Protein AF-A0A3M2TBS7-F1 (afdb_monomer_lite)

Sequence (387 aa):
MDLVPAPSGKDSPLKSPVVEVEAIDMVSADVQGTANAEKPACMGEEPSQSEYETDNDESGDEWESESLFEDAIQMVRDEQLRDGVLPDACTLDEALVFRKRLHEIGKAAFVEETIGQDTVTAKKLCTAFGVIPPAFLEGAPDETYHPLLAIAISREFSRRQKLPQYNTVEDAVKLIHESKNIIVLTGAGISTSLGIPDFRSADTGLYAKLEHLGLSDPQEVFDIHVFREDPNVFYSIAKDILPTEKKYSPTHGFIRLLQDKGKLLTNYTQNIDNIEANAGVLPERIVQCHGSFATATCLKCQYKVSGDEIIEEIKGGTVPECASCRKRIAEDTLKPQGMKRKRSANGIQRDRKESDDDKSDDEDYDIPTPGVMKVSGNAVVASGTVC

pLDDT: mean 71.45, std 25.25, range [21.7, 98.62]

Radius of gyration: 33.61 Å; chains: 1; bounding box: 75×93×96 Å

Structure (mmCIF, N/CA/C/O backbone):
data_AF-A0A3M2TBS7-F1
#
_entry.id   AF-A0A3M2TBS7-F1
#
loop_
_atom_site.group_PDB
_atom_site.id
_atom_site.type_symbol
_atom_site.label_atom_id
_atom_site.label_alt_id
_atom_site.label_comp_id
_atom_site.label_asym_id
_atom_site.label_entity_id
_atom_site.label_seq_id
_atom_site.pdbx_PDB_ins_code
_atom_site.Cartn_x
_atom_site.Cartn_y
_atom_site.Cartn_z
_atom_site.occupancy
_atom_site.B_iso_or_equiv
_atom_site.auth_seq_id
_atom_site.auth_comp_id
_atom_site.auth_asym_id
_atom_site.auth_atom_id
_atom_site.pdbx_PDB_model_num
ATOM 1 N N . MET A 1 1 ? 17.829 -41.122 15.973 1.00 40.09 1 MET A N 1
ATOM 2 C CA . MET A 1 1 ? 17.552 -40.601 17.323 1.00 40.09 1 MET A CA 1
ATOM 3 C C . MET A 1 1 ? 16.060 -40.692 17.520 1.00 40.09 1 MET A C 1
ATOM 5 O O . MET A 1 1 ? 15.315 -40.217 16.672 1.00 40.09 1 MET A O 1
ATOM 9 N N . ASP A 1 2 ? 15.688 -41.450 18.539 1.00 32.78 2 ASP A N 1
ATOM 10 C CA . ASP A 1 2 ? 14.374 -42.034 18.769 1.00 32.78 2 ASP A CA 1
ATOM 11 C C . ASP A 1 2 ? 13.289 -41.020 19.150 1.00 32.78 2 ASP A C 1
ATOM 13 O O . ASP A 1 2 ? 13.548 -40.004 19.794 1.00 32.78 2 ASP A O 1
ATOM 17 N N . LEU A 1 3 ? 12.059 -41.345 18.751 1.00 38.53 3 LEU A N 1
ATOM 18 C CA . LEU A 1 3 ? 10.824 -40.676 19.147 1.00 38.53 3 LEU A CA 1
ATOM 19 C C . LEU A 1 3 ? 10.483 -41.049 20.598 1.00 38.53 3 LEU A C 1
ATOM 21 O O . LEU A 1 3 ? 10.363 -42.230 20.923 1.00 38.53 3 LEU A O 1
ATOM 25 N N . VAL A 1 4 ? 10.294 -40.047 21.457 1.00 44.50 4 VAL A N 1
ATOM 26 C CA . VAL A 1 4 ? 9.838 -40.228 22.845 1.00 44.50 4 VAL A CA 1
ATOM 27 C C . VAL A 1 4 ? 8.307 -40.069 22.913 1.00 44.50 4 VAL A C 1
ATOM 29 O O . VAL A 1 4 ? 7.792 -39.079 22.391 1.00 44.50 4 VAL A O 1
ATOM 32 N N . PRO A 1 5 ? 7.566 -41.004 23.543 1.00 43.94 5 PRO A N 1
ATOM 33 C CA . PRO A 1 5 ? 6.110 -40.944 23.680 1.00 43.94 5 PRO A CA 1
ATOM 34 C C . PRO A 1 5 ? 5.640 -40.219 24.957 1.00 43.94 5 PRO A C 1
ATOM 36 O O . PRO A 1 5 ? 6.345 -40.156 25.963 1.00 43.94 5 PRO A O 1
ATOM 39 N N . ALA A 1 6 ? 4.408 -39.701 24.906 1.00 37.25 6 ALA A N 1
ATOM 40 C CA . ALA A 1 6 ? 3.702 -39.022 25.997 1.00 37.25 6 ALA A CA 1
ATOM 41 C C . ALA A 1 6 ? 3.225 -39.981 27.114 1.00 37.25 6 ALA A C 1
ATOM 43 O O . ALA A 1 6 ? 2.881 -41.126 26.810 1.00 37.25 6 ALA A O 1
ATOM 44 N N . PRO A 1 7 ? 3.098 -39.525 28.378 1.00 42.75 7 PRO A N 1
ATOM 45 C CA . PRO A 1 7 ? 2.439 -40.296 29.426 1.00 42.75 7 PRO A CA 1
ATOM 46 C C . PRO A 1 7 ? 0.983 -39.862 29.672 1.00 42.75 7 PRO A C 1
ATOM 48 O O . PRO A 1 7 ? 0.647 -38.683 29.771 1.00 42.75 7 PRO A O 1
ATOM 51 N N . SER A 1 8 ? 0.131 -40.874 29.821 1.00 32.97 8 SER A N 1
ATOM 52 C CA . SER A 1 8 ? -1.291 -40.828 30.157 1.00 32.97 8 SER A CA 1
ATOM 53 C C . SER A 1 8 ? -1.555 -41.087 31.652 1.00 32.97 8 SER A C 1
ATOM 55 O O . SER A 1 8 ? -1.082 -42.094 32.171 1.00 32.97 8 SER A O 1
ATOM 57 N N . GLY A 1 9 ? -2.410 -40.256 32.266 1.00 31.09 9 GLY A N 1
ATOM 58 C CA . GLY A 1 9 ? -3.476 -40.617 33.227 1.00 31.09 9 GLY A CA 1
ATOM 59 C C . GLY A 1 9 ? -3.137 -40.973 34.690 1.00 31.09 9 GLY A C 1
ATOM 60 O O . GLY A 1 9 ? -2.504 -41.990 34.942 1.00 31.09 9 GLY A O 1
ATOM 61 N N . LYS A 1 10 ? -3.718 -40.242 35.664 1.00 30.09 10 LYS A N 1
ATOM 62 C CA . LYS A 1 10 ? -4.953 -40.618 36.412 1.00 30.09 10 LYS A CA 1
ATOM 63 C C . LYS A 1 10 ? -5.135 -39.859 37.747 1.00 30.09 10 LYS A C 1
ATOM 65 O O . LYS A 1 10 ? -4.239 -39.835 38.581 1.00 30.09 10 LYS A O 1
ATOM 70 N N . ASP A 1 11 ? -6.345 -39.313 37.898 1.00 29.58 11 ASP A N 1
ATOM 71 C CA . ASP A 1 11 ? -7.265 -39.252 39.052 1.00 29.58 11 ASP A CA 1
ATOM 72 C C . ASP A 1 11 ? -6.755 -39.086 40.496 1.00 29.58 11 ASP A C 1
ATOM 74 O O . ASP A 1 11 ? -6.133 -39.987 41.056 1.00 29.58 11 ASP A O 1
ATOM 78 N N . SER A 1 12 ? -7.252 -38.044 41.185 1.00 32.09 12 SER A N 1
ATOM 79 C CA . SER A 1 12 ? -8.178 -38.201 42.332 1.00 32.09 12 SER A CA 1
ATOM 80 C C . SER A 1 12 ? -8.748 -36.853 42.838 1.00 32.09 12 SER A C 1
ATOM 82 O O . SER A 1 12 ? -8.144 -35.810 42.594 1.00 32.09 12 SER A O 1
ATOM 84 N N . PRO A 1 13 ? -9.927 -36.856 43.499 1.00 41.19 13 PRO A N 1
ATOM 85 C CA . PRO A 1 13 ? -10.874 -35.734 43.567 1.00 41.19 13 PRO A CA 1
ATOM 86 C C . PRO A 1 13 ? -10.822 -34.974 44.904 1.00 41.19 13 PRO A C 1
ATOM 88 O O . PRO A 1 13 ? -10.181 -35.452 45.834 1.00 41.19 13 PRO A O 1
ATOM 91 N N . LEU A 1 14 ? -11.552 -33.849 45.028 1.00 28.09 14 LEU A N 1
ATOM 92 C CA . LEU A 1 14 ? -12.432 -33.516 46.174 1.00 28.09 14 LEU A CA 1
ATOM 93 C C . LEU A 1 14 ? -13.026 -32.084 46.080 1.00 28.09 14 LEU A C 1
ATOM 95 O O . LEU A 1 14 ? -12.298 -31.101 46.071 1.00 28.09 14 LEU A O 1
ATOM 99 N N . LYS A 1 15 ? -14.367 -32.045 46.179 1.00 30.31 15 LYS A N 1
ATOM 100 C CA . LYS A 1 15 ? -15.252 -31.041 46.822 1.00 30.31 15 LYS A CA 1
ATOM 101 C C . LYS A 1 15 ? -15.557 -29.693 46.129 1.00 30.31 15 LYS A C 1
ATOM 103 O O . LYS A 1 15 ? -14.782 -28.749 46.148 1.00 30.31 15 LYS A O 1
ATOM 108 N N . SER A 1 16 ? -16.797 -29.631 45.640 1.00 30.34 16 SER A N 1
ATOM 109 C CA . SER A 1 16 ? -17.694 -28.478 45.426 1.00 30.34 16 SER A CA 1
ATOM 110 C C . SER A 1 16 ? -18.324 -27.985 46.759 1.00 30.34 16 SER A C 1
ATOM 112 O O . SER A 1 16 ? -17.955 -28.547 47.799 1.00 30.34 16 SER A O 1
ATOM 114 N N . PRO A 1 17 ? -19.344 -27.083 46.804 1.00 38.97 17 PRO A N 1
ATOM 115 C CA . PRO A 1 17 ? -19.880 -26.084 45.837 1.00 38.97 17 PRO A CA 1
ATOM 116 C C . PRO A 1 17 ? -20.116 -24.678 46.470 1.00 38.97 17 PRO A C 1
ATOM 118 O O . PRO A 1 17 ? -20.127 -24.586 47.689 1.00 38.97 17 PRO A O 1
ATOM 121 N N . VAL A 1 18 ? -20.450 -23.625 45.692 1.00 27.31 18 VAL A N 1
ATOM 122 C CA . VAL A 1 18 ? -21.477 -22.621 46.096 1.00 27.31 18 VAL A CA 1
ATOM 123 C C . VAL A 1 18 ? -22.107 -21.905 44.875 1.00 27.31 18 VAL A C 1
ATOM 125 O O . VAL A 1 18 ? -21.389 -21.407 44.013 1.00 27.31 18 VAL A O 1
ATOM 128 N N . VAL A 1 19 ? -23.441 -21.782 44.938 1.00 26.83 19 VAL A N 1
ATOM 129 C CA . VAL A 1 19 ? -24.403 -20.888 44.249 1.00 26.83 19 VAL A CA 1
ATOM 130 C C . VAL A 1 19 ? -25.087 -21.410 42.973 1.00 26.83 19 VAL A C 1
ATOM 132 O O . VAL A 1 19 ? -24.576 -21.308 41.862 1.00 26.83 19 VAL A O 1
ATOM 135 N N . GLU A 1 20 ? -26.304 -21.916 43.198 1.00 25.78 20 GLU A N 1
ATOM 136 C CA . GLU A 1 20 ? -27.389 -22.185 42.247 1.00 25.78 20 GLU A CA 1
ATOM 137 C C . GLU A 1 20 ? -28.110 -20.884 41.848 1.00 25.78 20 GLU A C 1
ATOM 139 O O . GLU A 1 20 ? -28.268 -19.985 42.675 1.00 25.78 20 GLU A O 1
ATOM 144 N N . VAL A 1 21 ? -28.614 -20.816 40.611 1.00 28.94 21 VAL A N 1
ATOM 145 C CA . VAL A 1 21 ? -29.683 -19.884 40.220 1.00 28.94 21 VAL A CA 1
ATOM 146 C C . VAL A 1 21 ? -30.737 -20.674 39.444 1.00 28.94 21 VAL A C 1
ATOM 148 O O . VAL A 1 21 ? -30.411 -21.429 38.529 1.00 28.94 21 VAL A O 1
ATOM 151 N N . GLU A 1 22 ? -31.985 -20.527 39.885 1.00 26.23 22 GLU A N 1
ATOM 152 C CA . GLU A 1 22 ? -33.175 -21.275 39.478 1.00 26.23 22 GLU A CA 1
ATOM 153 C C . GLU A 1 22 ? -33.567 -21.054 38.007 1.00 26.23 22 GLU A C 1
ATOM 155 O O . GLU A 1 22 ? -33.543 -19.935 37.492 1.00 26.23 22 GLU A O 1
ATOM 160 N N . ALA A 1 23 ? -33.994 -22.138 37.355 1.00 26.14 23 ALA A N 1
ATOM 161 C CA . ALA A 1 23 ? -34.685 -22.125 36.072 1.00 26.14 23 ALA A CA 1
ATOM 162 C C . ALA A 1 23 ? -36.204 -22.162 36.304 1.00 26.14 23 ALA A C 1
ATOM 164 O O . ALA A 1 23 ? -36.694 -22.946 37.118 1.00 26.14 23 ALA A O 1
ATOM 165 N N . ILE A 1 24 ? -36.944 -21.330 35.570 1.00 28.44 24 ILE A N 1
ATOM 166 C CA . ILE A 1 24 ? -38.410 -21.349 35.516 1.00 28.44 24 ILE A CA 1
ATOM 167 C C . ILE A 1 24 ? -38.821 -22.049 34.216 1.00 28.44 24 ILE A C 1
ATOM 169 O O . ILE A 1 24 ? -38.529 -21.557 33.128 1.00 28.44 24 ILE A O 1
ATOM 173 N N . ASP A 1 25 ? -39.518 -23.178 34.349 1.00 25.00 25 ASP A N 1
ATOM 174 C CA . ASP A 1 25 ? -40.222 -23.882 33.273 1.00 25.00 25 ASP A CA 1
ATOM 175 C C . ASP A 1 25 ? -41.660 -23.362 33.143 1.00 25.00 25 ASP A C 1
ATOM 177 O O . ASP A 1 25 ? -42.373 -23.284 34.144 1.00 25.00 25 ASP A O 1
ATOM 181 N N . MET A 1 26 ? -42.137 -23.142 31.910 1.00 26.73 26 MET A N 1
ATOM 182 C CA . MET A 1 26 ? -43.561 -23.281 31.572 1.00 26.73 26 MET A CA 1
ATOM 183 C C . MET A 1 26 ? -43.781 -23.826 30.145 1.00 26.73 26 MET A C 1
ATOM 185 O O . MET A 1 26 ? -43.739 -23.096 29.164 1.00 26.73 26 MET A O 1
ATOM 189 N N . VAL A 1 27 ? -44.029 -25.139 30.108 1.00 27.23 27 VAL A N 1
ATOM 190 C CA . VAL A 1 27 ? -45.051 -25.937 29.388 1.00 27.23 27 VAL A CA 1
ATOM 191 C C . VAL A 1 27 ? -45.366 -25.716 27.891 1.00 27.23 27 VAL A C 1
ATOM 193 O O . VAL A 1 27 ? -45.749 -24.649 27.423 1.00 27.23 27 VAL A O 1
ATOM 196 N N . SER A 1 28 ? -45.331 -26.864 27.209 1.00 25.64 28 SER A N 1
ATOM 197 C CA . SER A 1 28 ? -45.637 -27.247 25.829 1.00 25.64 28 SER A CA 1
ATOM 198 C C . SER A 1 28 ? -47.082 -27.061 25.332 1.00 25.64 28 SER A C 1
ATOM 200 O O . SER A 1 28 ? -48.038 -27.177 26.096 1.00 25.64 28 SER A O 1
ATOM 202 N N . ALA A 1 29 ? -47.230 -26.994 24.002 1.00 27.30 29 ALA A N 1
ATOM 203 C CA . ALA A 1 29 ? -48.369 -27.560 23.274 1.00 27.30 29 ALA A CA 1
ATOM 204 C C . ALA A 1 29 ? -47.925 -28.082 21.888 1.00 27.30 29 ALA A C 1
ATOM 206 O O . ALA A 1 29 ? -47.516 -27.308 21.026 1.00 27.30 29 ALA A O 1
ATOM 207 N N . ASP A 1 30 ? -48.014 -29.401 21.698 1.00 25.45 30 ASP A N 1
ATOM 208 C CA . ASP A 1 30 ? -47.929 -30.102 20.410 1.00 25.45 30 ASP A CA 1
ATOM 209 C C . ASP A 1 30 ? -49.250 -29.978 19.637 1.00 25.45 30 ASP A C 1
ATOM 211 O O . ASP A 1 30 ? -50.297 -30.185 20.244 1.00 25.45 30 ASP A O 1
ATOM 215 N N . VAL A 1 31 ? -49.203 -29.816 18.305 1.00 27.33 31 VAL A N 1
ATOM 216 C CA . VAL A 1 31 ? -50.054 -30.580 17.362 1.00 27.33 31 VAL A CA 1
ATOM 217 C C . VAL A 1 31 ? -49.297 -30.805 16.043 1.00 27.33 31 VAL A C 1
ATOM 219 O O . VAL A 1 31 ? -48.722 -29.897 15.451 1.00 27.33 31 VAL A O 1
ATOM 222 N N . GLN A 1 32 ? -49.325 -32.064 15.614 1.00 25.36 32 GLN A N 1
ATOM 223 C CA . GLN A 1 32 ? -48.761 -32.674 14.411 1.00 25.36 32 GLN A CA 1
ATOM 224 C C . GLN A 1 32 ? -49.377 -32.168 13.090 1.00 25.36 32 GLN A C 1
ATOM 226 O O . GLN A 1 32 ? -50.560 -31.848 13.040 1.00 25.36 32 GLN A O 1
ATOM 231 N N . GLY A 1 33 ? -48.641 -32.339 11.981 1.00 24.38 33 GLY A N 1
ATOM 232 C CA . GLY A 1 33 ? -49.251 -32.981 10.807 1.00 24.38 33 GLY A CA 1
ATOM 233 C C . GLY A 1 33 ? -48.991 -32.398 9.415 1.00 24.38 33 GLY A C 1
ATOM 234 O O . GLY A 1 33 ? -49.716 -31.533 8.949 1.00 24.38 33 GLY A O 1
ATOM 235 N N . THR A 1 34 ? -48.128 -33.109 8.687 1.00 24.77 34 THR A N 1
ATOM 236 C CA . THR A 1 34 ? -48.271 -33.513 7.270 1.00 24.77 34 THR A CA 1
ATOM 237 C C . THR A 1 34 ? -47.805 -32.605 6.127 1.00 24.77 34 THR A C 1
ATOM 239 O O . THR A 1 34 ? -48.016 -31.401 6.068 1.00 24.77 34 THR A O 1
ATOM 242 N N . ALA A 1 35 ? -47.147 -33.303 5.202 1.00 25.39 35 ALA A N 1
ATOM 243 C CA . ALA A 1 35 ? -46.551 -32.889 3.950 1.00 25.39 35 ALA A CA 1
ATOM 244 C C . ALA A 1 35 ? -47.580 -32.537 2.866 1.00 25.39 35 ALA A C 1
ATOM 246 O O . ALA A 1 35 ? -48.629 -33.166 2.788 1.00 25.39 35 ALA A O 1
ATOM 247 N N . ASN A 1 36 ? -47.211 -31.635 1.955 1.00 25.64 36 ASN A N 1
ATOM 248 C CA . ASN A 1 36 ? -47.027 -31.955 0.536 1.00 25.64 36 ASN A CA 1
ATOM 249 C C . ASN A 1 36 ? -46.607 -30.701 -0.235 1.00 25.64 36 ASN A C 1
ATOM 251 O O . ASN A 1 36 ? -47.197 -29.633 -0.107 1.00 25.64 36 ASN A O 1
ATOM 255 N N . ALA A 1 37 ? -45.557 -30.860 -1.035 1.00 26.77 37 ALA A N 1
ATOM 256 C CA . ALA A 1 37 ? -45.113 -29.882 -2.006 1.00 26.77 37 ALA A CA 1
ATOM 257 C C . ALA A 1 37 ? -45.932 -30.053 -3.289 1.00 26.77 37 ALA A C 1
ATOM 259 O O . ALA A 1 37 ? -45.788 -31.060 -3.975 1.00 26.77 37 ALA A O 1
ATOM 260 N N . GLU A 1 38 ? -46.731 -29.050 -3.641 1.00 25.28 38 GLU A N 1
ATOM 261 C CA . GLU A 1 38 ? -47.270 -28.881 -4.989 1.00 25.28 38 GLU A CA 1
ATOM 262 C C . GLU A 1 38 ? -47.128 -27.411 -5.397 1.00 25.28 38 GLU A C 1
ATOM 264 O O . GLU A 1 38 ? -47.642 -26.502 -4.748 1.00 25.28 38 GLU A O 1
ATOM 269 N N . LYS A 1 39 ? -46.382 -27.183 -6.484 1.00 28.03 39 LYS A N 1
ATOM 270 C CA . LYS A 1 39 ? -46.421 -25.934 -7.249 1.00 28.03 39 LYS A CA 1
ATOM 271 C C . LYS A 1 39 ? -47.751 -25.865 -8.000 1.00 28.03 39 LYS A C 1
ATOM 273 O O . LYS A 1 39 ? -48.151 -26.864 -8.597 1.00 28.03 39 LYS A O 1
ATOM 278 N N . PRO A 1 40 ? -48.292 -24.655 -8.171 1.00 26.56 40 PRO A N 1
ATOM 279 C CA . PRO A 1 40 ? -48.651 -24.245 -9.519 1.00 26.56 40 PRO A CA 1
ATOM 280 C C . PRO A 1 40 ? -48.114 -22.855 -9.865 1.00 26.56 40 PRO A C 1
ATOM 282 O O . PRO A 1 40 ? -47.967 -21.967 -9.030 1.00 26.56 40 PRO A O 1
ATOM 285 N N . ALA A 1 41 ? -47.795 -22.711 -11.145 1.00 23.42 41 ALA A N 1
ATOM 286 C CA . ALA A 1 41 ? -47.433 -21.468 -11.794 1.00 23.42 41 ALA A CA 1
ATOM 287 C C . ALA A 1 41 ? -48.645 -20.532 -11.913 1.00 23.42 41 ALA A C 1
ATOM 289 O O . ALA A 1 41 ? -49.741 -20.990 -12.231 1.00 23.42 41 ALA A O 1
ATOM 290 N N . CYS A 1 42 ? -48.424 -19.224 -11.778 1.00 21.70 42 CYS A N 1
ATOM 291 C CA . CYS A 1 42 ? -49.199 -18.223 -12.506 1.00 21.70 42 CYS A CA 1
ATOM 292 C C . CYS A 1 42 ? -48.365 -16.953 -12.704 1.00 21.70 42 CYS A C 1
ATOM 294 O O . CYS A 1 42 ? -47.649 -16.511 -11.812 1.00 21.70 42 CYS A O 1
ATOM 296 N N . MET A 1 43 ? -48.462 -16.434 -13.922 1.00 23.22 43 MET A N 1
ATOM 297 C CA . MET A 1 43 ? -47.857 -15.220 -14.449 1.00 23.22 43 MET A CA 1
ATOM 298 C C . MET A 1 43 ? -48.539 -13.960 -13.884 1.00 23.22 43 MET A C 1
ATOM 300 O O . MET A 1 43 ? -49.721 -14.005 -13.548 1.00 23.22 43 MET A O 1
ATOM 304 N N . GLY A 1 44 ? -47.799 -12.850 -13.868 1.00 23.58 44 GLY A N 1
ATOM 305 C CA . GLY A 1 44 ? -48.268 -11.473 -13.652 1.00 23.58 44 GLY A CA 1
ATOM 306 C C . GLY A 1 44 ? -47.043 -10.567 -13.486 1.00 23.58 44 GLY A C 1
ATOM 307 O O . GLY A 1 44 ? -46.356 -10.668 -12.482 1.00 23.58 44 GLY A O 1
ATOM 308 N N . GLU A 1 45 ? -46.535 -9.991 -14.578 1.00 24.11 45 GLU A N 1
ATOM 309 C CA . GLU A 1 45 ? -46.624 -8.544 -14.855 1.00 24.11 45 GLU A CA 1
ATOM 310 C C . GLU A 1 45 ? -45.877 -7.686 -13.817 1.00 24.11 45 GLU A C 1
ATOM 312 O O . GLU A 1 45 ? -46.441 -7.274 -12.810 1.00 24.11 45 GLU A O 1
ATOM 317 N N . GLU A 1 46 ? -44.602 -7.391 -14.096 1.00 23.97 46 GLU A N 1
ATOM 318 C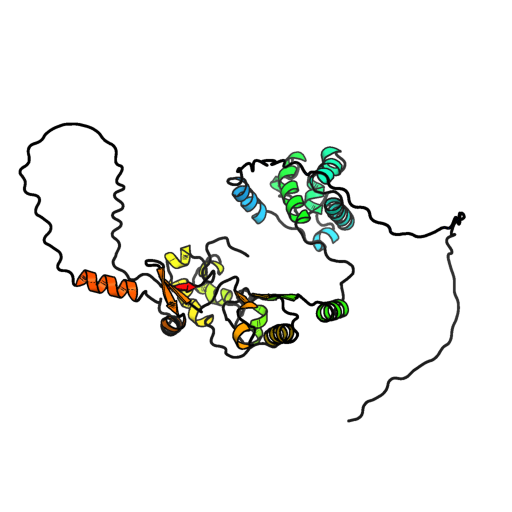 CA . GLU A 1 46 ? -43.865 -6.313 -13.428 1.00 23.97 46 GLU A CA 1
ATOM 319 C C . GLU A 1 46 ? -44.008 -5.013 -14.237 1.00 23.97 46 GLU A C 1
ATOM 321 O O . GLU A 1 46 ? -43.706 -5.014 -15.438 1.00 23.97 46 GLU A O 1
ATOM 326 N N . PRO A 1 47 ? -44.440 -3.895 -13.627 1.00 26.42 47 PRO A N 1
ATOM 327 C CA . PRO A 1 47 ? -44.339 -2.587 -14.242 1.00 26.42 47 PRO A CA 1
ATOM 328 C C . PRO A 1 47 ? -42.947 -2.000 -13.993 1.00 26.42 47 PRO A C 1
ATOM 330 O O . PRO A 1 47 ? -42.480 -1.878 -12.864 1.00 26.42 47 PRO A O 1
ATOM 333 N N . SER A 1 48 ? -42.309 -1.576 -15.079 1.00 25.92 48 SER A N 1
ATOM 334 C CA . SER A 1 48 ? -41.147 -0.697 -15.071 1.00 25.92 48 SER A CA 1
ATOM 335 C C . SER A 1 48 ? -41.468 0.617 -14.352 1.00 25.92 48 SER A C 1
ATOM 337 O O . SER A 1 48 ? -42.323 1.375 -14.819 1.00 25.92 48 SER A O 1
ATOM 339 N N . GLN A 1 49 ? -40.744 0.925 -13.280 1.00 25.59 49 GLN A N 1
ATOM 340 C CA . GLN A 1 49 ? -40.624 2.283 -12.760 1.00 25.59 49 GLN A CA 1
ATOM 341 C C . GLN A 1 49 ? -39.143 2.644 -12.681 1.00 25.59 49 GLN A C 1
ATOM 343 O O . GLN A 1 49 ? -38.379 2.131 -11.873 1.00 25.59 49 GLN A O 1
ATOM 348 N N . SER A 1 50 ? -38.749 3.487 -13.630 1.00 25.27 50 SER A N 1
ATOM 349 C CA . SER A 1 50 ? -37.529 4.273 -13.608 1.00 25.27 50 SER A CA 1
ATOM 350 C C . SER A 1 50 ? -37.678 5.357 -12.544 1.00 25.27 50 SER A C 1
ATOM 352 O O . SER A 1 50 ? -38.444 6.301 -12.752 1.00 25.27 50 SER A O 1
ATOM 354 N N . GLU A 1 51 ? -36.951 5.238 -11.442 1.00 25.47 51 GLU A N 1
ATOM 355 C CA . GLU A 1 51 ? -36.735 6.347 -10.519 1.00 25.47 51 GLU A CA 1
ATOM 356 C C . GLU A 1 51 ? -35.330 6.901 -10.752 1.00 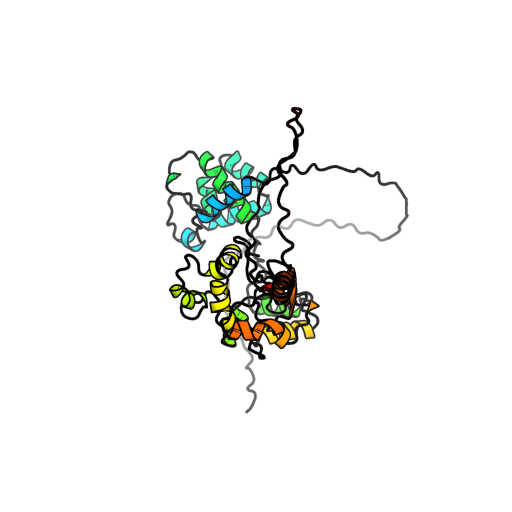25.47 51 GLU A C 1
ATOM 358 O O . GLU A 1 51 ? -34.312 6.219 -10.664 1.00 25.47 51 GLU A O 1
ATOM 363 N N . TYR A 1 52 ? -35.343 8.147 -11.196 1.00 23.95 52 TYR A N 1
ATOM 364 C CA . TYR A 1 52 ? -34.235 9.055 -11.400 1.00 23.95 52 TYR A CA 1
ATOM 365 C C . TYR A 1 52 ? -33.859 9.610 -10.021 1.00 23.95 52 TYR A C 1
ATOM 367 O O . TYR A 1 52 ? -34.400 10.619 -9.580 1.00 23.95 52 TYR A O 1
ATOM 375 N N . GLU A 1 53 ? -32.951 8.953 -9.310 1.00 26.30 53 GLU A N 1
ATOM 376 C CA . GLU A 1 53 ? -32.259 9.616 -8.203 1.00 26.30 53 GLU A CA 1
ATOM 377 C C . GLU A 1 53 ? -31.311 10.646 -8.831 1.00 26.30 53 GLU A C 1
ATOM 379 O O . GLU A 1 53 ? -30.494 10.338 -9.699 1.00 26.30 53 GLU A O 1
ATOM 384 N N . THR A 1 54 ? -31.546 11.909 -8.494 1.00 26.03 54 THR A N 1
ATOM 385 C CA . THR A 1 54 ? -30.787 13.053 -8.989 1.00 26.03 54 THR A CA 1
ATOM 386 C C . THR A 1 54 ? -29.610 13.216 -8.043 1.00 26.03 54 THR A C 1
ATOM 388 O O . THR A 1 54 ? -29.782 13.753 -6.952 1.00 26.03 54 THR A O 1
ATOM 391 N N . ASP A 1 55 ? -28.447 12.703 -8.444 1.00 25.81 55 ASP A N 1
ATOM 392 C CA . ASP A 1 55 ? -27.177 12.953 -7.766 1.00 25.81 55 ASP A CA 1
ATOM 393 C C . ASP A 1 55 ? -26.928 14.467 -7.758 1.00 25.81 55 ASP A C 1
ATOM 395 O O . ASP A 1 55 ? -26.733 15.100 -8.799 1.00 25.81 55 ASP A O 1
ATOM 399 N N . ASN A 1 56 ? -27.030 15.068 -6.574 1.00 28.12 56 ASN A N 1
ATOM 400 C CA . ASN A 1 56 ? -26.689 16.464 -6.361 1.00 28.12 56 ASN A CA 1
ATOM 401 C C . ASN A 1 56 ? -25.160 16.546 -6.254 1.00 28.12 56 ASN A C 1
ATOM 403 O O . ASN A 1 56 ? -24.586 16.286 -5.197 1.00 28.12 56 ASN A O 1
ATOM 407 N N . ASP A 1 57 ? -24.516 16.852 -7.380 1.00 32.22 57 ASP A N 1
ATOM 408 C CA . ASP A 1 57 ? -23.091 17.163 -7.498 1.00 32.22 57 ASP A CA 1
ATOM 409 C C . ASP A 1 57 ? -22.763 18.479 -6.764 1.00 32.22 57 ASP A C 1
ATOM 411 O O . ASP A 1 57 ? -22.663 19.547 -7.365 1.00 32.22 57 ASP A O 1
ATOM 415 N N . GLU A 1 58 ? -22.570 18.397 -5.449 1.00 32.91 58 GLU A N 1
ATOM 416 C CA . GLU A 1 58 ? -21.977 19.460 -4.621 1.00 32.91 58 GLU A CA 1
ATOM 417 C C . GLU A 1 58 ? -20.799 18.883 -3.809 1.00 32.91 58 GLU A C 1
ATOM 419 O O . GLU A 1 58 ? -20.721 18.985 -2.595 1.00 32.91 58 GLU A O 1
ATOM 424 N N . SER A 1 59 ? -19.874 18.208 -4.502 1.00 42.97 59 SER A N 1
ATOM 425 C CA . SER A 1 59 ? -18.726 17.479 -3.922 1.00 42.97 59 SER A CA 1
ATOM 426 C C . S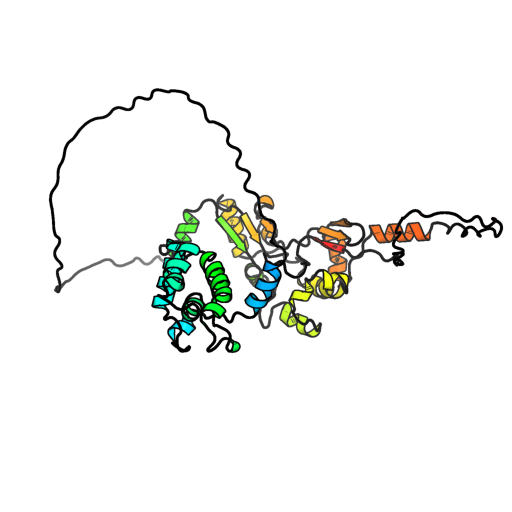ER A 1 59 ? -17.381 18.112 -4.324 1.00 42.97 59 SER A C 1
ATOM 428 O O . SER A 1 59 ? -16.411 17.428 -4.640 1.00 42.97 59 SER A O 1
ATOM 430 N N . GLY A 1 60 ? -17.340 19.445 -4.405 1.00 32.41 60 GLY A N 1
ATOM 431 C CA . GLY A 1 60 ? -16.131 20.203 -4.759 1.00 32.41 60 GLY A CA 1
ATOM 432 C C . GLY A 1 60 ? -15.428 20.827 -3.555 1.00 32.41 60 GLY A C 1
ATOM 433 O O . GLY A 1 60 ? -14.213 20.717 -3.432 1.00 32.41 60 GLY A O 1
ATOM 434 N N . ASP A 1 61 ? -16.200 21.416 -2.637 1.00 30.52 61 ASP A N 1
ATOM 435 C CA . ASP A 1 61 ? -15.668 22.293 -1.580 1.00 30.52 61 ASP A CA 1
ATOM 436 C C . ASP A 1 61 ? -15.595 21.619 -0.187 1.00 30.52 61 ASP A C 1
ATOM 438 O O . ASP A 1 61 ? -14.975 22.142 0.744 1.00 30.52 61 ASP A O 1
ATOM 442 N N . GLU A 1 62 ? -16.205 20.439 -0.025 1.00 33.84 62 GLU A N 1
ATOM 443 C CA . GLU A 1 62 ? -16.265 19.704 1.254 1.00 33.84 62 GLU A CA 1
ATOM 444 C C . GLU A 1 62 ? -14.944 18.960 1.559 1.00 33.84 62 GLU A C 1
ATOM 446 O O . GLU A 1 62 ? -14.493 18.907 2.701 1.00 33.84 62 GLU A O 1
ATOM 451 N N . TRP A 1 63 ? -14.236 18.494 0.525 1.00 31.77 63 TRP A N 1
ATOM 452 C CA . TRP A 1 63 ? -12.986 17.731 0.666 1.00 31.77 63 TRP A CA 1
ATOM 453 C C . TRP A 1 63 ? -11.785 18.576 1.115 1.00 31.77 63 TRP A C 1
ATOM 455 O O . TRP A 1 63 ? -10.932 18.098 1.865 1.00 31.77 63 TRP A O 1
ATOM 465 N N . GLU A 1 64 ? -11.701 19.842 0.690 1.00 33.62 64 GLU A N 1
ATOM 466 C CA . GLU A 1 64 ? -10.608 20.734 1.112 1.00 33.62 64 GLU A CA 1
ATOM 467 C C . GLU A 1 64 ? -10.740 21.139 2.587 1.00 33.62 64 GLU A C 1
ATOM 469 O O . GLU A 1 64 ? -9.741 21.332 3.285 1.00 33.62 64 GLU A O 1
ATOM 474 N N . SER A 1 65 ? -11.976 21.230 3.086 1.00 36.56 65 SER A N 1
ATOM 475 C CA . SER A 1 65 ? -12.251 21.557 4.483 1.00 36.56 65 SER A CA 1
ATOM 476 C C . SER A 1 65 ? -12.120 20.337 5.404 1.00 36.56 65 SER A C 1
ATOM 478 O O . SER A 1 65 ? -11.606 20.492 6.512 1.00 36.56 65 SER A O 1
ATOM 480 N N . GLU A 1 66 ? -12.449 19.122 4.950 1.00 37.97 66 GLU A N 1
ATOM 481 C CA . GLU A 1 66 ? -12.145 17.877 5.678 1.00 37.97 66 GLU A CA 1
ATOM 482 C C . GLU A 1 66 ? -10.633 17.652 5.866 1.00 37.97 66 GLU A C 1
ATOM 484 O O . GLU A 1 66 ? -10.200 17.309 6.970 1.00 37.97 66 GLU A O 1
ATOM 489 N N . SER A 1 67 ? -9.814 17.930 4.843 1.00 46.81 67 SER A N 1
ATOM 490 C CA . SER A 1 67 ? -8.352 17.742 4.888 1.00 46.81 67 SER A CA 1
ATOM 491 C C . SER A 1 67 ? -7.656 18.606 5.953 1.00 46.81 67 SER A C 1
ATOM 493 O O . SER A 1 67 ? -6.776 18.119 6.664 1.00 46.81 67 SER A O 1
ATOM 495 N N . LEU A 1 68 ? -8.074 19.866 6.128 1.00 43.25 68 LEU A N 1
ATOM 496 C CA . LEU A 1 68 ? -7.485 20.776 7.123 1.00 43.25 68 LEU A CA 1
ATOM 497 C C . LEU A 1 68 ? -7.805 20.376 8.570 1.00 43.25 68 LEU A C 1
ATOM 499 O O . LEU A 1 68 ? -6.997 20.617 9.472 1.00 43.25 68 LEU A O 1
ATOM 503 N N . PHE A 1 69 ? -8.979 19.785 8.809 1.00 42.19 69 PHE A N 1
ATOM 504 C CA . PHE A 1 69 ? -9.333 19.264 10.127 1.00 42.19 69 PHE A CA 1
ATOM 505 C C . PHE A 1 69 ? -8.698 17.892 10.377 1.00 42.19 69 PHE A C 1
ATOM 507 O O . PHE A 1 69 ? -8.233 17.672 11.491 1.00 42.19 69 PHE A O 1
ATOM 514 N N . GLU A 1 70 ? -8.597 16.998 9.385 1.00 51.12 70 GLU A N 1
ATOM 515 C CA . GLU A 1 70 ? -7.964 15.678 9.556 1.00 51.12 70 GLU A CA 1
ATOM 516 C C . GLU A 1 70 ? -6.519 15.753 10.065 1.00 51.12 70 GLU A C 1
ATOM 518 O O . GLU A 1 70 ? -6.178 15.038 11.012 1.00 51.12 70 GLU A O 1
ATOM 523 N N . ASP A 1 71 ? -5.709 16.663 9.519 1.00 42.56 71 ASP A N 1
ATOM 524 C CA . ASP A 1 71 ? -4.314 16.862 9.938 1.00 42.56 71 ASP A CA 1
ATOM 525 C C . ASP A 1 71 ? -4.185 17.498 11.337 1.00 42.56 71 ASP A C 1
ATOM 527 O O . ASP A 1 71 ? -3.166 17.343 12.016 1.00 42.56 71 ASP A O 1
ATOM 531 N N . ALA A 1 72 ? -5.232 18.188 11.805 1.00 45.66 72 ALA A N 1
ATOM 532 C CA . ALA A 1 72 ? -5.285 18.849 13.109 1.00 45.66 72 ALA A CA 1
ATOM 533 C C . ALA A 1 72 ? -5.961 18.005 14.208 1.00 45.66 72 ALA A C 1
ATOM 535 O O . ALA A 1 72 ? -5.913 18.379 15.387 1.00 45.66 72 ALA A O 1
ATOM 536 N N . ILE A 1 73 ? -6.591 16.873 13.867 1.00 56.56 73 ILE A N 1
ATOM 537 C CA . ILE A 1 73 ? -7.235 16.009 14.858 1.00 56.56 73 ILE A CA 1
ATOM 538 C C . ILE A 1 73 ? -6.168 15.220 15.619 1.00 56.56 73 ILE A C 1
ATOM 540 O O . ILE A 1 73 ? -5.607 14.225 15.152 1.00 56.56 73 ILE A O 1
ATOM 544 N N . GLN A 1 74 ? -5.946 15.617 16.870 1.00 60.28 74 GLN A N 1
ATOM 545 C CA . GLN A 1 74 ? -5.173 14.815 17.801 1.00 60.28 74 GLN A CA 1
ATOM 546 C C . GLN A 1 74 ? -5.979 13.565 18.179 1.00 60.28 74 GLN A C 1
ATOM 548 O O . GLN A 1 74 ? -6.988 13.632 18.885 1.00 60.28 74 GLN A O 1
ATOM 553 N N . MET A 1 75 ? -5.525 12.412 17.690 1.00 63.75 75 MET A N 1
ATOM 554 C CA . MET A 1 75 ? -6.167 11.128 17.957 1.00 63.75 75 MET A CA 1
ATOM 555 C C . MET A 1 75 ? -5.800 10.616 19.352 1.00 63.75 75 MET A C 1
ATOM 557 O O . MET A 1 75 ? -4.620 10.533 19.702 1.00 63.75 75 MET A O 1
ATOM 561 N N . VAL A 1 76 ? -6.802 10.203 20.126 1.00 63.53 76 VAL A N 1
ATOM 562 C CA . VAL A 1 76 ? -6.615 9.468 21.382 1.00 63.53 76 VAL A CA 1
ATOM 563 C C . VAL A 1 76 ? -6.536 7.982 21.073 1.00 63.53 76 VAL A C 1
ATOM 565 O O . VAL A 1 76 ? -7.458 7.416 20.482 1.00 63.53 76 VAL A O 1
ATOM 568 N N . ARG A 1 77 ? -5.466 7.315 21.511 1.00 62.72 77 ARG A N 1
ATOM 569 C CA . ARG A 1 77 ? -5.455 5.846 21.552 1.00 62.72 77 ARG A CA 1
ATOM 570 C C . ARG A 1 77 ? -6.265 5.355 22.747 1.00 62.72 77 ARG A C 1
ATOM 572 O O . ARG A 1 77 ? -6.246 5.979 23.802 1.00 62.72 77 ARG A O 1
ATOM 579 N N . ASP A 1 78 ? -6.895 4.189 22.627 1.00 64.06 78 ASP A N 1
ATOM 580 C CA . ASP A 1 78 ? -7.680 3.578 23.714 1.00 64.06 78 ASP A CA 1
ATOM 581 C C . ASP A 1 78 ? -6.877 3.436 25.035 1.00 64.06 78 ASP A C 1
ATOM 583 O O . ASP A 1 78 ? -7.451 3.436 26.123 1.00 64.06 78 ASP A O 1
ATOM 587 N N . GLU A 1 79 ? -5.542 3.376 24.962 1.00 57.91 79 GLU A N 1
ATOM 588 C CA . GLU A 1 79 ? -4.631 3.416 26.117 1.00 57.91 79 GLU A CA 1
ATOM 589 C C . GLU A 1 79 ? -4.674 4.745 26.891 1.00 57.91 79 GLU A C 1
ATOM 591 O O . GLU A 1 79 ? -4.646 4.736 28.114 1.00 57.91 79 GLU A O 1
ATOM 596 N N . GLN A 1 80 ? -4.802 5.886 26.212 1.00 58.09 80 GLN A N 1
ATOM 597 C CA . GLN A 1 80 ? -4.853 7.208 26.851 1.00 58.09 80 GLN A CA 1
ATOM 598 C C . GLN A 1 80 ? -6.219 7.491 27.499 1.00 58.09 80 GLN A C 1
ATOM 600 O O . GLN A 1 80 ? -6.291 8.237 28.475 1.00 58.09 80 GLN A O 1
ATOM 605 N N . LEU A 1 81 ? -7.294 6.861 27.002 1.00 59.56 81 LEU A N 1
ATOM 606 C CA . LEU A 1 81 ? -8.617 6.883 27.646 1.00 59.56 81 LEU A CA 1
ATOM 607 C C . LEU A 1 81 ? -8.638 6.053 28.940 1.00 59.56 81 LEU A C 1
ATOM 609 O O . LEU A 1 81 ? -9.370 6.378 29.872 1.00 59.56 81 LEU A O 1
ATOM 613 N N . ARG A 1 82 ? -7.823 4.992 29.021 1.00 57.41 82 ARG A N 1
ATOM 614 C CA . ARG A 1 82 ? -7.706 4.128 30.209 1.00 57.41 82 ARG A CA 1
ATOM 615 C C . ARG A 1 82 ? -7.096 4.857 31.409 1.00 57.41 82 ARG A C 1
ATOM 617 O O . ARG A 1 82 ? -7.484 4.581 32.540 1.00 57.41 82 ARG A O 1
ATOM 624 N N . ASP A 1 83 ? -6.183 5.788 31.152 1.00 56.91 83 ASP A N 1
ATOM 625 C CA . ASP A 1 83 ? -5.420 6.489 32.188 1.00 56.91 83 ASP A CA 1
ATOM 626 C C . ASP A 1 83 ? -6.140 7.736 32.743 1.00 56.91 83 ASP A C 1
ATOM 628 O O . ASP A 1 83 ? -5.630 8.387 33.653 1.00 56.91 83 ASP A O 1
ATOM 632 N N . GLY A 1 84 ? -7.333 8.074 32.227 1.00 59.56 84 GLY A N 1
ATOM 633 C CA . GLY A 1 84 ? -8.166 9.168 32.752 1.00 59.56 84 GLY A CA 1
ATOM 634 C C . GLY A 1 84 ? -7.523 10.557 32.648 1.00 59.56 84 GLY A C 1
ATOM 635 O O . GLY A 1 84 ? -7.800 11.431 33.464 1.00 59.56 84 GLY A O 1
ATOM 636 N N . VAL A 1 85 ? -6.636 10.755 31.668 1.00 57.06 85 VAL A N 1
ATOM 637 C CA . VAL A 1 85 ? -5.753 11.934 31.561 1.00 57.06 85 VAL A CA 1
ATOM 638 C C . VAL A 1 85 ? -6.505 13.215 31.162 1.00 57.06 85 VAL A C 1
ATOM 640 O O . VAL A 1 85 ? -5.993 14.314 31.365 1.00 57.06 85 VAL A O 1
ATOM 643 N N . LEU A 1 86 ? -7.724 13.099 30.624 1.00 62.41 86 LEU A N 1
ATOM 644 C CA . LEU A 1 86 ? -8.515 14.227 30.127 1.00 62.41 86 LEU A CA 1
ATOM 645 C C . LEU A 1 86 ? -9.752 14.480 31.014 1.00 62.41 86 LEU A C 1
ATOM 647 O O . LEU A 1 86 ? -10.593 13.586 31.142 1.00 62.41 86 LEU A O 1
ATOM 651 N N . PRO A 1 87 ? -9.903 15.680 31.610 1.00 63.56 87 PRO A N 1
ATOM 652 C CA . PRO A 1 87 ? -11.122 16.050 32.325 1.00 63.56 87 PRO A CA 1
ATOM 653 C C . PRO A 1 87 ? -12.321 16.108 31.361 1.00 63.56 87 PRO A C 1
ATOM 655 O O . PRO A 1 87 ? -12.195 16.565 30.226 1.00 63.56 87 PRO A O 1
ATOM 658 N N . ASP A 1 88 ? -13.477 15.614 31.813 1.00 67.75 88 ASP A N 1
ATOM 659 C CA . ASP A 1 88 ? -14.729 15.469 31.043 1.00 67.75 88 ASP A CA 1
ATOM 660 C C . ASP A 1 88 ? -14.671 14.532 29.818 1.00 67.75 88 ASP A C 1
ATOM 662 O O . ASP A 1 88 ? -15.587 14.529 28.991 1.00 67.75 88 ASP A O 1
ATOM 666 N N . ALA A 1 89 ? -13.625 13.710 29.694 1.00 74.56 89 ALA A N 1
ATOM 667 C CA . ALA A 1 89 ? -13.545 12.700 28.645 1.00 74.56 89 ALA A CA 1
ATOM 668 C C . ALA A 1 89 ? -14.391 11.458 28.957 1.00 74.56 89 ALA A C 1
ATOM 670 O O . ALA A 1 89 ? -14.665 11.111 30.108 1.00 74.56 89 ALA A O 1
ATOM 671 N N . CYS A 1 90 ? -14.786 10.762 27.893 1.00 77.38 90 CYS A N 1
ATOM 672 C CA . CYS A 1 90 ? -15.451 9.473 27.975 1.00 77.38 90 CYS A CA 1
ATOM 673 C C . CYS A 1 90 ? -14.513 8.416 28.581 1.00 77.38 90 CYS A C 1
ATOM 675 O O . CYS A 1 90 ? -13.338 8.338 28.218 1.00 77.38 90 CYS A O 1
ATOM 677 N N . THR A 1 91 ? -15.032 7.556 29.458 1.00 84.25 91 THR A N 1
ATOM 678 C CA . THR A 1 91 ? -14.287 6.356 29.874 1.00 84.25 91 THR A CA 1
ATOM 679 C C . THR A 1 91 ? -14.197 5.354 28.720 1.00 84.25 91 THR A C 1
ATOM 681 O O . THR A 1 91 ? -15.018 5.378 27.800 1.00 84.25 91 THR A O 1
ATOM 684 N N . LEU A 1 92 ? -13.221 4.438 28.761 1.00 80.50 92 LEU A N 1
ATOM 685 C CA . LEU A 1 92 ? -13.064 3.415 27.718 1.00 80.50 92 LEU A CA 1
ATOM 686 C C . LEU A 1 92 ? -14.323 2.542 27.562 1.00 80.50 92 LEU A C 1
ATOM 688 O O . LEU A 1 92 ? -14.728 2.252 26.439 1.00 80.50 92 LEU A O 1
ATOM 692 N N . ASP A 1 93 ? -14.959 2.155 28.669 1.00 83.50 93 ASP A N 1
ATOM 693 C CA . ASP A 1 93 ? -16.157 1.309 28.640 1.00 83.50 93 ASP A CA 1
ATOM 694 C C . ASP A 1 93 ? -17.347 2.037 27.999 1.00 83.50 93 ASP A C 1
ATOM 696 O O . ASP A 1 93 ? -18.028 1.477 27.140 1.00 83.50 93 ASP A O 1
ATOM 700 N N . GLU A 1 94 ? -17.559 3.310 28.345 1.00 87.75 94 GLU A N 1
ATOM 701 C CA . GLU A 1 94 ? -18.574 4.148 27.698 1.00 87.75 94 GLU A CA 1
ATOM 702 C C . GLU A 1 94 ? -18.275 4.333 26.201 1.00 87.75 94 GLU A C 1
ATOM 704 O O . GLU A 1 94 ? -19.175 4.202 25.372 1.00 87.75 94 GLU A O 1
ATOM 709 N N . ALA A 1 95 ? -17.012 4.576 25.834 1.00 87.06 95 ALA A N 1
ATOM 710 C CA . ALA A 1 95 ? -16.612 4.749 24.441 1.00 87.06 95 ALA A CA 1
ATOM 711 C C . ALA A 1 95 ? -16.908 3.493 23.608 1.00 87.06 95 ALA A C 1
ATOM 713 O O . ALA A 1 95 ? -17.448 3.592 22.507 1.00 87.06 95 ALA A O 1
ATOM 714 N N . LEU A 1 96 ? -16.622 2.302 24.143 1.00 87.31 96 LEU A N 1
ATOM 715 C CA . LEU A 1 96 ? -16.954 1.035 23.488 1.00 87.31 96 LEU A CA 1
ATOM 716 C C . LEU A 1 96 ? -18.467 0.856 23.309 1.00 87.31 96 LEU A C 1
ATOM 718 O O . LEU A 1 96 ? -18.896 0.381 22.256 1.00 87.31 96 LEU A O 1
ATOM 722 N N . VAL A 1 97 ? -19.273 1.259 24.297 1.00 91.56 97 VAL A N 1
ATOM 723 C CA . VAL A 1 97 ? -20.740 1.230 24.198 1.00 91.56 97 VAL A CA 1
ATOM 724 C C . VAL A 1 97 ? -21.228 2.171 23.097 1.00 91.56 97 VAL A C 1
ATOM 726 O O . VAL A 1 97 ? -22.015 1.740 22.257 1.00 91.56 97 VAL A O 1
ATOM 729 N N . PHE A 1 98 ? -20.728 3.408 23.036 1.00 93.00 98 PHE A N 1
ATOM 730 C CA . PHE A 1 98 ? -21.116 4.366 21.996 1.00 93.00 98 PHE A CA 1
ATOM 731 C C . PHE A 1 98 ? -20.704 3.913 20.598 1.00 93.00 98 PHE A C 1
ATOM 733 O O . PHE A 1 98 ? -21.535 3.920 19.693 1.00 93.00 98 PHE A O 1
ATOM 740 N N . ARG A 1 99 ? -19.462 3.446 20.421 1.00 91.50 99 ARG A N 1
ATOM 741 C CA . ARG A 1 99 ? -18.982 2.903 19.139 1.00 91.50 99 ARG A CA 1
ATOM 742 C C . ARG A 1 99 ? -19.848 1.731 18.691 1.00 91.50 99 ARG A C 1
ATOM 744 O O . ARG A 1 99 ? -20.308 1.693 17.554 1.00 91.50 99 ARG A O 1
ATOM 751 N N . LYS A 1 100 ? -20.139 0.793 19.598 1.00 91.19 100 LYS A N 1
ATOM 752 C CA . LYS A 1 100 ? -21.012 -0.345 19.297 1.00 91.19 100 LYS A CA 1
ATOM 753 C C . LYS A 1 100 ? -22.418 0.117 18.905 1.00 91.19 100 LYS A C 1
ATOM 755 O O . LYS A 1 100 ? -22.923 -0.323 17.875 1.00 91.19 100 LYS A O 1
ATOM 760 N N . ARG A 1 101 ? -23.016 1.026 19.682 1.00 94.31 101 ARG A N 1
ATOM 761 C CA . ARG A 1 101 ? -24.356 1.567 19.426 1.00 94.31 101 ARG A CA 1
ATOM 762 C C . ARG A 1 101 ? -24.425 2.263 18.071 1.00 94.31 101 ARG A C 1
ATOM 764 O O . ARG A 1 101 ? -25.339 1.973 17.310 1.00 94.31 101 ARG A O 1
ATOM 771 N N . LEU A 1 102 ? -23.433 3.092 17.736 1.00 94.38 102 LEU A N 1
ATOM 772 C CA . LEU A 1 102 ? -23.322 3.773 16.445 1.00 94.38 102 LEU A CA 1
ATOM 773 C C . LEU A 1 102 ? -23.406 2.786 15.268 1.00 94.38 102 LEU A C 1
ATOM 775 O O . LEU A 1 102 ? -24.147 3.024 14.316 1.00 94.38 102 LEU A O 1
ATOM 779 N N . HIS A 1 103 ? -22.699 1.656 15.338 1.00 91.75 103 HIS A N 1
ATOM 780 C CA . HIS A 1 103 ? -22.769 0.629 14.294 1.00 91.75 103 HIS A CA 1
ATOM 781 C C . HIS A 1 103 ? -24.084 -0.169 14.293 1.00 91.75 103 HIS A C 1
ATOM 783 O O . HIS A 1 103 ? -24.476 -0.672 13.244 1.00 91.75 103 HIS A O 1
ATOM 789 N N . GLU A 1 104 ? -24.766 -0.298 15.436 1.00 93.50 104 GLU A N 1
ATOM 790 C CA . GLU A 1 104 ? -26.048 -1.011 15.542 1.00 93.50 104 GLU A CA 1
ATOM 791 C C . GLU A 1 104 ? -27.224 -0.210 14.959 1.00 93.50 104 GLU A C 1
ATOM 793 O O . GLU A 1 104 ? -28.098 -0.805 14.331 1.00 93.50 104 GLU A O 1
ATOM 798 N N . ILE A 1 105 ? -27.264 1.114 15.165 1.00 95.00 105 ILE A N 1
ATOM 799 C CA . ILE A 1 105 ? -28.417 1.958 14.780 1.00 95.00 105 ILE A CA 1
ATOM 800 C C . ILE A 1 105 ? -28.145 2.922 13.619 1.00 95.00 105 ILE A C 1
ATOM 802 O O . ILE A 1 105 ? -29.088 3.472 13.054 1.00 95.00 105 ILE A O 1
ATOM 806 N N . GLY A 1 106 ? -26.881 3.119 13.236 1.00 93.00 106 GLY A N 1
ATOM 807 C CA . GLY A 1 106 ? -26.482 4.038 12.169 1.00 93.00 106 GLY A CA 1
ATOM 808 C C . GLY A 1 106 ? -26.300 5.491 12.627 1.00 93.00 106 GLY A C 1
ATOM 809 O O . GLY A 1 106 ? -26.732 5.888 13.708 1.00 93.00 106 GLY A O 1
ATOM 810 N N . LYS A 1 107 ? -25.648 6.303 11.777 1.00 94.00 107 LYS A N 1
ATOM 811 C CA . LYS A 1 107 ? -25.224 7.681 12.104 1.00 94.00 107 LYS A CA 1
ATOM 812 C C . LYS A 1 107 ? -26.386 8.584 12.540 1.00 94.00 107 LYS A C 1
ATOM 814 O O . LYS A 1 107 ? -26.314 9.198 13.598 1.00 94.00 107 LYS A O 1
ATOM 819 N N . ALA A 1 108 ? -27.458 8.644 11.747 1.00 93.19 108 ALA A N 1
ATOM 820 C CA . ALA A 1 108 ? -28.573 9.567 11.982 1.00 93.19 108 ALA A CA 1
ATOM 821 C C . ALA A 1 108 ? -29.328 9.261 13.286 1.00 93.19 108 ALA A C 1
ATOM 823 O O . ALA A 1 108 ? -29.514 10.147 14.114 1.00 93.19 108 ALA A O 1
ATOM 824 N N . ALA A 1 109 ? -29.701 7.994 13.505 1.00 94.50 109 ALA A N 1
ATOM 825 C CA . ALA A 1 109 ? -30.389 7.579 14.727 1.00 94.50 109 ALA A CA 1
ATOM 826 C C . ALA A 1 109 ? -29.507 7.757 15.972 1.00 94.50 109 ALA A C 1
ATOM 828 O O . ALA A 1 109 ? -30.007 8.116 17.032 1.00 94.50 109 ALA A O 1
ATOM 829 N N . PHE A 1 110 ? -28.193 7.545 15.837 1.00 95.69 110 PHE A N 1
ATOM 830 C CA . PHE A 1 110 ? -27.245 7.769 16.922 1.00 95.69 110 PHE A CA 1
ATOM 831 C C . PHE A 1 110 ? -27.161 9.239 17.336 1.00 95.69 110 PHE A C 1
ATOM 833 O O . PHE A 1 110 ? -27.206 9.530 18.530 1.00 95.69 110 PHE A O 1
ATOM 840 N N . VAL A 1 111 ? -27.071 10.166 16.378 1.00 93.62 111 VAL A N 1
ATOM 841 C CA . VAL A 1 111 ? -27.048 11.610 16.670 1.00 93.62 111 VAL A CA 1
ATOM 842 C C . VAL A 1 111 ? -28.353 12.055 17.334 1.00 93.62 111 VAL A C 1
ATOM 844 O O . VAL A 1 111 ? -28.306 12.795 18.311 1.00 93.62 111 VAL A O 1
ATOM 847 N N . GLU A 1 112 ? -29.499 11.551 16.875 1.00 93.00 112 GLU A N 1
ATOM 848 C CA . GLU A 1 112 ? -30.804 11.854 17.476 1.00 93.00 112 GLU A CA 1
ATOM 849 C C . GLU A 1 112 ? -30.923 11.329 18.922 1.00 93.00 112 GLU A C 1
ATOM 851 O O . GLU A 1 112 ? -31.348 12.061 19.810 1.00 93.00 112 GLU A O 1
ATOM 856 N N . GLU A 1 113 ? -30.513 10.080 19.189 1.00 93.19 113 GLU A N 1
ATOM 857 C CA . GLU A 1 113 ? -30.569 9.464 20.532 1.00 93.19 113 GLU A CA 1
ATOM 858 C C . GLU A 1 113 ? -29.612 10.141 21.532 1.00 93.19 113 GLU A C 1
ATOM 860 O O . GLU A 1 113 ? -29.857 10.135 22.740 1.00 93.19 113 GLU A O 1
ATOM 865 N N . THR A 1 114 ? -28.521 10.732 21.038 1.00 92.25 114 THR A N 1
ATOM 866 C CA . THR A 1 114 ? -27.471 11.320 21.877 1.00 92.25 114 THR A CA 1
ATOM 867 C C . THR A 1 114 ? -27.582 12.837 21.990 1.00 92.25 114 THR A C 1
ATOM 869 O O . THR A 1 114 ? -27.974 13.345 23.040 1.00 92.25 114 THR A O 1
ATOM 872 N N . ILE A 1 115 ? -27.260 13.550 20.911 1.00 92.12 115 ILE A N 1
ATOM 873 C CA . ILE A 1 115 ? -27.266 15.013 20.849 1.00 92.12 115 ILE A CA 1
ATOM 874 C C . ILE A 1 115 ? -28.699 15.546 20.786 1.00 92.12 115 ILE A C 1
ATOM 876 O O . ILE A 1 115 ? -29.041 16.448 21.536 1.00 92.12 115 ILE A O 1
ATOM 880 N N . GLY A 1 116 ? -29.559 14.972 19.937 1.00 88.19 116 GLY A N 1
ATOM 881 C CA . GLY A 1 116 ? -30.929 15.471 19.732 1.00 88.19 116 GLY A CA 1
ATOM 882 C C . GLY A 1 116 ? -31.812 15.424 20.986 1.00 88.19 116 GLY A C 1
ATOM 883 O O . GLY A 1 116 ? -32.721 16.236 21.142 1.00 88.19 116 GLY A O 1
ATOM 884 N N . GLN A 1 117 ? -31.520 14.496 21.900 1.00 90.94 117 GLN A N 1
ATOM 885 C CA . GLN A 1 117 ? -32.204 14.342 23.189 1.00 90.94 117 GLN A CA 1
ATOM 886 C C . GLN A 1 117 ? -31.420 14.927 24.376 1.00 90.94 117 GLN A C 1
ATOM 888 O O . GLN A 1 117 ? -31.810 14.694 25.522 1.00 90.94 117 GLN A O 1
ATOM 893 N N . ASP A 1 118 ? -30.314 15.638 24.128 1.00 87.25 118 ASP A N 1
ATOM 894 C CA . ASP A 1 118 ? -29.432 16.215 25.151 1.00 87.25 118 ASP A CA 1
ATOM 895 C C . ASP A 1 118 ? -28.952 15.193 26.209 1.00 87.25 118 ASP A C 1
ATOM 897 O O . ASP A 1 118 ? -28.713 15.530 27.374 1.00 87.25 118 ASP A O 1
ATOM 901 N N . THR A 1 119 ? -28.819 13.912 25.838 1.00 87.75 119 THR A N 1
ATOM 902 C CA . THR A 1 119 ? -28.422 12.847 26.778 1.00 87.75 119 THR A CA 1
ATOM 903 C C . THR A 1 119 ? -26.910 12.788 26.976 1.00 87.75 119 THR A C 1
ATOM 905 O O . THR A 1 119 ? -26.433 12.401 28.048 1.00 87.75 119 THR A O 1
ATOM 908 N N . VAL A 1 120 ? -26.146 13.178 25.952 1.00 89.56 120 VAL A N 1
ATOM 909 C CA . VAL A 1 120 ? -24.679 13.198 25.944 1.00 89.56 120 VAL A CA 1
ATOM 910 C C . VAL A 1 120 ? -24.206 14.436 25.189 1.00 89.56 120 VAL A C 1
ATOM 912 O O . VAL A 1 120 ? -24.765 14.771 24.154 1.00 89.56 120 VAL A O 1
ATOM 915 N N . THR A 1 121 ? -23.153 15.092 25.677 1.00 90.69 121 THR A N 1
ATOM 916 C CA . THR A 1 121 ? -22.561 16.252 24.998 1.00 90.69 121 THR A CA 1
ATOM 917 C C . THR A 1 121 ? -21.690 15.836 23.812 1.00 90.69 121 THR A C 1
ATOM 919 O O . THR A 1 121 ? -20.990 14.814 23.854 1.00 90.69 121 THR A O 1
ATOM 922 N N . ALA A 1 122 ? -21.660 16.661 22.771 1.00 89.44 122 ALA A N 1
ATOM 923 C CA . ALA A 1 122 ? -20.811 16.481 21.604 1.00 89.44 122 ALA A CA 1
ATOM 924 C C . ALA A 1 122 ? -19.327 16.464 21.976 1.00 89.44 122 ALA A C 1
ATOM 926 O O . ALA A 1 122 ? -18.588 15.607 21.488 1.00 89.44 122 ALA A O 1
ATOM 927 N N . LYS A 1 123 ? -18.899 17.310 22.927 1.00 88.06 123 LYS A N 1
ATOM 928 C CA . LYS A 1 123 ? -17.532 17.261 23.481 1.00 88.06 123 LYS A CA 1
ATOM 929 C C . LYS A 1 123 ? -17.173 15.862 24.004 1.00 88.06 123 LYS A C 1
ATOM 931 O O . LYS A 1 123 ? -16.089 15.354 23.705 1.00 88.06 123 LYS A O 1
ATOM 936 N N . LYS A 1 124 ? -18.074 15.220 24.760 1.00 88.19 124 LYS A N 1
ATOM 937 C CA . LYS A 1 124 ? -17.843 13.875 25.312 1.00 88.19 124 LYS A CA 1
ATOM 938 C C . LYS A 1 124 ? -17.815 12.825 24.201 1.00 88.19 124 LYS A C 1
ATOM 940 O O . LYS A 1 124 ? -16.921 11.977 24.196 1.00 88.19 124 LYS A O 1
ATOM 945 N N . LEU A 1 125 ? -18.721 12.902 23.227 1.00 90.62 125 LEU A N 1
ATOM 946 C CA . LEU A 1 125 ? -18.744 11.971 22.096 1.00 90.62 125 LEU A CA 1
ATOM 947 C C . LEU A 1 125 ? -17.504 12.075 21.202 1.00 90.62 125 LEU A C 1
ATOM 949 O O . LEU A 1 125 ? -16.993 11.038 20.787 1.00 90.62 125 LEU A O 1
ATOM 953 N N . CYS A 1 126 ? -16.954 13.272 20.971 1.00 88.94 126 CYS A N 1
ATOM 954 C CA . CYS A 1 126 ? -15.681 13.426 20.258 1.00 88.94 126 CYS A CA 1
ATOM 955 C C . CYS A 1 126 ? -14.594 12.542 20.887 1.00 88.94 126 CYS A C 1
ATOM 957 O O . CYS A 1 126 ? -13.953 11.749 20.195 1.00 88.94 126 CYS A O 1
ATOM 959 N N . THR A 1 127 ? -14.466 12.577 22.219 1.00 86.88 127 THR A N 1
ATOM 960 C CA . THR A 1 127 ? -13.490 11.731 22.924 1.00 86.88 127 THR A CA 1
ATOM 961 C C . THR A 1 127 ? -13.818 10.238 22.825 1.00 86.88 127 THR A C 1
ATOM 963 O O . THR A 1 127 ? -12.906 9.420 22.692 1.00 86.88 127 THR A O 1
ATOM 966 N N . ALA A 1 128 ? -15.104 9.865 22.801 1.00 86.94 128 ALA A N 1
ATOM 967 C CA . ALA A 1 128 ? -15.536 8.480 22.598 1.00 86.94 128 ALA A CA 1
ATOM 968 C C . ALA A 1 128 ? -15.094 7.939 21.225 1.00 86.94 128 ALA A C 1
ATOM 970 O O . ALA A 1 128 ? -14.655 6.791 21.114 1.00 86.94 128 ALA A O 1
ATOM 971 N N . PHE A 1 129 ? -15.121 8.782 20.194 1.00 88.88 129 PHE A N 1
ATOM 972 C CA . PHE A 1 129 ? -14.676 8.461 18.835 1.00 88.88 129 PHE A CA 1
ATOM 973 C C . PHE A 1 129 ? -13.181 8.723 18.594 1.00 88.88 129 PHE A C 1
ATOM 975 O O . PHE A 1 129 ? -12.716 8.701 17.458 1.00 88.88 129 PHE A O 1
ATOM 982 N N . GLY A 1 130 ? -12.405 8.902 19.669 1.00 82.50 130 GLY A N 1
ATOM 983 C CA . GLY A 1 130 ? -10.947 8.999 19.604 1.00 82.50 130 GLY A CA 1
ATOM 984 C C . GLY A 1 130 ? -10.432 10.362 19.152 1.00 82.50 130 GLY A C 1
ATOM 985 O O . GLY A 1 130 ? -9.274 10.457 18.764 1.00 82.50 130 GLY A O 1
ATOM 986 N N . VAL A 1 131 ? -11.256 11.407 19.218 1.00 85.00 131 VAL A N 1
ATOM 987 C CA . VAL A 1 131 ? -10.903 12.777 18.835 1.00 85.00 131 VAL A CA 1
ATOM 988 C C . VAL A 1 131 ? -10.767 13.647 20.082 1.00 85.00 131 VAL A C 1
ATOM 990 O O . VAL A 1 131 ? -11.724 13.790 20.844 1.00 85.00 131 VAL A O 1
ATOM 993 N N . ILE A 1 132 ? -9.589 14.245 20.303 1.00 82.31 132 ILE A N 1
ATOM 994 C CA . ILE A 1 132 ? -9.423 15.292 21.323 1.00 82.31 132 ILE A CA 1
ATOM 995 C C . ILE A 1 132 ? -9.884 16.615 20.722 1.00 82.31 132 ILE A C 1
ATOM 997 O O . ILE A 1 132 ? -9.309 17.053 19.722 1.00 82.31 132 ILE A O 1
ATOM 1001 N N . PRO A 1 133 ? -10.875 17.292 21.321 1.00 82.62 133 PRO A N 1
ATOM 1002 C CA . PRO A 1 133 ? -11.215 18.632 20.889 1.00 82.62 133 PRO A CA 1
ATOM 1003 C C . PRO A 1 133 ? -10.037 19.600 21.088 1.00 82.62 133 PRO A C 1
ATOM 1005 O O . PRO A 1 133 ? -9.417 19.586 22.155 1.00 82.62 133 PRO A O 1
ATOM 1008 N N . PRO A 1 134 ? -9.726 20.459 20.104 1.00 82.56 134 PRO A N 1
ATOM 1009 C CA . PRO A 1 134 ? -8.661 21.445 20.228 1.00 82.56 134 PRO A CA 1
ATOM 1010 C C . PRO A 1 134 ? -8.840 22.370 21.437 1.00 82.56 134 PRO A C 1
ATOM 1012 O O . PRO A 1 134 ? -9.951 22.808 21.735 1.00 82.56 134 PRO A O 1
ATOM 1015 N N . ALA A 1 135 ? -7.732 22.757 22.078 1.00 81.06 135 ALA A N 1
ATOM 1016 C CA . ALA A 1 135 ? -7.753 23.613 23.270 1.00 81.06 135 ALA A CA 1
ATOM 1017 C C . ALA A 1 135 ? -8.457 24.968 23.050 1.00 81.06 135 ALA A C 1
ATOM 1019 O O . ALA A 1 135 ? -9.020 25.531 23.982 1.00 81.06 135 ALA A O 1
ATOM 1020 N N . PHE A 1 136 ? -8.473 25.494 21.819 1.00 83.00 136 PHE A N 1
ATOM 1021 C CA . PHE A 1 136 ? -9.161 26.753 21.511 1.00 83.00 136 PHE A CA 1
ATOM 1022 C C . PHE A 1 136 ? -10.696 26.649 21.548 1.00 83.00 136 PHE A C 1
ATOM 1024 O O . PHE A 1 136 ? -11.358 27.681 21.616 1.00 83.00 136 PHE A O 1
ATOM 1031 N N . LEU A 1 137 ? -11.263 25.437 21.500 1.00 82.38 137 LEU A N 1
ATOM 1032 C CA . LEU A 1 137 ? -12.703 25.206 21.663 1.00 82.38 137 LEU A CA 1
ATOM 1033 C C . LEU A 1 137 ? -13.106 25.052 23.135 1.00 82.38 137 LEU A C 1
ATOM 1035 O O . LEU A 1 137 ? -14.295 24.969 23.445 1.00 82.38 137 LEU A O 1
ATOM 1039 N N . GLU A 1 138 ? -12.149 25.009 24.063 1.00 82.88 138 GLU A N 1
ATOM 1040 C CA . GLU A 1 138 ? -12.437 24.771 25.473 1.00 82.88 138 GLU A CA 1
ATOM 1041 C C . GLU A 1 138 ? -13.324 25.882 26.066 1.00 82.88 138 GLU A C 1
ATOM 1043 O O . GLU A 1 138 ? -13.017 27.070 25.991 1.00 82.88 138 GLU A O 1
ATOM 1048 N N . GLY A 1 139 ? -14.467 25.487 26.636 1.00 82.25 139 GLY A N 1
ATOM 1049 C CA . GLY A 1 139 ? -15.477 26.411 27.167 1.00 82.25 139 GLY A CA 1
ATOM 1050 C C . GLY A 1 139 ? -16.461 26.977 26.132 1.00 82.25 139 GLY A C 1
ATOM 1051 O O . GLY A 1 139 ? -17.358 27.728 26.516 1.00 82.25 139 GLY A O 1
ATOM 1052 N N . ALA A 1 140 ? -16.334 26.620 24.850 1.00 87.38 140 ALA A N 1
ATOM 1053 C CA . ALA A 1 140 ? -17.309 26.971 23.818 1.00 87.38 140 ALA A CA 1
ATOM 1054 C C . ALA A 1 140 ? -18.638 26.186 23.971 1.00 87.38 140 ALA A C 1
ATOM 1056 O O . ALA A 1 140 ? -18.655 25.133 24.616 1.00 87.38 140 ALA A O 1
ATOM 1057 N N . PRO A 1 141 ? -19.754 26.670 23.385 1.00 89.94 141 PRO A N 1
ATOM 1058 C CA . PRO A 1 141 ? -21.031 25.948 23.366 1.00 89.94 141 PRO A CA 1
ATOM 1059 C C . PRO A 1 141 ? -20.920 24.579 22.682 1.00 89.94 141 PRO A C 1
ATOM 1061 O O . PRO A 1 141 ? -20.168 24.440 21.721 1.00 89.94 141 PRO A O 1
ATOM 1064 N N . ASP A 1 142 ? -21.704 23.587 23.113 1.00 88.44 142 ASP A N 1
ATOM 1065 C CA . ASP A 1 142 ? -21.607 22.205 22.604 1.00 88.44 142 ASP A CA 1
ATOM 1066 C C . ASP A 1 142 ? -21.845 22.102 21.081 1.00 88.44 142 ASP A C 1
ATOM 1068 O O . ASP A 1 142 ? -21.157 21.352 20.391 1.00 88.44 142 ASP A O 1
ATOM 1072 N N . GLU A 1 143 ? -22.696 22.977 20.531 1.00 90.38 143 GLU A N 1
ATOM 1073 C CA . GLU A 1 143 ? -22.958 23.099 19.088 1.00 90.38 143 GLU A CA 1
ATOM 1074 C C . GLU A 1 143 ? -21.690 23.342 18.253 1.00 90.38 143 GLU A C 1
ATOM 1076 O O . GLU A 1 143 ? -21.595 22.899 17.108 1.00 90.38 143 GLU A O 1
ATOM 1081 N N . THR A 1 144 ? -20.674 24.000 18.825 1.00 90.50 144 THR A N 1
ATOM 1082 C CA . THR A 1 144 ? -19.402 24.257 18.124 1.00 90.50 144 THR A CA 1
ATOM 1083 C C . THR A 1 144 ? -18.565 22.995 17.909 1.00 90.50 144 THR A C 1
ATOM 1085 O O . THR A 1 144 ? -17.682 22.988 17.053 1.00 90.50 144 THR A O 1
ATOM 1088 N N . TYR A 1 145 ? -18.861 21.911 18.630 1.00 89.50 145 TYR A N 1
ATOM 1089 C CA . TYR A 1 145 ? -18.191 20.619 18.488 1.00 89.50 145 TYR A CA 1
ATOM 1090 C C . TYR A 1 145 ? -18.867 19.718 17.445 1.00 89.50 145 TYR A C 1
ATOM 1092 O O . TYR A 1 145 ? -18.286 18.702 17.065 1.00 89.50 145 TYR A O 1
ATOM 1100 N N . HIS A 1 146 ? -20.065 20.065 16.956 1.00 90.94 146 HIS A N 1
ATOM 1101 C CA . HIS A 1 146 ? -20.831 19.221 16.030 1.00 90.94 146 HIS A CA 1
ATOM 1102 C C . HIS A 1 146 ? -20.086 18.884 14.726 1.00 90.94 146 HIS A C 1
ATOM 1104 O O . HIS A 1 146 ? -20.104 17.711 14.351 1.00 90.94 146 HIS A O 1
ATOM 1110 N N . PRO A 1 147 ? -19.385 19.822 14.052 1.00 90.38 147 PRO A N 1
ATOM 1111 C CA . PRO A 1 147 ? -18.636 19.488 12.836 1.00 90.38 147 PRO A CA 1
ATOM 1112 C C . PRO A 1 147 ? -17.517 18.473 13.106 1.00 90.38 147 PRO A C 1
ATOM 1114 O O . PRO A 1 147 ? -17.370 17.487 12.389 1.00 90.38 147 PRO A O 1
ATOM 1117 N N . LEU A 1 148 ? -16.780 18.663 14.205 1.00 88.19 148 LEU A N 1
ATOM 1118 C CA . LEU A 1 148 ? -15.720 17.749 14.632 1.00 88.19 148 LEU A CA 1
ATOM 1119 C C . LEU A 1 148 ? -16.275 16.356 14.958 1.00 88.19 148 LEU A C 1
ATOM 1121 O O . LEU A 1 148 ? -15.696 15.338 14.576 1.00 88.19 148 LEU A O 1
ATOM 1125 N N . LEU A 1 149 ? -17.420 16.312 15.642 1.00 90.56 149 LEU A N 1
ATOM 1126 C CA . LEU A 1 149 ? -18.115 15.073 15.956 1.00 90.56 149 LEU A CA 1
ATOM 1127 C C . LEU A 1 149 ? -18.607 14.360 14.692 1.00 90.56 149 LEU A C 1
ATOM 1129 O O . LEU A 1 149 ? -18.505 13.139 14.617 1.00 90.56 149 LEU A O 1
ATOM 1133 N N . ALA A 1 150 ? -19.116 15.090 13.698 1.00 90.81 150 ALA A N 1
ATOM 1134 C CA . ALA A 1 150 ? -19.576 14.511 12.439 1.00 90.81 150 ALA A CA 1
ATOM 1135 C C . ALA A 1 150 ? -18.436 13.790 11.702 1.00 90.81 150 ALA A C 1
ATOM 1137 O O . ALA A 1 150 ? -18.610 12.639 11.289 1.00 90.81 150 ALA A O 1
ATOM 1138 N N . ILE A 1 151 ? -17.252 14.411 11.634 1.00 89.06 151 ILE A N 1
ATOM 1139 C CA . ILE A 1 151 ? -16.036 13.787 11.088 1.00 89.06 151 ILE A CA 1
ATOM 1140 C C . ILE A 1 151 ? -15.682 12.531 11.899 1.00 89.06 151 ILE A C 1
ATOM 1142 O O . ILE A 1 151 ? -15.488 11.450 11.337 1.00 89.06 151 ILE A O 1
ATOM 1146 N N . ALA A 1 152 ? -15.672 12.635 13.232 1.00 89.75 152 ALA A N 1
ATOM 1147 C CA . ALA A 1 152 ? -15.338 11.524 14.122 1.00 89.75 152 ALA A CA 1
ATOM 1148 C C . ALA A 1 152 ? -16.301 10.327 13.974 1.00 89.75 152 ALA A C 1
ATOM 1150 O O . ALA A 1 152 ? -15.859 9.181 13.867 1.00 89.75 152 ALA A O 1
ATOM 1151 N N . ILE A 1 153 ? -17.611 10.586 13.906 1.00 91.94 153 ILE A N 1
ATOM 1152 C CA . ILE A 1 153 ? -18.656 9.580 13.678 1.00 91.94 153 ILE A CA 1
ATOM 1153 C C . ILE A 1 153 ? -18.492 8.945 12.299 1.00 91.94 153 ILE A C 1
ATOM 1155 O O . ILE A 1 153 ? -18.555 7.722 12.178 1.00 91.94 153 ILE A O 1
ATOM 1159 N N . SER A 1 154 ? -18.286 9.746 11.252 1.00 91.25 154 SER A N 1
ATOM 1160 C CA . SER A 1 154 ? -18.118 9.235 9.890 1.00 91.25 154 SER A CA 1
ATOM 1161 C C . SER A 1 154 ? -16.899 8.333 9.765 1.00 91.25 154 SER A C 1
ATOM 1163 O O . SER A 1 154 ? -16.998 7.252 9.175 1.00 91.25 154 SER A O 1
ATOM 1165 N N . ARG A 1 155 ? -15.788 8.727 10.389 1.00 89.25 155 ARG A N 1
ATOM 1166 C CA . ARG A 1 155 ? -14.569 7.930 10.464 1.00 89.25 155 ARG A CA 1
ATOM 1167 C C . ARG A 1 155 ? -14.788 6.635 11.233 1.00 89.25 155 ARG A C 1
ATOM 1169 O O . ARG A 1 155 ? -14.468 5.575 10.703 1.00 89.25 155 ARG A O 1
ATOM 1176 N N . GLU A 1 156 ? -15.346 6.690 12.444 1.00 88.75 156 GLU A N 1
ATOM 1177 C CA . GLU A 1 156 ? -15.588 5.485 13.249 1.00 88.75 156 GLU A CA 1
ATOM 1178 C C . GLU A 1 156 ? -16.542 4.524 12.537 1.00 88.75 156 GLU A C 1
ATOM 1180 O O . GLU A 1 156 ? -16.245 3.339 12.423 1.00 88.75 156 GLU A O 1
ATOM 1185 N N . PHE A 1 157 ? -17.642 5.031 11.979 1.00 89.69 157 PHE A N 1
ATOM 1186 C CA . PHE A 1 157 ? -18.631 4.209 11.285 1.00 89.69 157 PHE A CA 1
ATOM 1187 C C . PHE A 1 157 ? -18.051 3.491 10.058 1.00 89.69 157 PHE A C 1
ATOM 1189 O O . PHE A 1 157 ? -18.478 2.385 9.727 1.00 89.69 157 PHE A O 1
ATOM 1196 N N . SER A 1 158 ? -17.055 4.094 9.405 1.00 89.69 158 SER A N 1
ATOM 1197 C CA . SER A 1 158 ? -16.355 3.500 8.261 1.00 89.69 158 SER A CA 1
ATOM 1198 C C . SER A 1 158 ? -15.312 2.452 8.674 1.00 89.69 158 SER A C 1
ATOM 1200 O O . SER A 1 158 ? -14.823 1.695 7.831 1.00 89.69 158 SER A O 1
ATOM 1202 N N . ARG A 1 159 ? -14.955 2.355 9.964 1.00 87.88 159 ARG A N 1
ATOM 1203 C CA . ARG A 1 159 ? -13.982 1.365 10.440 1.00 87.88 159 ARG A CA 1
ATOM 1204 C C . ARG A 1 159 ? -14.578 -0.035 10.422 1.00 87.88 159 ARG A C 1
ATOM 1206 O O . ARG A 1 159 ? -15.670 -0.310 10.917 1.00 87.88 159 ARG A O 1
ATOM 1213 N N . ARG A 1 160 ? -13.784 -0.982 9.923 1.00 87.31 160 ARG A N 1
ATOM 1214 C CA . ARG A 1 160 ? -14.124 -2.404 9.967 1.00 87.31 160 ARG A CA 1
ATOM 1215 C C . ARG A 1 160 ? -14.110 -2.913 11.410 1.00 87.31 160 ARG A C 1
ATOM 1217 O O . ARG A 1 160 ? -13.056 -2.964 12.044 1.00 87.31 160 ARG A O 1
ATOM 1224 N N . GLN A 1 161 ? -15.247 -3.414 11.883 1.00 85.12 161 GLN A N 1
ATOM 1225 C CA . GLN A 1 161 ? -15.329 -4.069 13.186 1.00 85.12 161 GLN A CA 1
ATOM 1226 C C . GLN A 1 161 ? -14.536 -5.389 13.211 1.00 85.12 161 GLN A C 1
ATOM 1228 O O . GLN A 1 161 ? -14.582 -6.203 12.279 1.00 85.12 161 GLN A O 1
ATOM 1233 N N . LYS A 1 162 ? -13.782 -5.615 14.295 1.00 88.81 162 LYS A N 1
ATOM 1234 C CA . LYS A 1 162 ? -13.066 -6.878 14.517 1.00 88.81 162 LYS A CA 1
ATOM 1235 C C . LYS A 1 162 ? -14.073 -8.003 14.767 1.00 88.81 162 LYS A C 1
ATOM 1237 O O . LYS A 1 162 ? -15.000 -7.854 15.554 1.00 88.81 162 LYS A O 1
ATOM 1242 N N . LEU A 1 163 ? -13.843 -9.153 14.138 1.00 90.56 163 LEU A N 1
ATOM 1243 C CA . LEU A 1 163 ? -14.650 -10.353 14.343 1.00 90.56 163 LEU A CA 1
ATOM 1244 C C . LEU A 1 163 ? -14.245 -11.031 15.667 1.00 90.56 163 LEU A C 1
ATOM 1246 O O . LEU A 1 163 ? -13.094 -11.463 15.779 1.00 90.56 163 LEU A O 1
ATOM 1250 N N . PRO A 1 164 ? -15.138 -11.133 16.669 1.00 91.12 164 PRO A N 1
ATOM 1251 C CA . PRO A 1 164 ? -14.786 -11.624 18.002 1.00 91.12 164 PRO A CA 1
ATOM 1252 C C . PRO A 1 164 ? -14.465 -13.121 18.041 1.00 91.12 164 PRO A C 1
ATOM 1254 O O . PRO A 1 164 ? -13.875 -13.580 19.011 1.00 91.12 164 PRO A O 1
ATOM 1257 N N . GLN A 1 165 ? -14.824 -13.886 17.011 1.00 94.81 165 GLN A N 1
ATOM 1258 C CA . GLN A 1 165 ? -14.586 -15.327 16.935 1.00 94.81 165 GLN A CA 1
ATOM 1259 C C . GLN A 1 165 ? -13.177 -15.719 16.456 1.00 94.81 165 GLN A C 1
ATOM 1261 O O . GLN A 1 165 ? -12.850 -16.899 16.505 1.00 94.81 165 GLN A O 1
ATOM 1266 N N . TYR A 1 166 ? -12.352 -14.773 15.988 1.00 95.69 166 TYR A N 1
ATOM 1267 C CA . TYR A 1 166 ? -11.003 -15.052 15.477 1.00 95.69 166 TYR A CA 1
ATOM 1268 C C . TYR A 1 166 ? -9.963 -14.199 16.213 1.00 95.69 166 TYR A C 1
ATOM 1270 O O . TYR A 1 166 ? -9.891 -12.985 16.010 1.00 95.69 166 TYR A O 1
ATOM 1278 N N . ASN A 1 167 ? -9.156 -14.821 17.079 1.00 95.62 167 ASN A N 1
ATOM 1279 C CA . ASN A 1 167 ? -8.192 -14.107 17.933 1.00 95.62 167 ASN A CA 1
ATOM 1280 C C . ASN A 1 167 ? -6.836 -14.799 18.091 1.00 95.62 167 ASN A C 1
ATOM 1282 O O . ASN A 1 167 ? -5.896 -14.162 18.563 1.00 95.62 167 ASN A O 1
ATOM 1286 N N . THR A 1 168 ? -6.732 -16.078 17.746 1.00 97.44 168 THR A N 1
ATOM 1287 C CA . THR A 1 168 ? -5.534 -16.893 17.977 1.00 97.44 168 THR A CA 1
ATOM 1288 C C . THR A 1 168 ? -4.773 -17.177 16.681 1.00 97.44 168 THR A C 1
ATOM 1290 O O . THR A 1 168 ? -5.276 -16.966 15.574 1.00 97.44 168 THR A O 1
ATOM 1293 N N . VAL A 1 169 ? -3.538 -17.670 16.802 1.00 97.75 169 VAL A N 1
ATOM 1294 C CA . VAL A 1 169 ? -2.760 -18.124 15.637 1.00 97.75 169 VAL A CA 1
ATOM 1295 C C . VAL A 1 169 ? -3.412 -19.365 15.024 1.00 97.75 169 VAL A C 1
ATOM 1297 O O . VAL A 1 169 ? -3.448 -19.513 13.804 1.00 97.75 169 VAL A O 1
ATOM 1300 N N . GLU A 1 170 ? -3.994 -20.225 15.854 1.00 98.12 170 GLU A N 1
ATOM 1301 C CA . GLU A 1 170 ? -4.739 -21.409 15.441 1.00 98.12 170 GLU A CA 1
ATOM 1302 C C . GLU A 1 170 ? -5.957 -21.029 14.589 1.00 98.12 170 GLU A C 1
ATOM 1304 O O . GLU A 1 170 ? -6.204 -21.664 13.560 1.00 98.12 170 GLU A O 1
ATOM 1309 N N . ASP A 1 171 ? -6.662 -19.950 14.951 1.00 98.19 171 ASP A N 1
ATOM 1310 C CA . ASP A 1 171 ? -7.757 -19.398 14.144 1.00 98.19 171 ASP A CA 1
ATOM 1311 C C . ASP A 1 171 ? -7.261 -18.968 12.760 1.00 98.19 171 ASP A C 1
ATOM 1313 O O . ASP A 1 171 ? -7.882 -19.295 11.748 1.00 98.19 171 ASP A O 1
ATOM 1317 N N . ALA A 1 172 ? -6.112 -18.286 12.689 1.00 97.69 172 ALA A N 1
ATOM 1318 C CA . ALA A 1 172 ? -5.515 -17.875 11.420 1.00 97.69 172 ALA A CA 1
ATOM 1319 C C . ALA A 1 172 ? -5.123 -19.083 10.549 1.00 97.69 172 ALA A C 1
ATOM 1321 O O . ALA A 1 172 ? -5.433 -19.115 9.355 1.00 97.69 172 ALA A O 1
ATOM 1322 N N . VAL A 1 173 ? -4.497 -20.108 11.136 1.00 97.81 173 VAL A N 1
ATOM 1323 C CA . VAL A 1 173 ? -4.135 -21.349 10.428 1.00 97.81 173 VAL A CA 1
ATOM 1324 C C . VAL A 1 173 ? -5.383 -22.052 9.892 1.00 97.81 173 VAL A C 1
ATOM 1326 O O . VAL A 1 173 ? -5.411 -22.453 8.724 1.00 97.81 173 VAL A O 1
ATOM 1329 N N . LYS A 1 174 ? -6.434 -22.161 10.712 1.00 97.94 174 LYS A N 1
ATOM 1330 C CA . LYS A 1 174 ? -7.719 -22.739 10.308 1.00 97.94 174 LYS A CA 1
ATOM 1331 C C . LYS A 1 174 ? -8.341 -21.955 9.150 1.00 97.94 174 LYS A C 1
ATOM 1333 O O . LYS A 1 174 ? -8.720 -22.559 8.148 1.00 97.94 174 LYS A O 1
ATOM 1338 N N . LEU A 1 175 ? -8.367 -20.623 9.235 1.00 98.19 175 LEU A N 1
ATOM 1339 C CA . LEU A 1 175 ? -8.882 -19.754 8.175 1.00 98.19 175 LEU A CA 1
ATOM 1340 C C . LEU A 1 175 ? -8.122 -19.939 6.856 1.00 98.19 175 LEU A C 1
ATOM 1342 O O . LEU A 1 175 ? -8.754 -20.073 5.809 1.00 98.19 175 LEU A O 1
ATOM 1346 N N . ILE A 1 176 ? -6.788 -20.011 6.878 1.00 97.75 176 ILE A N 1
ATOM 1347 C CA . ILE A 1 176 ? -5.972 -20.266 5.676 1.00 97.75 176 ILE A CA 1
ATOM 1348 C C . ILE A 1 176 ? -6.290 -21.651 5.082 1.00 97.75 176 ILE A C 1
ATOM 1350 O O . ILE A 1 176 ? -6.389 -21.824 3.858 1.00 97.75 176 ILE A O 1
ATOM 1354 N N . HIS A 1 177 ? -6.481 -22.654 5.942 1.00 96.62 177 HIS A N 1
ATOM 1355 C CA . HIS A 1 177 ? -6.807 -24.010 5.515 1.00 96.62 177 HIS A CA 1
ATOM 1356 C C . HIS A 1 177 ? -8.201 -24.105 4.871 1.00 96.62 177 HIS A C 1
ATOM 1358 O O . HIS A 1 177 ? -8.350 -24.751 3.831 1.00 96.62 177 HIS A O 1
ATOM 1364 N N . GLU A 1 178 ? -9.207 -23.433 5.427 1.00 97.38 178 GLU A N 1
ATOM 1365 C CA . GLU A 1 178 ? -10.602 -23.488 4.962 1.00 97.38 178 GLU A CA 1
ATOM 1366 C C . GLU A 1 178 ? -10.890 -22.540 3.782 1.00 97.38 178 GLU A C 1
ATOM 1368 O O . GLU A 1 178 ? -11.724 -22.845 2.926 1.00 97.38 178 GLU A O 1
ATOM 1373 N N . SER A 1 179 ? -10.166 -21.422 3.676 1.00 98.19 179 SER A N 1
ATOM 1374 C CA . SER A 1 179 ? -10.400 -20.402 2.645 1.00 98.19 179 SER A CA 1
ATOM 1375 C C . SER A 1 179 ? -9.986 -20.855 1.243 1.00 98.19 179 SER A C 1
ATOM 1377 O O . SER A 1 179 ? -8.963 -21.519 1.056 1.00 98.19 179 SER A O 1
ATOM 1379 N N . LYS A 1 180 ? -10.768 -20.459 0.233 1.00 97.12 180 LYS A N 1
ATOM 1380 C CA . LYS A 1 180 ? -10.500 -20.741 -1.194 1.00 97.12 180 LYS A CA 1
ATOM 1381 C C . LYS A 1 180 ? -10.118 -19.505 -2.008 1.00 97.12 180 LYS A C 1
ATOM 1383 O O . LYS A 1 180 ? -9.498 -19.649 -3.048 1.00 97.12 180 LYS A O 1
ATOM 1388 N N . ASN A 1 181 ? -10.492 -18.320 -1.534 1.00 98.12 181 ASN A N 1
ATOM 1389 C CA . ASN A 1 181 ? -10.273 -17.049 -2.216 1.00 98.12 181 ASN A CA 1
ATOM 1390 C C . ASN A 1 181 ? -9.538 -16.104 -1.264 1.00 98.12 181 ASN A C 1
ATOM 1392 O O . ASN A 1 181 ? -10.159 -15.309 -0.565 1.00 98.12 181 ASN A O 1
ATOM 1396 N N . ILE A 1 182 ? -8.221 -16.256 -1.178 1.00 98.50 182 ILE A N 1
ATOM 1397 C CA . ILE A 1 182 ? -7.372 -15.472 -0.282 1.00 98.50 182 ILE A CA 1
ATOM 1398 C C . ILE A 1 182 ? -6.827 -14.272 -1.050 1.00 98.50 182 ILE A C 1
ATOM 1400 O O . ILE A 1 182 ? -6.173 -14.439 -2.080 1.00 98.50 182 ILE A O 1
ATOM 1404 N N . ILE A 1 183 ? -7.085 -13.074 -0.528 1.00 98.50 183 ILE A N 1
ATOM 1405 C CA . ILE A 1 183 ? -6.417 -11.846 -0.957 1.00 98.50 183 ILE A CA 1
ATOM 1406 C C . ILE A 1 183 ? -5.202 -11.636 -0.058 1.00 98.50 183 ILE A C 1
ATOM 1408 O O . ILE A 1 183 ? -5.312 -11.733 1.164 1.00 98.50 183 ILE A O 1
ATOM 1412 N N . VAL A 1 184 ? -4.052 -11.348 -0.662 1.00 98.19 184 VAL A N 1
ATOM 1413 C CA . VAL A 1 184 ? -2.826 -11.009 0.065 1.00 98.19 184 VAL A CA 1
ATOM 1414 C C . VAL A 1 184 ? -2.459 -9.561 -0.244 1.00 98.19 184 VAL A C 1
ATOM 1416 O O . VAL A 1 184 ? -2.297 -9.210 -1.411 1.00 98.19 184 VAL A O 1
ATOM 1419 N N . LEU A 1 185 ? -2.326 -8.730 0.789 1.00 97.75 185 LEU A N 1
ATOM 1420 C CA . LEU A 1 185 ? -1.821 -7.359 0.681 1.00 97.75 185 LEU A CA 1
ATOM 1421 C C . LEU A 1 185 ? -0.359 -7.344 1.136 1.00 97.75 185 LEU A C 1
ATOM 1423 O O . LEU A 1 185 ? -0.064 -7.775 2.252 1.00 97.75 185 LEU A O 1
ATOM 1427 N N . THR A 1 186 ? 0.551 -6.890 0.278 1.00 95.38 186 THR A N 1
ATOM 1428 C CA . THR A 1 186 ? 1.997 -6.889 0.540 1.00 95.38 186 THR A CA 1
ATOM 1429 C C . THR A 1 186 ? 2.605 -5.502 0.383 1.00 95.38 186 THR A C 1
ATOM 1431 O O . THR A 1 186 ? 2.225 -4.732 -0.494 1.00 95.38 186 THR A O 1
ATOM 1434 N N . GLY A 1 187 ? 3.590 -5.208 1.230 1.00 91.56 187 GLY A N 1
ATOM 1435 C CA . GLY A 1 187 ? 4.432 -4.015 1.144 1.00 91.56 187 GLY A CA 1
ATOM 1436 C C . GLY A 1 187 ? 5.900 -4.361 1.393 1.00 91.56 187 GLY A C 1
ATOM 1437 O O . GLY A 1 187 ? 6.256 -5.541 1.485 1.00 91.56 187 GLY A O 1
ATOM 1438 N N . ALA A 1 188 ? 6.748 -3.341 1.546 1.00 85.81 188 ALA A N 1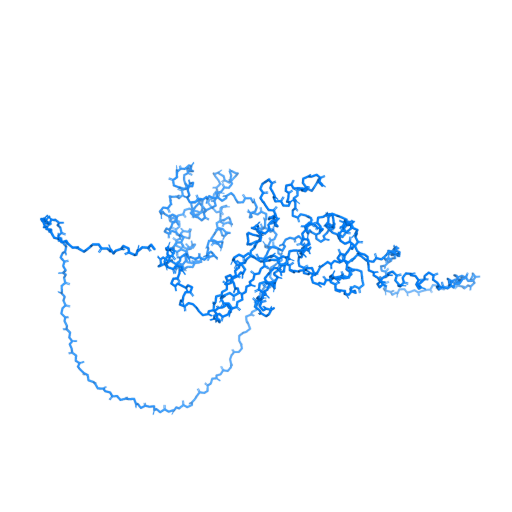
ATOM 1439 C CA . ALA A 1 188 ? 8.210 -3.487 1.500 1.00 85.81 188 ALA A CA 1
ATOM 1440 C C . ALA A 1 188 ? 8.781 -4.505 2.509 1.00 85.81 188 ALA A C 1
ATOM 1442 O O . ALA A 1 188 ? 9.800 -5.147 2.251 1.00 85.81 188 ALA A O 1
ATOM 1443 N N . GLY A 1 189 ? 8.085 -4.723 3.633 1.00 88.06 189 GLY A N 1
ATOM 1444 C CA . GLY A 1 189 ? 8.471 -5.670 4.681 1.00 88.06 189 GLY A CA 1
ATOM 1445 C C . GLY A 1 189 ? 8.801 -7.082 4.177 1.00 88.06 189 GLY A C 1
ATOM 1446 O O . GLY A 1 189 ? 9.725 -7.706 4.698 1.00 88.06 189 GLY A O 1
ATOM 1447 N N . ILE A 1 190 ? 8.121 -7.579 3.135 1.00 92.06 190 ILE A N 1
ATOM 1448 C CA . ILE A 1 190 ? 8.359 -8.938 2.615 1.00 92.06 190 ILE A CA 1
ATOM 1449 C C . ILE A 1 190 ? 9.685 -9.083 1.848 1.00 92.06 190 ILE A C 1
ATOM 1451 O O . ILE A 1 190 ? 10.156 -10.213 1.673 1.00 92.06 190 ILE A O 1
ATOM 1455 N N . SER A 1 191 ? 10.291 -7.967 1.432 1.00 89.19 191 SER A N 1
ATOM 1456 C CA . SER A 1 191 ? 11.544 -7.900 0.664 1.00 89.19 191 SER A CA 1
ATOM 1457 C C . SER A 1 191 ? 12.760 -7.535 1.530 1.00 89.19 191 SER A C 1
ATOM 1459 O O . SER A 1 191 ? 13.893 -7.776 1.120 1.00 89.19 191 SER A O 1
ATOM 1461 N N . THR A 1 192 ? 12.557 -7.073 2.771 1.00 86.38 192 THR A N 1
ATOM 1462 C CA . THR A 1 192 ? 13.641 -6.687 3.707 1.00 86.38 192 THR A CA 1
ATOM 1463 C C . THR A 1 192 ? 14.680 -7.786 3.945 1.00 86.38 192 THR A C 1
ATOM 1465 O O . THR A 1 192 ? 15.882 -7.530 3.947 1.00 86.38 192 THR A O 1
ATOM 1468 N N . SER A 1 193 ? 14.237 -9.043 4.067 1.00 85.62 193 SER A N 1
ATOM 1469 C CA . SER A 1 193 ? 15.123 -10.209 4.244 1.00 85.62 193 SER A CA 1
ATOM 1470 C C . SER A 1 193 ? 16.068 -10.478 3.063 1.00 85.62 193 SER A C 1
ATOM 1472 O O . SER A 1 193 ? 17.022 -11.242 3.205 1.00 85.62 193 SER A O 1
ATOM 1474 N N . LEU A 1 194 ? 15.817 -9.856 1.906 1.00 84.25 194 LEU A N 1
ATOM 1475 C CA . LEU A 1 194 ? 16.655 -9.937 0.710 1.00 84.25 194 LEU A CA 1
ATOM 1476 C C . LEU A 1 194 ? 17.700 -8.811 0.651 1.00 84.25 194 LEU A C 1
ATOM 1478 O O . LEU A 1 194 ? 18.463 -8.737 -0.305 1.00 84.25 194 LEU A O 1
ATOM 1482 N N . GLY A 1 195 ? 17.752 -7.946 1.669 1.00 78.00 195 GLY A N 1
ATOM 1483 C CA . GLY A 1 195 ? 18.657 -6.798 1.715 1.00 78.00 195 GLY A CA 1
ATOM 1484 C C . GLY A 1 195 ? 18.132 -5.561 0.985 1.00 78.00 195 GLY A C 1
ATOM 1485 O O . GLY A 1 195 ? 18.860 -4.577 0.884 1.00 78.00 195 GLY A O 1
ATOM 1486 N N . ILE A 1 196 ? 16.884 -5.591 0.505 1.00 77.75 196 ILE A N 1
ATOM 1487 C CA . ILE A 1 196 ? 16.199 -4.415 -0.037 1.00 77.75 196 ILE A CA 1
ATOM 1488 C C . ILE A 1 196 ? 15.673 -3.614 1.158 1.00 77.75 196 ILE A C 1
ATOM 1490 O O . ILE A 1 196 ? 14.805 -4.121 1.874 1.00 77.75 196 ILE A O 1
ATOM 1494 N N . PRO A 1 197 ? 16.209 -2.412 1.431 1.00 71.75 197 PRO A N 1
ATOM 1495 C CA . PRO A 1 197 ? 15.733 -1.606 2.544 1.00 71.75 197 PRO A CA 1
ATOM 1496 C C . PRO A 1 197 ? 14.273 -1.221 2.308 1.00 71.75 197 PRO A C 1
ATOM 1498 O O . PRO A 1 197 ? 13.856 -0.990 1.172 1.00 71.75 197 PRO A O 1
ATOM 1501 N N . ASP A 1 198 ? 13.492 -1.143 3.381 1.00 76.56 198 ASP A N 1
ATOM 1502 C CA . ASP A 1 198 ? 12.190 -0.496 3.281 1.00 76.56 198 ASP A CA 1
ATOM 1503 C C . ASP A 1 198 ? 12.369 1.025 3.117 1.00 76.56 198 ASP A C 1
ATOM 1505 O O . ASP A 1 198 ? 13.478 1.561 3.116 1.00 76.56 198 ASP A O 1
ATOM 1509 N N . PHE A 1 199 ? 11.270 1.751 2.958 1.00 71.81 199 PHE A N 1
ATOM 1510 C CA . PHE A 1 199 ? 11.351 3.206 2.860 1.00 71.81 199 PHE A CA 1
ATOM 1511 C C . PHE A 1 199 ? 11.535 3.873 4.231 1.00 71.81 199 PHE A C 1
ATOM 1513 O O . PHE A 1 199 ? 12.233 4.878 4.330 1.00 71.81 199 PHE A O 1
ATOM 1520 N N . ARG A 1 200 ? 10.935 3.306 5.286 1.00 73.06 200 ARG A N 1
ATOM 1521 C CA . ARG A 1 200 ? 10.593 4.018 6.530 1.00 73.06 200 ARG A CA 1
ATOM 1522 C C . ARG A 1 200 ? 11.435 3.649 7.759 1.00 73.06 200 ARG A C 1
ATOM 1524 O O . ARG A 1 200 ? 11.271 4.292 8.790 1.00 73.06 200 ARG A O 1
ATOM 1531 N N . SER A 1 201 ? 12.292 2.629 7.706 1.00 75.19 201 SER A N 1
ATOM 1532 C CA . SER A 1 201 ? 13.098 2.225 8.866 1.00 75.19 201 SER A CA 1
ATOM 1533 C C . SER A 1 201 ? 14.103 3.311 9.261 1.00 75.19 201 SER A C 1
ATOM 1535 O O . SER A 1 201 ? 14.863 3.785 8.421 1.00 75.19 201 SER A O 1
ATOM 1537 N N . ALA A 1 202 ? 14.143 3.647 10.555 1.00 63.28 202 ALA A N 1
ATOM 1538 C CA . ALA A 1 202 ? 14.830 4.827 11.097 1.00 63.28 202 ALA A CA 1
ATOM 1539 C C . ALA A 1 202 ? 16.333 4.937 10.756 1.00 63.28 202 ALA A C 1
ATOM 1541 O O . ALA A 1 202 ? 16.815 6.045 10.571 1.00 63.28 202 ALA A O 1
ATOM 1542 N N . ASP A 1 203 ? 17.051 3.814 10.610 1.00 64.94 203 ASP A N 1
ATOM 1543 C CA . ASP A 1 203 ? 18.505 3.818 10.344 1.00 64.94 203 ASP A CA 1
ATOM 1544 C C . ASP A 1 203 ? 18.907 3.180 9.004 1.00 64.94 203 ASP A C 1
ATOM 1546 O O . ASP A 1 203 ? 20.022 3.360 8.514 1.00 64.94 203 ASP A O 1
ATOM 1550 N N . THR A 1 204 ? 18.031 2.360 8.424 1.00 66.44 204 THR A N 1
ATOM 1551 C CA . THR A 1 204 ? 18.348 1.542 7.237 1.00 66.44 204 THR A CA 1
ATOM 1552 C C . THR A 1 204 ? 17.437 1.820 6.054 1.00 66.44 204 THR A C 1
ATOM 1554 O O . THR A 1 204 ? 17.778 1.428 4.933 1.00 66.44 204 THR A O 1
ATOM 1557 N N . GLY A 1 205 ? 16.316 2.503 6.295 1.00 69.56 205 GLY A N 1
ATOM 1558 C CA . GLY A 1 205 ? 15.330 2.821 5.284 1.00 69.56 205 GLY A CA 1
ATOM 1559 C C . GLY A 1 205 ? 15.869 3.806 4.256 1.00 69.56 205 GLY A C 1
ATOM 1560 O O . GLY A 1 205 ? 16.839 4.531 4.498 1.00 69.56 205 GLY A O 1
ATOM 1561 N N . LEU A 1 206 ? 15.240 3.832 3.083 1.00 71.75 206 LEU A N 1
ATOM 1562 C CA . LEU A 1 206 ? 15.640 4.733 2.009 1.00 71.75 206 LEU A CA 1
ATOM 1563 C C . LEU A 1 206 ? 15.611 6.195 2.473 1.00 71.75 206 LEU A C 1
ATOM 1565 O O . LEU A 1 206 ? 16.568 6.912 2.216 1.00 71.75 206 LEU A O 1
ATOM 1569 N N . TYR A 1 207 ? 14.587 6.613 3.221 1.00 73.81 207 TYR A N 1
ATOM 1570 C CA . TYR A 1 207 ? 14.410 8.008 3.639 1.00 73.81 207 TYR A CA 1
ATOM 1571 C C . TYR A 1 207 ? 15.539 8.550 4.521 1.00 73.81 207 TYR A C 1
ATOM 1573 O O . TYR A 1 207 ? 15.983 9.672 4.296 1.00 73.81 207 TYR A O 1
ATOM 1581 N N . ALA A 1 208 ? 16.091 7.739 5.428 1.00 68.38 208 ALA A N 1
ATOM 1582 C CA . ALA A 1 208 ? 17.252 8.129 6.235 1.00 68.38 208 ALA A CA 1
ATOM 1583 C C . ALA A 1 208 ? 18.492 8.420 5.365 1.00 68.38 208 ALA A C 1
ATOM 1585 O O . ALA A 1 208 ? 19.334 9.247 5.703 1.00 68.38 208 ALA A O 1
ATOM 1586 N N . LYS A 1 209 ? 18.598 7.779 4.192 1.00 67.62 209 LYS A N 1
ATOM 1587 C CA . LYS A 1 209 ? 19.676 8.044 3.230 1.00 67.62 209 LYS A CA 1
ATOM 1588 C C . LYS A 1 209 ? 19.434 9.304 2.406 1.00 67.62 209 LYS A C 1
ATOM 1590 O O . LYS A 1 209 ? 20.385 9.779 1.796 1.00 67.62 209 LYS A O 1
ATOM 1595 N N . LEU A 1 210 ? 18.215 9.846 2.382 1.00 71.06 210 LEU A N 1
ATOM 1596 C CA . LEU A 1 210 ? 17.828 11.014 1.579 1.00 71.06 210 LEU A CA 1
ATOM 1597 C C . LEU A 1 210 ? 17.864 12.333 2.347 1.00 71.06 210 LEU A C 1
ATOM 1599 O O . LEU A 1 210 ? 17.693 13.375 1.725 1.00 71.06 210 LEU A O 1
ATOM 1603 N N . GLU A 1 211 ? 18.171 12.324 3.649 1.00 69.00 211 GLU A N 1
ATOM 1604 C CA . GLU A 1 211 ? 18.277 13.552 4.458 1.00 69.00 211 GLU A CA 1
ATOM 1605 C C . GLU A 1 211 ? 19.231 14.593 3.844 1.00 69.00 211 GLU A C 1
ATOM 1607 O O . GLU A 1 211 ? 19.015 15.798 3.953 1.00 69.00 211 GLU A O 1
ATOM 1612 N N . HIS A 1 212 ? 20.268 14.143 3.132 1.00 70.94 212 HIS A N 1
ATOM 1613 C CA . HIS A 1 212 ? 21.233 15.022 2.471 1.00 70.94 212 HIS A CA 1
ATOM 1614 C C . HIS A 1 212 ? 20.687 15.756 1.232 1.00 70.94 212 HIS A C 1
ATOM 1616 O O . HIS A 1 212 ? 21.337 16.690 0.764 1.00 70.94 212 HIS A O 1
ATOM 1622 N N . LEU A 1 213 ? 19.531 15.350 0.691 1.00 69.88 213 LEU A N 1
ATOM 1623 C CA . LEU A 1 213 ? 18.903 15.980 -0.477 1.00 69.88 213 LEU A CA 1
ATOM 1624 C C . LEU A 1 213 ? 18.092 17.234 -0.115 1.00 69.88 213 LEU A C 1
ATOM 1626 O O . LEU A 1 213 ? 17.646 17.938 -1.014 1.00 69.88 213 LEU A O 1
ATOM 1630 N N . GLY A 1 214 ? 17.925 17.540 1.178 1.00 68.50 214 GLY A N 1
ATOM 1631 C CA . GLY A 1 214 ? 17.242 18.754 1.635 1.00 68.50 214 GLY A CA 1
ATOM 1632 C C . GLY A 1 214 ? 15.732 18.776 1.373 1.00 68.50 214 GLY A C 1
ATOM 1633 O O . GLY A 1 214 ? 15.142 19.853 1.402 1.00 68.50 214 GLY A O 1
ATOM 1634 N N . LEU A 1 215 ? 15.124 17.613 1.113 1.00 68.62 215 LEU A N 1
ATOM 1635 C CA . LEU A 1 215 ? 13.673 17.456 0.966 1.00 68.62 215 LEU A CA 1
ATOM 1636 C C . LEU A 1 215 ? 12.972 17.654 2.315 1.00 68.62 215 LEU A C 1
ATOM 1638 O O . LEU A 1 215 ? 13.511 17.257 3.353 1.00 68.62 215 LEU A O 1
ATOM 1642 N N . SER A 1 216 ? 11.782 18.263 2.300 1.00 71.75 216 SER A N 1
ATOM 1643 C CA . SER A 1 216 ? 11.025 18.535 3.529 1.00 71.75 216 SER A CA 1
ATOM 1644 C C . SER A 1 216 ? 10.276 17.293 4.023 1.00 71.75 216 SER A C 1
ATOM 1646 O O . SER A 1 216 ? 10.300 16.990 5.217 1.00 71.75 216 SER A O 1
ATOM 1648 N N . ASP A 1 217 ? 9.739 16.508 3.084 1.00 73.12 217 ASP A N 1
ATOM 1649 C CA . ASP A 1 217 ? 9.288 15.130 3.274 1.00 73.12 217 ASP A CA 1
ATOM 1650 C C . ASP A 1 217 ? 10.040 14.200 2.298 1.00 73.12 217 ASP A C 1
ATOM 1652 O O . ASP A 1 217 ? 9.986 14.399 1.084 1.00 73.12 217 ASP A O 1
ATOM 1656 N N . PRO A 1 218 ? 10.715 13.139 2.773 1.00 70.75 218 PRO A N 1
ATOM 1657 C CA . PRO A 1 218 ? 11.332 12.128 1.916 1.00 70.75 218 PRO A CA 1
ATOM 1658 C C . PRO A 1 218 ? 10.396 11.473 0.882 1.00 70.75 218 PRO A C 1
ATOM 1660 O O . PRO A 1 218 ? 10.884 10.886 -0.084 1.00 70.75 218 PRO A O 1
ATOM 1663 N N . GLN A 1 219 ? 9.072 11.549 1.056 1.00 75.94 219 GLN A N 1
ATOM 1664 C CA . GLN A 1 219 ? 8.081 11.095 0.070 1.00 75.94 219 GLN A CA 1
ATOM 1665 C C . GLN A 1 219 ? 8.054 11.952 -1.204 1.00 75.94 219 GLN A C 1
ATOM 1667 O O . GLN A 1 219 ? 7.704 11.429 -2.263 1.00 75.94 219 GLN A O 1
ATOM 1672 N N . GLU A 1 220 ? 8.495 13.213 -1.133 1.00 79.81 220 GLU A N 1
ATOM 1673 C CA . GLU A 1 220 ? 8.582 14.144 -2.270 1.00 79.81 220 GLU A CA 1
ATOM 1674 C C . GLU A 1 220 ? 9.447 13.599 -3.414 1.00 79.81 220 GLU A C 1
ATOM 1676 O O . GLU A 1 220 ? 9.251 13.955 -4.572 1.00 79.81 220 GLU A O 1
ATOM 1681 N N . VAL A 1 221 ? 10.368 12.671 -3.123 1.00 80.06 221 VAL A N 1
ATOM 1682 C CA . VAL A 1 221 ? 11.194 11.994 -4.136 1.00 80.06 221 VAL A CA 1
ATOM 1683 C C . VAL A 1 221 ? 10.362 11.233 -5.176 1.00 80.06 221 VAL A C 1
ATOM 1685 O O . VAL A 1 221 ? 10.821 10.988 -6.293 1.00 80.06 221 VAL A O 1
ATOM 1688 N N . PHE A 1 222 ? 9.138 10.852 -4.809 1.00 82.62 222 PHE A N 1
ATOM 1689 C CA . PHE A 1 222 ? 8.182 10.199 -5.687 1.00 82.62 222 PHE A CA 1
ATOM 1690 C C . PHE A 1 222 ? 7.110 11.161 -6.193 1.00 82.62 222 PHE A C 1
ATOM 1692 O O . PHE A 1 222 ? 6.216 10.702 -6.885 1.00 82.62 222 PHE A O 1
ATOM 1699 N N . ASP A 1 223 ? 7.165 12.461 -5.908 1.00 84.56 223 ASP A N 1
ATOM 1700 C CA . ASP A 1 223 ? 6.168 13.414 -6.395 1.00 84.56 223 ASP A CA 1
ATOM 1701 C C . ASP A 1 223 ? 6.400 13.759 -7.880 1.00 84.56 223 ASP A C 1
ATOM 1703 O O . ASP A 1 223 ? 7.518 14.014 -8.329 1.00 84.56 223 ASP A O 1
ATOM 1707 N N . ILE A 1 224 ? 5.334 13.772 -8.679 1.00 85.00 224 ILE A N 1
ATOM 1708 C CA . ILE A 1 224 ? 5.364 14.094 -10.105 1.00 85.00 224 ILE A CA 1
ATOM 1709 C C . ILE A 1 224 ? 5.725 15.551 -10.379 1.00 85.00 224 ILE A C 1
ATOM 1711 O O . ILE A 1 224 ? 6.306 15.831 -11.427 1.00 85.00 224 ILE A O 1
ATOM 1715 N N . HIS A 1 225 ? 5.373 16.471 -9.486 1.00 86.50 225 HIS A N 1
ATOM 1716 C CA . HIS A 1 225 ? 5.731 17.878 -9.584 1.00 86.50 225 HIS A CA 1
ATOM 1717 C C . HIS A 1 225 ? 7.233 18.031 -9.369 1.00 86.50 225 HIS A C 1
ATOM 1719 O O . HIS A 1 225 ? 7.911 18.546 -10.256 1.00 86.50 225 HIS A O 1
ATOM 1725 N N . VAL A 1 226 ? 7.768 17.428 -8.303 1.00 85.50 226 VAL A N 1
ATOM 1726 C CA . VAL A 1 226 ? 9.216 17.380 -8.043 1.00 85.50 226 VAL A CA 1
ATOM 1727 C C . VAL A 1 226 ? 9.952 16.693 -9.194 1.00 85.50 226 VAL A C 1
ATOM 1729 O O . VAL A 1 226 ? 10.954 17.204 -9.677 1.00 85.50 226 VAL A O 1
ATOM 1732 N N . PHE A 1 227 ? 9.422 15.589 -9.731 1.00 88.25 227 PHE A N 1
ATOM 1733 C CA . PHE A 1 227 ? 10.017 14.903 -10.883 1.00 88.25 227 PHE A CA 1
ATOM 1734 C C . PHE A 1 227 ? 10.023 15.749 -12.166 1.00 88.25 227 PHE A C 1
ATOM 1736 O O . PHE A 1 227 ? 10.916 15.601 -13.001 1.00 88.25 227 PHE A O 1
ATOM 1743 N N . ARG A 1 228 ? 9.011 16.600 -12.375 1.00 87.81 228 ARG A N 1
ATOM 1744 C CA . ARG A 1 228 ? 8.949 17.513 -13.529 1.00 87.81 228 ARG A CA 1
ATOM 1745 C C . ARG A 1 228 ? 9.919 18.681 -13.381 1.00 87.81 228 ARG A C 1
ATOM 1747 O O . ARG A 1 228 ? 10.454 19.119 -14.396 1.00 87.81 228 ARG A O 1
ATOM 1754 N N . GLU A 1 229 ? 10.123 19.162 -12.159 1.00 88.88 229 GLU A N 1
ATOM 1755 C CA . GLU A 1 229 ? 11.063 20.239 -11.843 1.00 88.88 229 GLU A CA 1
ATOM 1756 C C . GLU A 1 229 ? 12.515 19.758 -11.897 1.00 88.88 229 GLU A C 1
ATOM 1758 O O . GLU A 1 229 ? 13.328 20.334 -12.621 1.00 88.88 229 GLU A O 1
ATOM 1763 N N . ASP A 1 230 ? 12.828 18.671 -11.188 1.00 87.75 230 ASP A N 1
ATOM 1764 C CA . ASP A 1 230 ? 14.142 18.040 -11.197 1.00 87.75 230 ASP A CA 1
ATOM 1765 C C . ASP A 1 230 ? 14.053 16.497 -11.166 1.00 87.75 230 ASP A C 1
ATOM 1767 O O . ASP A 1 230 ? 14.037 15.869 -10.100 1.00 87.75 230 ASP A O 1
ATOM 1771 N N . PRO A 1 231 ? 14.078 15.827 -12.334 1.00 88.75 231 PRO A N 1
ATOM 1772 C CA . PRO A 1 231 ? 14.053 14.366 -12.405 1.00 88.75 231 PRO A CA 1
ATOM 1773 C C . PRO A 1 231 ? 15.316 13.713 -11.823 1.00 88.75 231 PRO A C 1
ATOM 1775 O O . PRO A 1 231 ? 15.307 12.503 -11.570 1.00 88.75 231 PRO A O 1
ATOM 1778 N N . ASN A 1 232 ? 16.402 14.467 -11.595 1.00 87.75 232 ASN A N 1
ATOM 1779 C CA . ASN A 1 232 ? 17.601 13.923 -10.957 1.00 87.75 232 ASN A CA 1
ATOM 1780 C C . ASN A 1 232 ? 17.318 13.482 -9.521 1.00 87.75 232 ASN A C 1
ATOM 1782 O O . ASN A 1 232 ? 17.939 12.524 -9.069 1.00 87.75 232 ASN A O 1
ATOM 1786 N N . VAL A 1 233 ? 16.365 14.111 -8.826 1.00 85.06 233 VAL A N 1
ATOM 1787 C CA . VAL A 1 233 ? 15.978 13.742 -7.458 1.00 85.06 233 VAL A CA 1
ATOM 1788 C C . VAL A 1 233 ? 15.541 12.275 -7.408 1.00 85.06 233 VAL A C 1
ATOM 1790 O O . VAL A 1 233 ? 16.156 11.473 -6.704 1.00 85.06 233 VAL A O 1
ATOM 1793 N N . PHE A 1 234 ? 14.585 11.877 -8.252 1.00 86.50 234 PHE A N 1
ATOM 1794 C CA . PHE A 1 234 ? 14.166 10.477 -8.376 1.00 86.50 234 PHE A CA 1
ATOM 1795 C C . PHE A 1 234 ? 15.286 9.578 -8.917 1.00 86.50 234 PHE A C 1
ATOM 1797 O O . PHE A 1 234 ? 15.554 8.508 -8.371 1.00 86.50 234 PHE A O 1
ATOM 1804 N N . TYR A 1 235 ? 15.975 9.981 -9.989 1.00 87.38 235 TYR A N 1
ATOM 1805 C CA . TYR A 1 235 ? 16.983 9.112 -10.607 1.00 87.38 235 TYR A CA 1
ATOM 1806 C C . TYR A 1 235 ? 18.252 8.926 -9.763 1.00 87.38 235 TYR A C 1
ATOM 1808 O O . TYR A 1 235 ? 18.942 7.918 -9.924 1.00 87.38 235 TYR A O 1
ATOM 1816 N N . SER A 1 236 ? 18.519 9.819 -8.804 1.00 82.38 236 SER A N 1
ATOM 1817 C CA . SER A 1 236 ? 19.596 9.661 -7.822 1.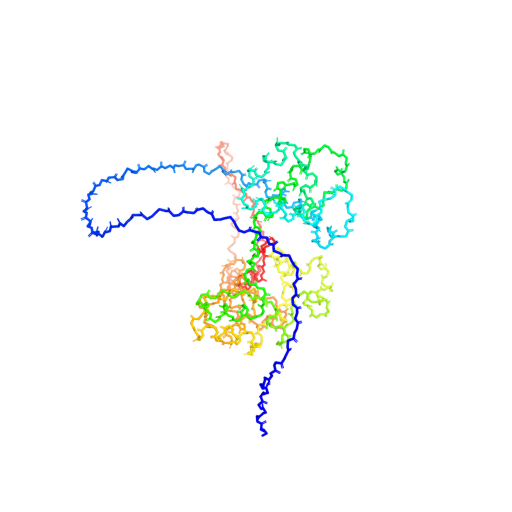00 82.38 236 SER A CA 1
ATOM 1818 C C . SER A 1 236 ? 19.388 8.438 -6.922 1.00 82.38 236 SER A C 1
ATOM 1820 O O . SER A 1 236 ? 20.365 7.769 -6.570 1.00 82.38 236 SER A O 1
ATOM 1822 N N . ILE A 1 237 ? 18.122 8.111 -6.631 1.00 80.00 237 ILE A N 1
ATOM 1823 C CA . ILE A 1 237 ? 17.707 6.980 -5.792 1.00 80.00 237 ILE A CA 1
ATOM 1824 C C . ILE A 1 237 ? 17.291 5.762 -6.609 1.00 80.00 237 ILE A C 1
ATOM 1826 O O . ILE A 1 237 ? 17.349 4.639 -6.115 1.00 80.00 237 ILE A O 1
ATOM 1830 N N . ALA A 1 238 ? 16.881 5.968 -7.864 1.00 83.06 238 ALA A N 1
ATOM 1831 C CA . ALA A 1 238 ? 16.317 4.925 -8.711 1.00 83.06 238 ALA A CA 1
ATOM 1832 C C . ALA A 1 238 ? 17.252 3.713 -8.832 1.00 83.06 238 ALA A C 1
ATOM 1834 O O . ALA A 1 238 ? 16.793 2.576 -8.783 1.00 83.06 238 ALA A O 1
ATOM 1835 N N . LYS A 1 239 ? 18.570 3.942 -8.898 1.00 79.25 239 LYS A N 1
ATOM 1836 C CA . LYS A 1 239 ? 19.592 2.882 -8.936 1.00 79.25 239 LYS A CA 1
ATOM 1837 C C . LYS A 1 239 ? 19.561 1.943 -7.720 1.00 79.25 239 LYS A C 1
ATOM 1839 O O . LYS A 1 239 ? 19.882 0.768 -7.869 1.00 79.25 239 LYS A O 1
ATOM 1844 N N . ASP A 1 240 ? 19.176 2.451 -6.548 1.00 76.44 240 ASP A N 1
ATOM 1845 C CA . ASP A 1 240 ? 19.176 1.705 -5.285 1.00 76.44 240 ASP A CA 1
ATOM 1846 C C . ASP A 1 240 ? 17.884 0.892 -5.108 1.00 76.44 240 ASP A C 1
ATOM 1848 O O . ASP A 1 240 ? 17.869 -0.100 -4.382 1.00 76.44 240 ASP A O 1
ATOM 1852 N N . ILE A 1 241 ? 16.811 1.291 -5.800 1.00 76.44 241 ILE A N 1
ATOM 1853 C CA . ILE A 1 241 ? 15.502 0.616 -5.807 1.00 76.44 241 ILE A CA 1
ATOM 1854 C C . ILE A 1 241 ? 15.278 -0.243 -7.059 1.00 76.44 241 ILE A C 1
ATOM 1856 O O . ILE A 1 241 ? 14.236 -0.888 -7.186 1.00 76.44 241 ILE A O 1
ATOM 1860 N N . LEU A 1 242 ? 16.236 -0.262 -7.994 1.00 77.69 242 LEU A N 1
ATOM 1861 C CA . LEU A 1 242 ? 16.147 -1.095 -9.187 1.00 77.69 242 LEU A CA 1
ATOM 1862 C C . LEU A 1 242 ? 16.084 -2.583 -8.800 1.00 77.69 242 LEU A C 1
ATOM 1864 O O . LEU A 1 242 ? 16.902 -3.056 -8.001 1.00 77.69 242 LEU A O 1
ATOM 1868 N N . PRO A 1 243 ? 15.187 -3.361 -9.428 1.00 69.69 243 PRO A N 1
ATOM 1869 C CA . PRO A 1 243 ? 15.089 -4.788 -9.178 1.00 69.69 243 PRO A CA 1
ATOM 1870 C C . PRO A 1 243 ? 16.323 -5.508 -9.732 1.00 69.69 243 PRO A C 1
ATOM 1872 O O . PRO A 1 243 ? 16.453 -5.757 -10.930 1.00 69.69 243 PRO A O 1
ATOM 1875 N N . THR A 1 244 ? 17.267 -5.821 -8.848 1.00 72.94 244 THR A N 1
ATOM 1876 C CA . THR A 1 244 ? 18.500 -6.555 -9.184 1.00 72.94 244 THR A CA 1
ATOM 1877 C C . THR A 1 244 ? 18.508 -7.976 -8.628 1.00 72.94 244 THR A C 1
ATOM 1879 O O . THR A 1 244 ? 19.266 -8.825 -9.105 1.00 72.94 244 THR A O 1
ATOM 1882 N N . GLU A 1 245 ? 17.650 -8.253 -7.646 1.00 74.62 245 GLU A N 1
ATOM 1883 C CA . GLU A 1 245 ? 17.584 -9.545 -6.980 1.00 74.62 245 GLU A CA 1
ATOM 1884 C C . GLU A 1 245 ? 16.738 -10.531 -7.792 1.00 74.62 245 GLU A C 1
ATOM 1886 O O . GLU A 1 245 ? 15.631 -10.231 -8.233 1.00 74.62 245 GLU A O 1
ATOM 1891 N N . LYS A 1 246 ? 17.280 -11.734 -7.989 1.00 81.88 246 LYS A N 1
ATOM 1892 C CA . LYS A 1 246 ? 16.589 -12.856 -8.643 1.00 81.88 246 LYS A CA 1
ATOM 1893 C C . LYS A 1 246 ? 16.024 -13.851 -7.634 1.00 81.88 246 LYS A C 1
ATOM 1895 O O . LYS A 1 246 ? 15.272 -14.750 -8.004 1.00 81.88 246 LYS A O 1
ATOM 1900 N N . LYS A 1 247 ? 16.422 -13.734 -6.368 1.00 89.38 247 LYS A N 1
ATOM 1901 C CA . LYS A 1 247 ? 15.856 -14.497 -5.256 1.00 89.38 247 LYS A CA 1
ATOM 1902 C C . LYS A 1 247 ? 14.501 -13.929 -4.848 1.00 89.38 247 LYS A C 1
ATOM 1904 O O . LYS A 1 247 ? 14.105 -12.839 -5.245 1.00 89.38 247 LYS A O 1
ATOM 1909 N N . TYR A 1 248 ? 13.817 -14.690 -4.009 1.00 94.38 248 TYR A N 1
ATOM 1910 C CA . TYR A 1 248 ? 12.558 -14.320 -3.385 1.00 94.38 248 TYR A CA 1
ATOM 1911 C C . TYR A 1 248 ? 12.576 -14.760 -1.917 1.00 94.38 248 TYR A C 1
ATOM 1913 O O . TYR A 1 248 ? 13.293 -15.692 -1.543 1.00 94.38 248 TYR A O 1
ATOM 1921 N N . SER A 1 249 ? 11.809 -14.080 -1.064 1.00 95.00 249 SER A N 1
ATOM 1922 C CA . SER A 1 249 ? 11.753 -14.401 0.369 1.00 95.00 249 SER A CA 1
ATOM 1923 C C . SER A 1 249 ? 10.798 -15.572 0.660 1.00 95.00 249 SER A C 1
ATOM 1925 O O . SER A 1 249 ? 9.948 -15.898 -0.176 1.00 95.00 249 SER A O 1
ATOM 1927 N N . PRO A 1 250 ? 10.859 -16.198 1.851 1.00 97.06 250 PRO A N 1
ATOM 1928 C CA . PRO A 1 250 ? 9.897 -17.232 2.238 1.00 97.06 250 PRO A CA 1
ATOM 1929 C C . PRO A 1 250 ? 8.433 -16.784 2.123 1.00 97.06 250 PRO A C 1
ATOM 1931 O O . PRO A 1 250 ? 7.585 -17.588 1.745 1.00 97.06 250 PRO A O 1
ATOM 1934 N N . THR A 1 251 ? 8.137 -15.503 2.371 1.00 97.25 251 THR A N 1
ATOM 1935 C CA . THR A 1 251 ? 6.786 -14.942 2.217 1.00 97.25 251 THR A CA 1
ATOM 1936 C C . THR A 1 251 ? 6.330 -14.951 0.759 1.00 97.25 251 THR A C 1
ATOM 1938 O O . THR A 1 251 ? 5.213 -15.374 0.479 1.00 97.25 251 THR A O 1
ATOM 1941 N N . HIS A 1 252 ? 7.202 -14.592 -0.187 1.00 97.81 252 HIS A N 1
ATOM 1942 C CA . HIS A 1 252 ? 6.902 -14.730 -1.617 1.00 97.81 252 HIS A CA 1
ATOM 1943 C C . HIS A 1 252 ? 6.656 -16.199 -1.997 1.00 97.81 252 HIS A C 1
ATOM 1945 O O . HIS A 1 252 ? 5.695 -16.520 -2.695 1.00 97.81 252 HIS A O 1
ATOM 1951 N N . GLY A 1 253 ? 7.478 -17.113 -1.466 1.00 97.81 253 GLY A N 1
ATOM 1952 C CA . GLY A 1 253 ? 7.283 -18.555 -1.632 1.00 97.81 253 GLY A CA 1
ATOM 1953 C C . GLY A 1 253 ? 5.945 -19.048 -1.066 1.00 97.81 253 GLY A C 1
ATOM 1954 O O . GLY A 1 253 ? 5.302 -19.911 -1.659 1.00 97.81 253 GLY A O 1
ATOM 1955 N N . PHE A 1 254 ? 5.480 -18.472 0.043 1.00 98.19 254 PHE A N 1
ATOM 1956 C CA . PHE A 1 254 ? 4.167 -18.771 0.613 1.00 98.19 254 PHE A CA 1
ATOM 1957 C C . PHE A 1 254 ? 3.020 -18.280 -0.282 1.00 98.19 254 PHE A C 1
ATOM 1959 O O . PHE A 1 254 ? 2.058 -19.017 -0.491 1.00 98.19 254 PHE A O 1
ATOM 1966 N N . ILE A 1 255 ? 3.131 -17.089 -0.875 1.00 98.38 255 ILE A N 1
ATOM 1967 C CA . ILE A 1 255 ? 2.142 -16.578 -1.841 1.00 98.38 255 ILE A CA 1
ATOM 1968 C C . ILE A 1 255 ? 2.070 -17.507 -3.059 1.00 98.38 255 ILE A C 1
ATOM 1970 O O . ILE A 1 255 ? 0.980 -17.922 -3.465 1.00 98.38 255 ILE A O 1
ATOM 1974 N N . ARG A 1 256 ? 3.229 -17.932 -3.578 1.00 98.38 256 ARG A N 1
ATOM 1975 C CA . ARG A 1 256 ? 3.307 -18.948 -4.634 1.00 98.38 256 ARG A CA 1
ATOM 1976 C C . ARG A 1 256 ? 2.650 -20.268 -4.216 1.00 98.38 256 ARG A C 1
ATOM 1978 O O . ARG A 1 256 ? 1.898 -20.849 -4.992 1.00 98.38 256 ARG A O 1
ATOM 1985 N N . LEU A 1 257 ? 2.865 -20.719 -2.982 1.00 98.38 257 LEU A N 1
ATOM 1986 C CA . LEU A 1 257 ? 2.240 -21.933 -2.454 1.00 98.38 257 LEU A CA 1
ATOM 1987 C C . LEU A 1 257 ? 0.708 -21.820 -2.382 1.00 98.38 257 LEU A C 1
ATOM 1989 O O . LEU A 1 257 ? 0.010 -22.794 -2.671 1.00 98.38 257 LEU A O 1
ATOM 1993 N N . LEU A 1 258 ? 0.166 -20.654 -2.009 1.00 98.44 258 LEU A N 1
ATOM 1994 C CA . LEU A 1 258 ? -1.279 -20.406 -2.045 1.00 98.44 258 LEU A CA 1
ATOM 1995 C C . LEU A 1 258 ? -1.823 -20.506 -3.473 1.00 98.44 258 LEU A C 1
ATOM 1997 O O . LEU A 1 258 ? -2.885 -21.097 -3.678 1.00 98.44 258 LEU A O 1
ATOM 2001 N N . GLN A 1 259 ? -1.091 -19.975 -4.455 1.00 98.38 259 GLN A N 1
ATOM 2002 C CA . GLN A 1 259 ? -1.436 -20.102 -5.870 1.00 98.38 259 GLN A CA 1
ATOM 2003 C C . GLN A 1 259 ? -1.423 -21.561 -6.332 1.00 98.38 259 GLN A C 1
ATOM 2005 O O . GLN A 1 259 ? -2.408 -22.017 -6.907 1.00 98.38 259 GLN A O 1
ATOM 2010 N N . ASP A 1 260 ? -0.356 -22.309 -6.043 1.00 98.25 260 ASP A N 1
ATOM 2011 C CA . ASP A 1 260 ? -0.229 -23.718 -6.443 1.00 98.25 260 ASP A CA 1
ATOM 2012 C C . ASP A 1 260 ? -1.325 -24.599 -5.820 1.00 98.25 260 ASP A C 1
ATOM 2014 O O . ASP A 1 260 ? -1.722 -25.617 -6.385 1.00 98.25 260 ASP A O 1
ATOM 2018 N N . LYS A 1 261 ? -1.855 -24.194 -4.661 1.00 98.12 261 LYS A N 1
ATOM 2019 C CA . LYS A 1 261 ? -2.999 -24.838 -4.001 1.00 98.12 261 LYS A CA 1
ATOM 2020 C C . LYS A 1 261 ? -4.364 -24.332 -4.482 1.00 98.12 261 LYS A C 1
ATOM 2022 O O . LYS A 1 26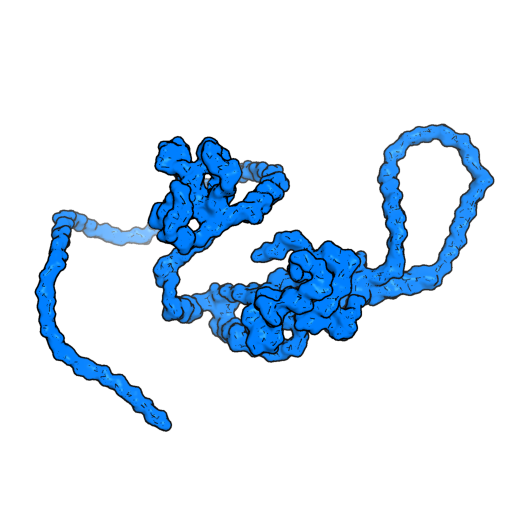1 ? -5.376 -24.758 -3.930 1.00 98.12 261 LYS A O 1
ATOM 2027 N N . GLY A 1 262 ? -4.410 -23.426 -5.461 1.00 97.81 262 GLY A N 1
ATOM 2028 C CA . GLY A 1 262 ? -5.647 -22.842 -5.987 1.00 97.81 262 GLY A CA 1
ATOM 2029 C C . GLY A 1 262 ? -6.412 -21.993 -4.968 1.00 97.81 262 GLY A C 1
ATOM 2030 O O . GLY A 1 262 ? -7.634 -21.915 -5.040 1.00 97.81 262 GLY A O 1
ATOM 2031 N N . LYS A 1 263 ? -5.708 -21.417 -3.984 1.00 98.50 263 LYS A N 1
ATOM 2032 C CA . LYS A 1 263 ? -6.284 -20.623 -2.886 1.00 98.50 263 LYS A CA 1
ATOM 2033 C C . LYS A 1 263 ? -6.060 -19.122 -3.038 1.00 98.50 263 LYS A C 1
ATOM 2035 O O . LYS A 1 263 ? -6.765 -18.340 -2.405 1.00 98.50 263 LYS A O 1
ATOM 2040 N N . LEU A 1 264 ? -5.057 -18.718 -3.817 1.00 98.62 264 LEU A N 1
ATOM 2041 C CA . LEU A 1 264 ? -4.766 -17.310 -4.066 1.00 98.62 264 LEU A CA 1
ATOM 2042 C C . LEU A 1 264 ? -5.803 -16.736 -5.033 1.00 98.62 264 LEU A C 1
ATOM 2044 O O . LEU A 1 264 ? -5.855 -17.135 -6.197 1.00 98.62 264 LEU A O 1
ATOM 2048 N N . LEU A 1 265 ? -6.597 -15.781 -4.549 1.00 98.31 265 LEU A N 1
ATOM 2049 C CA . LEU A 1 265 ? -7.432 -14.962 -5.416 1.00 98.31 265 LEU A CA 1
ATOM 2050 C C . LEU A 1 265 ? -6.551 -13.939 -6.136 1.00 98.31 265 LEU A C 1
ATOM 2052 O O . LEU A 1 265 ? -6.436 -14.004 -7.357 1.00 98.31 265 LEU A O 1
ATOM 2056 N N . THR A 1 266 ? -5.890 -13.071 -5.370 1.00 98.25 266 THR A N 1
ATOM 2057 C CA . THR A 1 266 ? -5.019 -12.003 -5.877 1.00 98.25 266 THR A CA 1
ATOM 2058 C C . THR A 1 266 ? -4.022 -11.598 -4.795 1.00 98.25 266 THR A C 1
ATOM 2060 O O . THR A 1 266 ? -4.350 -11.596 -3.607 1.00 98.25 266 THR A O 1
ATOM 2063 N N . ASN A 1 267 ? -2.818 -11.213 -5.201 1.00 98.19 267 ASN A N 1
ATOM 2064 C CA . ASN A 1 267 ? -1.873 -10.477 -4.382 1.00 98.19 267 ASN A CA 1
ATOM 2065 C C . ASN A 1 267 ? -1.790 -9.025 -4.872 1.00 98.19 267 ASN A C 1
ATOM 2067 O O . ASN A 1 267 ? -1.322 -8.766 -5.978 1.00 98.19 267 ASN A O 1
ATOM 2071 N N . TYR A 1 268 ? -2.248 -8.090 -4.043 1.00 97.62 268 TYR A N 1
ATOM 2072 C CA . TYR A 1 268 ? -2.015 -6.664 -4.248 1.00 97.62 268 TYR A CA 1
ATOM 2073 C C . TYR A 1 268 ? -0.706 -6.294 -3.569 1.00 97.62 268 TYR A C 1
ATOM 2075 O O . TYR A 1 268 ? -0.558 -6.495 -2.362 1.00 97.62 268 TYR A O 1
ATOM 2083 N N . THR A 1 269 ? 0.231 -5.769 -4.344 1.00 94.44 269 THR A N 1
ATOM 2084 C CA . THR A 1 269 ? 1.548 -5.381 -3.858 1.00 94.44 269 THR A CA 1
ATOM 2085 C C . THR A 1 269 ? 1.764 -3.888 -4.046 1.00 94.44 269 THR A C 1
ATOM 2087 O O . THR A 1 269 ? 1.496 -3.322 -5.107 1.00 94.44 269 THR A O 1
ATOM 2090 N N . GLN A 1 270 ? 2.244 -3.244 -2.989 1.00 91.00 270 GLN A N 1
ATOM 2091 C CA . GLN A 1 270 ? 2.754 -1.873 -3.019 1.00 91.00 270 GLN A CA 1
ATOM 2092 C C . GLN A 1 270 ? 4.206 -1.819 -3.519 1.00 91.00 270 GLN A C 1
ATOM 2094 O O . GLN A 1 270 ? 4.748 -0.732 -3.723 1.00 91.00 270 GLN A O 1
ATOM 2099 N N . ASN A 1 271 ? 4.851 -2.978 -3.688 1.00 88.62 271 ASN A N 1
ATOM 2100 C CA . ASN A 1 271 ? 6.242 -3.069 -4.103 1.00 88.62 271 ASN A CA 1
ATOM 2101 C C . ASN A 1 271 ? 6.379 -2.861 -5.613 1.00 88.62 271 ASN A C 1
ATOM 2103 O O . ASN A 1 271 ? 5.540 -3.292 -6.403 1.00 88.62 271 ASN A O 1
ATOM 2107 N N . ILE A 1 272 ? 7.491 -2.241 -6.001 1.00 86.38 272 ILE A N 1
ATOM 2108 C CA . ILE A 1 272 ? 7.882 -1.997 -7.399 1.00 86.38 272 ILE A CA 1
ATOM 2109 C C . ILE A 1 272 ? 9.062 -2.889 -7.837 1.00 86.38 272 ILE A C 1
ATOM 2111 O O . ILE A 1 272 ? 9.556 -2.758 -8.957 1.00 86.38 272 ILE A O 1
ATOM 2115 N N . ASP A 1 273 ? 9.514 -3.789 -6.951 1.00 84.25 273 ASP A N 1
ATOM 2116 C CA . ASP A 1 273 ? 10.678 -4.675 -7.120 1.00 84.25 273 ASP A CA 1
ATOM 2117 C C . ASP A 1 273 ? 10.393 -5.914 -7.995 1.00 84.25 273 ASP A C 1
ATOM 2119 O O . ASP A 1 273 ? 11.318 -6.573 -8.469 1.00 84.25 273 ASP A O 1
ATOM 2123 N N . ASN A 1 274 ? 9.117 -6.212 -8.259 1.00 85.94 274 ASN A N 1
ATOM 2124 C CA . ASN A 1 274 ? 8.670 -7.315 -9.110 1.00 85.94 274 ASN A CA 1
ATOM 2125 C C . ASN A 1 274 ? 9.138 -8.714 -8.641 1.00 85.94 274 ASN A C 1
ATOM 2127 O O . ASN A 1 274 ? 9.222 -9.650 -9.444 1.00 85.94 274 ASN A O 1
ATOM 2131 N N . ILE A 1 275 ? 9.445 -8.888 -7.351 1.00 91.19 275 ILE A N 1
ATOM 2132 C CA . ILE A 1 275 ? 9.979 -10.149 -6.802 1.00 91.19 275 ILE A CA 1
ATOM 2133 C C . ILE A 1 275 ? 8.909 -11.246 -6.729 1.00 91.19 275 ILE A C 1
ATOM 2135 O O . ILE A 1 275 ? 9.225 -12.439 -6.789 1.00 91.19 275 ILE A O 1
ATOM 2139 N N . GLU A 1 276 ? 7.630 -10.879 -6.690 1.00 93.62 276 GLU A N 1
ATOM 2140 C CA . GLU A 1 276 ? 6.507 -11.813 -6.787 1.00 93.62 276 GLU A CA 1
ATOM 2141 C C . GLU A 1 276 ? 6.601 -12.673 -8.059 1.00 93.62 276 GLU A C 1
ATOM 2143 O O . GLU A 1 276 ? 6.391 -13.891 -8.011 1.00 93.62 276 GLU A O 1
ATOM 2148 N N . ALA A 1 277 ? 7.013 -12.069 -9.179 1.00 92.06 277 ALA A N 1
ATOM 2149 C CA . ALA A 1 277 ? 7.228 -12.774 -10.439 1.00 92.06 277 ALA A CA 1
ATOM 2150 C C . ALA A 1 277 ? 8.423 -13.744 -10.364 1.00 92.06 277 ALA A C 1
ATOM 2152 O O . ALA A 1 277 ? 8.351 -14.846 -10.911 1.00 92.06 277 ALA A O 1
ATOM 2153 N N . ASN A 1 278 ? 9.488 -13.399 -9.629 1.00 91.69 278 ASN A N 1
ATOM 2154 C CA . ASN A 1 278 ? 10.642 -14.286 -9.412 1.00 91.69 278 ASN A CA 1
ATOM 2155 C C . ASN A 1 278 ? 10.265 -15.546 -8.618 1.00 91.69 278 ASN A C 1
ATOM 2157 O O . ASN A 1 278 ? 10.796 -16.626 -8.877 1.00 91.69 278 ASN A O 1
ATOM 2161 N N . ALA A 1 279 ? 9.317 -15.435 -7.681 1.00 94.44 279 ALA A N 1
ATOM 2162 C CA . ALA A 1 279 ? 8.729 -16.590 -6.995 1.00 94.44 279 ALA A CA 1
ATOM 2163 C C . ALA A 1 279 ? 7.782 -17.410 -7.897 1.00 94.44 279 ALA A C 1
ATOM 2165 O O . ALA A 1 279 ? 7.302 -18.478 -7.509 1.00 94.44 279 ALA A O 1
ATOM 2166 N N . GLY A 1 280 ? 7.505 -16.928 -9.111 1.00 95.62 280 GLY A N 1
ATOM 2167 C CA . GLY A 1 280 ? 6.621 -17.552 -10.087 1.00 95.62 280 GLY A CA 1
ATOM 2168 C C . GLY A 1 280 ? 5.139 -17.388 -9.757 1.00 95.62 280 GLY A C 1
ATOM 2169 O O . GLY A 1 280 ? 4.334 -18.243 -10.138 1.00 95.62 280 GLY A O 1
ATOM 2170 N N . VAL A 1 281 ? 4.768 -16.345 -9.013 1.00 97.50 281 VAL A N 1
ATOM 2171 C CA . VAL A 1 281 ? 3.366 -15.925 -8.939 1.00 97.50 281 VAL A CA 1
ATOM 2172 C C . VAL A 1 281 ? 2.959 -15.445 -10.337 1.00 97.50 281 VAL A C 1
ATOM 2174 O O . VAL A 1 281 ? 3.727 -14.771 -11.023 1.00 97.50 281 VAL A O 1
ATOM 2177 N N . LEU A 1 282 ? 1.795 -15.881 -10.808 1.00 97.25 282 LEU A N 1
ATOM 2178 C CA . LEU A 1 282 ? 1.332 -15.611 -12.164 1.00 97.25 282 LEU A CA 1
ATOM 2179 C C . LEU A 1 282 ? 0.951 -14.129 -12.311 1.00 97.25 282 LEU A C 1
ATOM 2181 O O . LEU A 1 282 ? 0.344 -13.587 -11.384 1.00 97.25 282 LEU A O 1
ATOM 2185 N N . PRO A 1 283 ? 1.237 -13.476 -13.454 1.00 94.56 283 PRO A N 1
ATOM 2186 C CA . PRO A 1 283 ? 0.917 -12.063 -13.662 1.00 94.56 283 PRO A CA 1
ATOM 2187 C C . PRO A 1 283 ? -0.557 -11.720 -13.412 1.00 94.56 283 PRO A C 1
ATOM 2189 O O . PRO A 1 283 ? -0.856 -10.698 -12.813 1.00 94.56 283 PRO A O 1
ATOM 2192 N N . GLU A 1 284 ? -1.488 -12.600 -13.785 1.00 96.00 284 GLU A N 1
ATOM 2193 C CA . GLU A 1 284 ? -2.926 -12.420 -13.552 1.00 96.00 284 GLU A CA 1
ATOM 2194 C C . GLU A 1 284 ? -3.346 -12.504 -12.073 1.00 96.00 284 GLU A C 1
ATOM 2196 O O . GLU A 1 284 ? -4.488 -12.199 -11.733 1.00 96.00 284 GLU A O 1
ATOM 2201 N N . ARG A 1 285 ? -2.441 -12.937 -11.188 1.00 97.06 285 ARG A N 1
ATOM 2202 C CA . ARG A 1 285 ? -2.640 -12.985 -9.734 1.00 97.06 285 ARG A CA 1
ATOM 2203 C C . ARG A 1 285 ? -1.917 -11.859 -9.005 1.00 97.06 285 ARG A C 1
ATOM 2205 O O . ARG A 1 285 ? -2.033 -11.800 -7.785 1.00 97.06 285 ARG A O 1
ATOM 2212 N N . ILE A 1 286 ? -1.204 -10.983 -9.712 1.00 95.75 286 ILE A N 1
ATOM 2213 C CA . ILE A 1 286 ? -0.450 -9.871 -9.130 1.00 95.75 286 ILE A CA 1
ATOM 2214 C C . ILE A 1 286 ? -1.090 -8.557 -9.570 1.00 95.75 286 ILE A C 1
ATOM 2216 O O . ILE A 1 286 ? -1.327 -8.328 -10.753 1.00 95.75 286 ILE A O 1
ATOM 2220 N N . VAL A 1 287 ? -1.317 -7.662 -8.615 1.00 94.75 287 VAL A N 1
ATOM 2221 C CA . VAL A 1 287 ? -1.677 -6.268 -8.881 1.00 94.75 287 VAL A CA 1
ATOM 2222 C C . VAL A 1 287 ? -0.608 -5.380 -8.262 1.00 94.75 287 VAL A C 1
ATOM 2224 O O . VAL A 1 287 ? -0.511 -5.282 -7.042 1.00 94.75 287 VAL A O 1
ATOM 2227 N N . GLN A 1 288 ? 0.204 -4.746 -9.107 1.00 91.25 288 GLN A N 1
ATOM 2228 C CA . GLN A 1 288 ? 1.228 -3.785 -8.692 1.00 91.25 288 GLN A CA 1
ATOM 2229 C C . GLN A 1 288 ? 0.590 -2.406 -8.519 1.00 91.25 288 GLN A C 1
ATOM 2231 O O . GLN A 1 288 ? 0.528 -1.619 -9.465 1.00 91.25 288 GLN A O 1
ATOM 2236 N N . CYS A 1 289 ? 0.095 -2.121 -7.313 1.00 89.56 289 CYS A N 1
ATOM 2237 C CA . CYS A 1 289 ? -0.660 -0.902 -7.008 1.00 89.56 289 CYS A CA 1
ATOM 2238 C C . CYS A 1 289 ? 0.152 0.369 -7.288 1.00 89.56 289 CYS A C 1
ATOM 2240 O O . CYS A 1 289 ? -0.399 1.382 -7.709 1.00 89.56 289 CYS A O 1
ATOM 2242 N N . HIS A 1 290 ? 1.473 0.307 -7.097 1.00 85.31 290 HIS A N 1
ATOM 2243 C CA . HIS A 1 290 ? 2.376 1.438 -7.315 1.00 85.31 290 HIS A CA 1
ATOM 2244 C C . HIS A 1 290 ? 3.134 1.369 -8.649 1.00 85.31 290 HIS A C 1
ATOM 2246 O O . HIS A 1 290 ? 4.047 2.150 -8.891 1.00 85.31 290 HIS A O 1
ATOM 2252 N N . GLY A 1 291 ? 2.742 0.474 -9.559 1.00 85.50 291 GLY A N 1
ATOM 2253 C CA . GLY A 1 291 ? 3.444 0.280 -10.825 1.00 85.50 291 GLY A CA 1
ATOM 2254 C C . GLY A 1 291 ? 4.727 -0.534 -10.703 1.00 85.50 291 GLY A C 1
ATOM 2255 O O . GLY A 1 291 ? 4.926 -1.286 -9.753 1.00 85.50 291 GLY A O 1
ATOM 2256 N N . SER A 1 292 ? 5.586 -0.418 -11.713 1.00 85.06 292 SER A N 1
ATOM 2257 C CA . SER A 1 292 ? 6.847 -1.156 -11.783 1.00 85.06 292 SER A CA 1
ATOM 2258 C C . SER A 1 292 ? 7.806 -0.557 -12.806 1.00 85.06 292 SER A C 1
ATOM 2260 O O . SER A 1 292 ? 7.425 0.218 -13.689 1.00 85.06 292 SER A O 1
ATOM 2262 N N . PHE A 1 293 ? 9.060 -0.999 -12.735 1.00 86.44 293 PHE A N 1
ATOM 2263 C CA . PHE A 1 293 ? 10.102 -0.687 -13.714 1.00 86.44 293 PHE A CA 1
ATOM 2264 C C . PHE A 1 293 ? 9.940 -1.432 -15.050 1.00 86.44 293 PHE A C 1
ATOM 2266 O O . PHE A 1 293 ? 10.841 -1.379 -15.876 1.00 86.44 293 PHE A O 1
ATOM 2273 N N . ALA A 1 294 ? 8.823 -2.126 -15.299 1.00 85.81 294 ALA A N 1
ATOM 2274 C CA . ALA A 1 294 ? 8.649 -2.934 -16.508 1.00 85.81 294 ALA A CA 1
ATOM 2275 C C . ALA A 1 294 ? 8.658 -2.102 -17.802 1.00 85.81 294 ALA A C 1
ATOM 2277 O O . ALA A 1 294 ? 9.120 -2.566 -18.844 1.00 85.81 294 ALA A O 1
ATOM 2278 N N . THR A 1 295 ? 8.136 -0.874 -17.760 1.00 90.44 295 THR A N 1
ATOM 2279 C CA . THR A 1 295 ? 8.092 0.023 -18.921 1.00 90.44 295 THR A CA 1
ATOM 2280 C C . THR A 1 295 ? 8.376 1.461 -18.515 1.00 90.44 295 THR A C 1
ATOM 2282 O O . THR A 1 295 ? 8.260 1.815 -17.343 1.00 90.44 295 THR A O 1
ATOM 2285 N N . ALA A 1 296 ? 8.715 2.307 -19.484 1.00 92.25 296 ALA A N 1
ATOM 2286 C CA . ALA A 1 296 ? 8.843 3.742 -19.269 1.00 92.25 296 ALA A CA 1
ATOM 2287 C C . ALA A 1 296 ? 8.208 4.543 -20.405 1.00 92.25 296 ALA A C 1
ATOM 2289 O O . ALA A 1 296 ? 8.224 4.119 -21.559 1.00 92.25 296 ALA A O 1
ATOM 2290 N N . THR A 1 297 ? 7.665 5.711 -20.080 1.00 94.19 297 THR A N 1
ATOM 2291 C CA . THR A 1 297 ? 6.920 6.581 -20.992 1.00 94.19 297 THR A CA 1
ATOM 2292 C C . THR A 1 297 ? 7.508 7.986 -20.967 1.00 94.19 297 THR A C 1
ATOM 2294 O O . THR A 1 297 ? 7.736 8.559 -19.904 1.00 94.19 297 THR A O 1
ATOM 2297 N N . CYS A 1 298 ? 7.751 8.565 -22.141 1.00 94.19 298 CYS A N 1
ATOM 2298 C CA . CYS A 1 298 ? 8.209 9.946 -22.261 1.00 94.19 298 CYS A CA 1
ATOM 2299 C C . CYS A 1 298 ? 7.127 10.935 -21.811 1.00 94.19 298 CYS A C 1
ATOM 2301 O O . CYS A 1 298 ? 6.029 10.926 -22.366 1.00 94.19 298 CYS A O 1
ATOM 2303 N N . LEU A 1 299 ? 7.461 11.865 -20.912 1.00 91.06 299 LEU A N 1
ATOM 2304 C CA . LEU A 1 299 ? 6.518 12.894 -20.455 1.00 91.06 299 LEU A CA 1
ATOM 2305 C C . LEU A 1 299 ? 6.077 13.866 -21.564 1.00 91.06 299 LEU A C 1
ATOM 2307 O O . LEU A 1 299 ? 4.961 14.373 -21.517 1.00 91.06 299 LEU A O 1
ATOM 2311 N N . LYS A 1 300 ? 6.925 14.099 -22.578 1.00 90.56 300 LYS A N 1
ATOM 2312 C CA . LYS A 1 300 ? 6.657 15.060 -23.664 1.00 90.56 300 LYS A CA 1
ATOM 2313 C C . LYS A 1 300 ? 5.883 14.452 -24.834 1.00 90.56 300 LYS A C 1
ATOM 2315 O O . LYS A 1 300 ? 4.930 15.044 -25.318 1.00 90.56 300 LYS A O 1
ATOM 2320 N N . CYS A 1 301 ? 6.313 13.292 -25.336 1.00 92.31 301 CYS A N 1
ATOM 2321 C CA . CYS A 1 301 ? 5.742 12.698 -26.556 1.00 92.31 301 CYS A CA 1
ATOM 2322 C C . CYS A 1 301 ? 4.976 11.392 -26.335 1.00 92.31 301 CYS A C 1
ATOM 2324 O O . CYS A 1 301 ? 4.516 10.806 -27.310 1.00 92.31 301 CYS A O 1
ATOM 2326 N N . GLN A 1 302 ? 4.870 10.918 -25.088 1.00 93.62 302 GLN A N 1
ATOM 2327 C CA . GLN A 1 302 ? 4.190 9.668 -24.726 1.00 93.62 302 GLN A CA 1
ATOM 2328 C C . GLN A 1 302 ? 4.773 8.404 -25.388 1.00 93.62 302 GLN A C 1
ATOM 2330 O O . GLN A 1 302 ? 4.173 7.332 -25.333 1.00 93.62 302 GLN A O 1
ATOM 2335 N N . TYR A 1 303 ? 5.970 8.493 -25.984 1.00 93.88 303 TYR A N 1
ATOM 2336 C CA . TYR A 1 303 ? 6.676 7.330 -26.517 1.00 93.88 303 TYR A CA 1
ATOM 2337 C C . TYR A 1 303 ? 7.040 6.370 -25.383 1.00 93.88 303 TYR A C 1
ATOM 2339 O O . TYR A 1 303 ? 7.668 6.780 -24.402 1.00 93.88 303 TYR A O 1
ATOM 2347 N N . LYS A 1 304 ? 6.632 5.108 -25.528 1.00 95.00 304 LYS A N 1
ATOM 2348 C CA . LYS A 1 304 ? 6.795 4.055 -24.527 1.00 95.00 304 LYS A CA 1
ATOM 2349 C C . LYS A 1 304 ? 7.905 3.087 -24.935 1.00 95.00 304 LYS A C 1
ATOM 2351 O O . LYS A 1 304 ? 7.959 2.674 -26.091 1.00 95.00 304 LYS A O 1
ATOM 2356 N N . VAL A 1 305 ? 8.749 2.714 -23.979 1.00 93.31 305 VAL A N 1
ATOM 2357 C CA . VAL A 1 305 ? 9.864 1.765 -24.135 1.00 93.31 305 VAL A CA 1
ATOM 2358 C C . VAL A 1 305 ? 9.806 0.679 -23.062 1.00 93.31 305 VAL A C 1
ATOM 2360 O O . VAL A 1 305 ? 9.119 0.839 -22.043 1.00 93.31 305 VAL A O 1
ATOM 2363 N N . SER A 1 306 ? 10.531 -0.419 -23.280 1.00 92.62 306 SER A N 1
ATOM 2364 C CA . SER A 1 306 ? 10.787 -1.397 -22.218 1.00 92.62 306 SER A CA 1
ATOM 2365 C C . SER A 1 306 ? 11.668 -0.780 -21.130 1.00 92.62 306 SER A C 1
ATOM 2367 O O . SER A 1 306 ? 12.573 -0.003 -21.432 1.00 92.62 306 SER A O 1
ATOM 2369 N N . GLY A 1 307 ? 11.447 -1.143 -19.866 1.00 87.88 307 GLY A N 1
ATOM 2370 C CA . GLY A 1 307 ? 12.316 -0.719 -18.765 1.00 87.88 307 GLY A CA 1
ATOM 2371 C C . GLY A 1 307 ? 13.774 -1.145 -18.951 1.00 87.88 307 GLY A C 1
ATOM 2372 O O . GLY A 1 307 ? 14.684 -0.394 -18.605 1.00 87.88 307 GLY A O 1
ATOM 2373 N N . ASP A 1 308 ? 13.994 -2.297 -19.592 1.00 88.31 308 ASP A N 1
ATOM 2374 C CA . ASP A 1 308 ? 15.328 -2.810 -19.928 1.00 88.31 308 ASP A CA 1
ATOM 2375 C C . ASP A 1 308 ? 16.129 -1.854 -20.827 1.00 88.31 308 ASP A C 1
ATOM 2377 O O . ASP A 1 308 ? 17.357 -1.857 -20.785 1.00 88.31 308 ASP A O 1
ATOM 2381 N N . GLU A 1 309 ? 15.461 -1.019 -21.631 1.00 91.75 309 GLU A N 1
ATOM 2382 C CA . GLU A 1 309 ? 16.133 -0.066 -22.524 1.00 91.75 309 GLU A CA 1
ATOM 2383 C C . GLU A 1 309 ? 16.766 1.102 -21.761 1.00 91.75 309 GLU A C 1
ATOM 2385 O O . GLU A 1 309 ? 17.761 1.653 -22.220 1.00 91.75 309 GLU A O 1
ATOM 2390 N N . ILE A 1 310 ? 16.213 1.467 -20.599 1.00 90.75 310 ILE A N 1
ATOM 2391 C CA . ILE A 1 310 ? 16.677 2.609 -19.797 1.00 90.75 310 ILE A CA 1
ATOM 2392 C C . ILE A 1 310 ? 17.434 2.186 -18.533 1.00 90.75 310 ILE A C 1
ATOM 2394 O O . ILE A 1 310 ? 17.978 3.030 -17.825 1.00 90.75 310 ILE A O 1
ATOM 2398 N N . ILE A 1 311 ? 17.488 0.884 -18.232 1.00 88.19 311 ILE A N 1
ATOM 2399 C CA . ILE A 1 311 ? 18.019 0.378 -16.962 1.00 88.19 311 ILE A CA 1
ATOM 2400 C C . ILE A 1 311 ? 19.502 0.711 -16.758 1.00 88.19 311 ILE A C 1
ATOM 2402 O O . ILE A 1 311 ? 19.920 0.994 -15.638 1.00 88.19 311 ILE A O 1
ATOM 2406 N N . GLU A 1 312 ? 20.300 0.711 -17.826 1.00 89.38 312 GLU A N 1
ATOM 2407 C CA . GLU A 1 312 ? 21.730 1.027 -17.749 1.00 89.38 312 GLU A CA 1
ATOM 2408 C C . GLU A 1 312 ? 21.972 2.524 -17.503 1.00 89.38 312 GLU A C 1
ATOM 2410 O O . GLU A 1 312 ? 22.878 2.879 -16.751 1.00 89.38 312 GLU A O 1
ATOM 2415 N N . GLU A 1 313 ? 21.120 3.399 -18.050 1.00 90.56 313 GLU A N 1
ATOM 2416 C CA . GLU A 1 313 ? 21.148 4.840 -17.759 1.00 90.56 313 GLU A CA 1
ATOM 2417 C C . GLU A 1 313 ? 20.811 5.092 -16.282 1.00 90.56 313 GLU A C 1
ATOM 2419 O O . GLU A 1 313 ? 21.554 5.792 -15.591 1.00 90.56 313 GLU A O 1
ATOM 2424 N N . ILE A 1 314 ? 19.777 4.415 -15.763 1.00 88.69 314 ILE A N 1
ATOM 2425 C CA . ILE A 1 314 ? 19.385 4.489 -14.348 1.00 88.69 314 ILE A CA 1
ATOM 2426 C C . ILE A 1 314 ? 20.515 4.000 -13.433 1.00 88.69 314 ILE A C 1
ATOM 2428 O O . ILE A 1 314 ? 20.866 4.682 -12.471 1.00 88.69 314 ILE A O 1
ATOM 2432 N N . LYS A 1 315 ? 21.131 2.846 -13.731 1.00 86.31 315 LYS A N 1
ATOM 2433 C CA . LYS A 1 315 ? 22.284 2.329 -12.965 1.00 86.31 315 LYS A CA 1
ATOM 2434 C C . LYS A 1 315 ? 23.469 3.292 -12.985 1.00 86.31 315 LYS A C 1
ATOM 2436 O O . LYS A 1 315 ? 24.181 3.404 -11.990 1.00 86.31 315 LYS A O 1
ATOM 2441 N N . GLY A 1 316 ? 23.671 3.982 -14.106 1.00 85.31 316 GLY A N 1
ATOM 2442 C CA . GLY A 1 316 ? 24.676 5.029 -14.260 1.00 85.31 316 GLY A CA 1
ATOM 2443 C C . GLY A 1 316 ? 24.342 6.336 -13.535 1.00 85.31 316 GLY A C 1
ATOM 2444 O O . GLY A 1 316 ? 25.150 7.260 -13.585 1.00 85.31 316 GLY A O 1
ATOM 2445 N N . GLY A 1 317 ? 23.176 6.442 -12.885 1.00 82.44 317 GLY A N 1
ATOM 2446 C CA . GLY A 1 317 ? 22.699 7.674 -12.251 1.00 82.44 317 GLY A CA 1
ATOM 2447 C C . GLY A 1 317 ? 22.399 8.786 -13.258 1.00 82.44 317 GLY A C 1
ATOM 2448 O O . GLY A 1 317 ? 22.472 9.960 -12.911 1.00 82.44 317 GLY A O 1
ATOM 2449 N N . THR A 1 318 ? 22.130 8.427 -14.515 1.00 88.62 318 THR A N 1
ATOM 2450 C CA . THR A 1 318 ? 21.815 9.366 -15.594 1.00 88.62 318 THR A CA 1
ATOM 2451 C C . THR A 1 318 ? 20.310 9.379 -15.835 1.00 88.62 318 THR A C 1
ATOM 2453 O O . THR A 1 318 ? 19.673 8.327 -15.873 1.00 88.62 318 THR A O 1
ATOM 2456 N N . VAL A 1 319 ? 19.740 10.571 -16.017 1.00 92.06 319 VAL A N 1
ATOM 2457 C CA . VAL A 1 319 ? 18.319 10.740 -16.344 1.00 92.06 319 VAL A CA 1
ATOM 2458 C C . VAL A 1 319 ? 18.060 10.222 -17.764 1.00 92.06 319 VAL A C 1
ATOM 2460 O O . VAL A 1 319 ? 18.620 10.784 -18.710 1.00 92.06 319 VAL A O 1
ATOM 2463 N N . PRO A 1 320 ? 17.206 9.198 -17.954 1.00 93.50 320 PRO A N 1
ATOM 2464 C CA . PRO A 1 320 ? 16.966 8.646 -19.273 1.00 93.50 320 PRO A CA 1
ATOM 2465 C C . PRO A 1 320 ? 16.139 9.588 -20.144 1.00 93.50 320 PRO A C 1
ATOM 2467 O O . PRO A 1 320 ? 15.027 10.000 -19.792 1.00 93.50 320 PRO A O 1
ATOM 2470 N N . GLU A 1 321 ? 16.669 9.909 -21.318 1.00 94.31 321 GLU A N 1
ATOM 2471 C CA . GLU A 1 321 ? 16.027 10.805 -22.277 1.00 94.31 321 GLU A CA 1
ATOM 2472 C C . GLU A 1 321 ? 15.331 10.044 -23.406 1.00 94.31 321 GLU A C 1
ATOM 2474 O O . GLU A 1 321 ? 15.759 8.992 -23.881 1.00 94.31 321 GLU A O 1
ATOM 2479 N N . CYS A 1 322 ? 14.260 10.631 -23.927 1.00 94.81 322 CYS A N 1
ATOM 2480 C CA . CYS A 1 322 ? 13.468 10.021 -24.975 1.00 94.81 322 CYS A CA 1
ATOM 2481 C C . CYS A 1 322 ? 14.205 9.993 -26.318 1.00 94.81 322 CYS A C 1
ATOM 2483 O O . CYS A 1 322 ? 14.374 11.019 -26.989 1.00 94.81 322 CYS A O 1
ATOM 2485 N N . ALA A 1 323 ? 14.516 8.781 -26.780 1.00 92.50 323 ALA A N 1
ATOM 2486 C CA . ALA A 1 323 ? 15.094 8.535 -28.097 1.00 92.50 323 ALA A CA 1
ATOM 2487 C C . ALA A 1 323 ? 14.231 9.087 -29.250 1.00 92.50 323 ALA A C 1
ATOM 2489 O O . ALA A 1 323 ? 14.771 9.570 -30.245 1.00 92.50 323 ALA A O 1
ATOM 2490 N N . SER A 1 324 ? 12.897 9.061 -29.125 1.00 92.94 324 SER A N 1
ATOM 2491 C CA . SER A 1 324 ? 11.995 9.615 -30.145 1.00 92.94 324 SER A CA 1
ATOM 2492 C C . SER A 1 324 ? 12.081 11.143 -30.221 1.00 92.94 324 SER A C 1
ATOM 2494 O O . SER A 1 324 ? 12.137 11.699 -31.318 1.00 92.94 324 SER A O 1
ATOM 2496 N N . CYS A 1 325 ? 12.145 11.837 -29.079 1.00 92.56 325 CYS A N 1
ATOM 2497 C CA . CYS A 1 325 ? 12.337 13.288 -29.070 1.00 92.56 325 CYS A CA 1
ATOM 2498 C C . CYS A 1 325 ? 13.714 13.669 -29.626 1.00 92.56 325 CYS A C 1
ATOM 2500 O O . CYS A 1 325 ? 13.788 14.572 -30.456 1.00 92.56 325 CYS A O 1
ATOM 2502 N N . ARG A 1 326 ? 14.779 12.945 -29.244 1.00 91.06 326 ARG A N 1
ATOM 2503 C CA . ARG A 1 326 ? 16.136 13.143 -29.791 1.00 91.06 326 ARG A CA 1
ATOM 2504 C C . ARG A 1 326 ? 16.150 13.068 -31.319 1.00 91.06 326 ARG A C 1
ATOM 2506 O O . ARG A 1 326 ? 16.711 13.947 -31.967 1.00 91.06 326 ARG A O 1
ATOM 2513 N N . LYS A 1 327 ? 15.496 12.054 -31.897 1.00 90.50 327 LYS A N 1
ATOM 2514 C CA . LYS A 1 327 ? 15.386 11.893 -33.357 1.00 90.50 327 LYS A CA 1
ATOM 2515 C C . LYS A 1 327 ? 14.669 13.071 -34.013 1.00 90.50 327 LYS A C 1
ATOM 2517 O O . LYS A 1 327 ? 15.205 13.645 -34.953 1.00 90.50 327 LYS A O 1
ATOM 2522 N N . ARG A 1 328 ? 13.514 13.480 -33.479 1.00 88.56 328 ARG A N 1
ATOM 2523 C CA . ARG A 1 328 ? 12.741 14.611 -34.017 1.00 88.56 328 ARG A CA 1
ATOM 2524 C C . ARG A 1 328 ? 13.535 15.920 -33.996 1.00 88.56 328 ARG A C 1
ATOM 2526 O O . ARG A 1 328 ? 13.567 16.627 -34.994 1.00 88.56 328 ARG A O 1
ATOM 2533 N N . ILE A 1 329 ? 14.232 16.205 -32.896 1.00 88.19 329 ILE A N 1
ATOM 2534 C CA . ILE A 1 329 ? 15.078 17.403 -32.765 1.00 88.19 329 ILE A CA 1
ATOM 2535 C C . ILE A 1 329 ? 16.223 17.383 -33.786 1.00 88.19 329 ILE A C 1
ATOM 2537 O O . ILE A 1 329 ? 16.506 18.398 -34.425 1.00 88.19 329 ILE A O 1
ATOM 2541 N N . ALA A 1 330 ? 16.865 16.228 -33.977 1.00 86.81 330 ALA A N 1
ATOM 2542 C CA . ALA A 1 330 ? 17.919 16.074 -34.974 1.00 86.81 330 ALA A CA 1
ATOM 2543 C C . ALA A 1 330 ? 17.390 16.283 -36.406 1.00 86.81 330 ALA A C 1
ATOM 2545 O O . ALA A 1 330 ? 18.013 16.992 -37.193 1.00 86.81 330 ALA A O 1
ATOM 2546 N N . GLU A 1 331 ? 16.223 15.722 -36.735 1.00 87.19 331 GLU A N 1
ATOM 2547 C CA . GLU A 1 331 ? 15.564 15.906 -38.034 1.00 87.19 331 GLU A CA 1
ATOM 2548 C C . GLU A 1 331 ? 15.160 17.364 -38.285 1.00 87.19 331 GLU A C 1
ATOM 2550 O O . GLU A 1 331 ? 15.365 17.879 -39.385 1.00 87.19 331 GLU A O 1
ATOM 2555 N N . ASP A 1 332 ? 14.633 18.055 -37.274 1.00 83.62 332 ASP A N 1
ATOM 2556 C CA . ASP A 1 332 ? 14.250 19.464 -37.379 1.00 83.62 332 ASP A CA 1
ATOM 2557 C C . ASP A 1 332 ? 15.466 20.389 -37.516 1.00 83.62 332 ASP A C 1
ATOM 2559 O O . ASP A 1 332 ? 15.411 21.364 -38.265 1.00 83.62 332 ASP A O 1
ATOM 2563 N N . THR A 1 333 ? 16.595 20.042 -36.892 1.00 81.06 333 THR A N 1
ATOM 2564 C CA . THR A 1 333 ? 17.867 20.772 -37.050 1.00 81.06 333 THR A CA 1
ATOM 2565 C C . THR A 1 333 ? 18.426 20.656 -38.475 1.00 81.06 333 THR A C 1
ATOM 2567 O O . THR A 1 333 ? 19.099 21.565 -38.960 1.00 81.06 333 THR A O 1
ATOM 2570 N N . LEU A 1 334 ? 18.137 19.554 -39.173 1.00 77.31 334 LEU A N 1
ATOM 2571 C CA . LEU A 1 334 ? 18.589 19.312 -40.547 1.00 77.31 334 LEU A CA 1
ATOM 2572 C C . LEU A 1 334 ? 17.690 19.964 -41.609 1.00 77.31 334 LEU A C 1
ATOM 2574 O O . LEU A 1 334 ? 18.103 20.081 -42.767 1.00 77.31 334 LEU A O 1
ATOM 2578 N N . LYS A 1 335 ? 16.473 20.402 -41.256 1.00 71.38 335 LYS A N 1
ATOM 2579 C CA . LYS A 1 335 ? 15.599 21.121 -42.191 1.00 71.38 335 LYS A CA 1
ATOM 2580 C C . LYS A 1 335 ? 16.182 22.517 -42.445 1.00 71.38 335 LYS A C 1
ATOM 2582 O O . LYS A 1 335 ? 16.397 23.269 -41.495 1.00 71.38 335 LYS A O 1
ATOM 2587 N N . PRO A 1 336 ? 16.415 22.922 -43.709 1.00 60.75 336 PRO A N 1
ATOM 2588 C CA . PRO A 1 336 ? 16.848 24.282 -43.995 1.00 60.75 336 PRO A CA 1
ATOM 2589 C C . PRO A 1 336 ? 15.775 25.248 -43.488 1.00 60.75 336 PRO A C 1
ATOM 2591 O O . PRO A 1 336 ? 14.626 25.181 -43.930 1.00 60.75 336 PRO A O 1
ATOM 2594 N N . GLN A 1 337 ? 16.136 26.141 -42.561 1.00 60.75 337 GLN A N 1
ATOM 2595 C CA . GLN A 1 337 ? 15.254 27.224 -42.131 1.00 60.75 337 GLN A CA 1
ATOM 2596 C C . GLN A 1 337 ? 14.900 28.060 -43.364 1.00 60.75 337 GLN A C 1
ATOM 2598 O O . GLN A 1 337 ? 15.709 28.842 -43.865 1.00 60.75 337 GLN A O 1
ATOM 2603 N N . GLY A 1 338 ? 13.695 27.849 -43.896 1.00 55.25 338 GLY A N 1
ATOM 2604 C CA . GLY A 1 338 ? 13.176 28.624 -45.009 1.00 55.25 338 GLY A CA 1
ATOM 2605 C C . GLY A 1 338 ? 13.246 30.103 -44.650 1.00 55.25 338 GLY A C 1
ATOM 2606 O O . GLY A 1 338 ? 12.761 30.507 -43.594 1.00 55.25 338 GLY A O 1
ATOM 2607 N N . MET A 1 339 ? 13.891 30.894 -45.512 1.00 51.97 339 MET A N 1
ATOM 2608 C CA . MET A 1 339 ? 14.042 32.342 -45.371 1.00 51.97 339 MET A CA 1
ATOM 2609 C C . MET A 1 339 ? 12.747 32.956 -44.831 1.00 51.97 339 MET A C 1
ATOM 2611 O O . MET A 1 339 ? 11.710 32.871 -45.494 1.00 51.97 339 MET A O 1
ATOM 2615 N N . LYS A 1 340 ? 12.805 33.579 -43.642 1.00 50.19 340 LYS A N 1
ATOM 2616 C CA . LYS A 1 340 ? 11.697 34.379 -43.103 1.00 50.19 340 LYS A CA 1
ATOM 2617 C C . LYS A 1 340 ? 11.212 35.290 -44.230 1.00 50.19 340 LYS A C 1
ATOM 2619 O O . LYS A 1 340 ? 11.973 36.133 -44.711 1.00 50.19 340 LYS A O 1
ATOM 2624 N N . ARG A 1 341 ? 9.981 35.076 -44.713 1.00 49.25 341 ARG A N 1
ATOM 2625 C CA . ARG A 1 341 ? 9.398 35.889 -45.786 1.00 49.25 341 ARG A CA 1
ATOM 2626 C C . ARG A 1 341 ? 9.448 37.343 -45.331 1.00 49.25 341 ARG A C 1
ATOM 2628 O O . ARG A 1 341 ? 8.765 37.731 -44.388 1.00 49.25 341 ARG A O 1
ATOM 2635 N N . LYS A 1 342 ? 10.286 38.134 -45.999 1.00 45.03 342 LYS A N 1
ATOM 2636 C CA . LYS A 1 342 ? 10.375 39.582 -45.837 1.00 45.03 342 LYS A CA 1
ATOM 2637 C C . LYS A 1 342 ? 8.976 40.132 -46.128 1.00 45.03 342 LYS A C 1
ATOM 2639 O O . LYS A 1 342 ? 8.549 40.095 -47.280 1.00 45.03 342 LYS A O 1
ATOM 2644 N N . ARG A 1 343 ? 8.229 40.560 -45.100 1.00 46.84 343 ARG A N 1
ATOM 2645 C CA . ARG A 1 343 ? 6.949 41.259 -45.300 1.00 46.84 343 ARG A CA 1
ATOM 2646 C C . ARG A 1 343 ? 7.246 42.467 -46.189 1.00 46.84 343 ARG A C 1
ATOM 2648 O O . ARG A 1 343 ? 7.988 43.361 -45.788 1.00 46.84 343 ARG A O 1
ATOM 2655 N N . SER A 1 344 ? 6.747 42.453 -47.423 1.00 40.94 344 SER A N 1
ATOM 2656 C CA . SER A 1 344 ? 6.865 43.590 -48.327 1.00 40.94 344 SER A CA 1
ATOM 2657 C C . SER A 1 344 ? 6.030 44.731 -47.759 1.00 40.94 344 SER A C 1
ATOM 2659 O O . SER A 1 344 ? 4.814 44.603 -47.622 1.00 40.94 344 SER A O 1
ATOM 2661 N N . ALA A 1 345 ? 6.681 45.841 -47.425 1.00 47.91 345 ALA A N 1
ATOM 2662 C CA . ALA A 1 345 ? 6.013 47.093 -47.121 1.00 47.91 345 ALA A CA 1
ATOM 2663 C C . ALA A 1 345 ? 5.351 47.610 -48.405 1.00 47.91 345 ALA A C 1
ATOM 2665 O O . ALA A 1 345 ? 6.026 48.217 -49.228 1.00 47.91 345 ALA A O 1
ATOM 2666 N N . ASN A 1 346 ? 4.080 47.265 -48.623 1.00 47.34 346 ASN A N 1
ATOM 2667 C CA . ASN A 1 346 ? 3.127 48.003 -49.459 1.00 47.34 346 ASN A CA 1
ATOM 2668 C C . ASN A 1 346 ? 1.754 47.321 -49.397 1.00 47.34 346 ASN A C 1
ATOM 2670 O O . ASN A 1 346 ? 1.551 46.260 -49.982 1.00 47.34 346 ASN A O 1
ATOM 2674 N N . GLY A 1 347 ? 0.812 47.943 -48.688 1.00 37.16 347 GLY A N 1
ATOM 2675 C CA . GLY A 1 347 ? -0.553 47.441 -48.539 1.00 37.16 347 GLY A CA 1
ATOM 2676 C C . GLY A 1 347 ? -1.415 48.370 -47.689 1.00 37.16 347 GLY A C 1
ATOM 2677 O O . GLY A 1 347 ? -1.570 48.154 -46.498 1.00 37.16 347 GLY A O 1
ATOM 2678 N N . ILE A 1 348 ? -1.886 49.434 -48.337 1.00 41.00 348 ILE A N 1
ATOM 2679 C CA . ILE A 1 348 ? -2.968 50.383 -48.013 1.00 41.00 348 ILE A CA 1
ATOM 2680 C C . ILE A 1 348 ? -3.816 50.045 -46.765 1.00 41.00 348 ILE A C 1
ATOM 2682 O O . ILE A 1 348 ? -4.504 49.026 -46.728 1.00 41.00 348 ILE A O 1
ATOM 2686 N N . GLN A 1 349 ? -3.845 50.983 -45.807 1.00 45.03 349 GLN A N 1
ATOM 2687 C CA . GLN A 1 349 ? -4.815 51.046 -44.706 1.00 45.03 349 GLN A CA 1
ATOM 2688 C C . GLN A 1 349 ? -6.253 50.983 -45.239 1.00 45.03 349 GLN A C 1
ATOM 2690 O O . GLN A 1 349 ? -6.677 51.836 -46.022 1.00 45.03 349 GLN A O 1
ATOM 2695 N N . ARG A 1 350 ? -7.026 50.007 -44.761 1.00 35.81 350 ARG A N 1
ATOM 2696 C CA . ARG A 1 350 ? -8.488 50.070 -44.752 1.00 35.81 350 ARG A CA 1
ATOM 2697 C C . ARG A 1 350 ? -8.990 49.670 -43.374 1.00 35.81 350 ARG A C 1
ATOM 2699 O O . ARG A 1 350 ? -8.841 48.524 -42.967 1.00 35.81 350 ARG A O 1
ATOM 2706 N N . ASP A 1 351 ? -9.601 50.638 -42.703 1.00 43.09 351 ASP A N 1
ATOM 2707 C CA . ASP A 1 351 ? -10.482 50.425 -41.563 1.00 43.09 351 ASP A CA 1
ATOM 2708 C C . ASP A 1 351 ? -11.646 49.510 -41.954 1.00 43.09 351 ASP A C 1
ATOM 2710 O O . ASP A 1 351 ? -12.359 49.814 -42.917 1.00 43.09 351 ASP A O 1
ATOM 2714 N N . ARG A 1 352 ? -11.873 48.442 -41.175 1.00 37.06 352 ARG A N 1
ATOM 2715 C CA . ARG A 1 352 ? -13.143 48.173 -40.466 1.00 37.06 352 ARG A CA 1
ATOM 2716 C C . ARG A 1 352 ? -13.246 46.734 -39.932 1.00 37.06 352 ARG A C 1
ATOM 2718 O O . ARG A 1 352 ? -13.213 45.791 -40.712 1.00 37.06 352 ARG A O 1
ATOM 2725 N N . LYS A 1 353 ? -13.620 46.684 -38.645 1.00 34.12 353 LYS A N 1
ATOM 2726 C CA . LYS A 1 353 ? -14.652 45.823 -38.029 1.00 34.12 353 LYS A CA 1
ATOM 2727 C C . LYS A 1 353 ? -14.235 44.430 -37.525 1.00 34.12 353 LYS A C 1
ATOM 2729 O O . LYS A 1 353 ? -14.190 43.476 -38.284 1.00 34.12 353 LYS A O 1
ATOM 2734 N N . GLU A 1 354 ? -13.981 44.393 -36.215 1.00 41.97 354 GLU A N 1
ATOM 2735 C CA . GLU A 1 354 ? -14.657 43.558 -35.202 1.00 41.97 354 GLU A CA 1
ATOM 2736 C C . GLU A 1 354 ? -15.054 42.127 -35.616 1.00 41.97 354 GLU A C 1
ATOM 2738 O O . GLU A 1 354 ? -16.070 41.920 -36.281 1.00 41.97 354 GLU A O 1
ATOM 2743 N N . SER A 1 355 ? -14.275 41.155 -35.137 1.00 31.41 355 SER A N 1
ATOM 2744 C CA . SER A 1 355 ? -14.739 39.820 -34.747 1.00 31.41 355 SER A CA 1
ATOM 2745 C C . SER A 1 355 ? -13.700 39.193 -33.817 1.00 31.41 355 SER A C 1
ATOM 2747 O O . SER A 1 355 ? -12.516 39.174 -34.163 1.00 31.41 355 SER A O 1
ATOM 2749 N N . ASP A 1 356 ? -14.174 38.736 -32.658 1.00 41.47 356 ASP A N 1
ATOM 2750 C CA . ASP A 1 356 ? -13.482 37.889 -31.688 1.00 41.47 356 ASP A CA 1
ATOM 2751 C C . ASP A 1 356 ? -12.639 36.801 -32.353 1.00 41.47 356 ASP A C 1
ATOM 2753 O O . ASP A 1 356 ? -13.099 36.145 -33.284 1.00 41.47 356 ASP A O 1
ATOM 2757 N N . ASP A 1 357 ? -11.427 36.623 -31.836 1.00 35.59 357 ASP A N 1
ATOM 2758 C CA . ASP A 1 357 ? -10.755 35.333 -31.692 1.00 35.59 357 ASP A CA 1
ATOM 2759 C C . ASP A 1 357 ? -9.530 35.583 -30.801 1.00 35.59 357 ASP A C 1
ATOM 2761 O O . ASP A 1 357 ? -8.476 36.033 -31.265 1.00 35.59 357 ASP A O 1
ATOM 2765 N N . ASP A 1 358 ? -9.699 35.322 -29.503 1.00 36.34 358 ASP A N 1
ATOM 2766 C CA . ASP A 1 358 ? -8.614 35.193 -28.533 1.00 36.34 358 ASP A CA 1
ATOM 2767 C C . ASP A 1 358 ? -7.664 34.086 -29.001 1.00 36.34 358 ASP A C 1
ATOM 2769 O O . ASP A 1 358 ? -7.875 32.892 -28.780 1.00 36.34 358 ASP A O 1
ATOM 2773 N N . LYS A 1 359 ? -6.591 34.484 -29.681 1.00 36.44 359 LYS A N 1
ATOM 2774 C CA . LYS A 1 359 ? -5.394 33.659 -29.792 1.00 36.44 359 LYS A CA 1
ATOM 2775 C C . LYS A 1 359 ? -4.527 34.002 -28.598 1.00 36.44 359 LYS A C 1
ATOM 2777 O O . LYS A 1 359 ? -3.898 35.058 -28.593 1.00 36.44 359 LYS A O 1
ATOM 2782 N N . SER A 1 360 ? -4.524 33.129 -27.592 1.00 37.34 360 SER A N 1
ATOM 2783 C CA . SER A 1 360 ? -3.482 33.173 -26.578 1.00 37.34 360 SER A CA 1
ATOM 2784 C C . SER A 1 360 ? -2.145 32.951 -27.287 1.00 37.34 360 SER A C 1
ATOM 2786 O O . SER A 1 360 ? -1.874 31.895 -27.864 1.00 37.34 360 SER A O 1
ATOM 2788 N N . ASP A 1 361 ? -1.341 34.008 -27.319 1.00 41.53 361 ASP A N 1
ATOM 2789 C CA . ASP A 1 361 ? 0.080 33.956 -27.634 1.00 41.53 361 ASP A CA 1
ATOM 2790 C C . ASP A 1 361 ? 0.793 33.254 -26.466 1.00 41.53 361 ASP A C 1
ATOM 2792 O O . ASP A 1 361 ? 1.486 33.884 -25.675 1.00 41.53 361 ASP A O 1
ATOM 2796 N N . ASP A 1 362 ? 0.622 31.936 -26.365 1.00 40.75 362 ASP A N 1
ATOM 2797 C CA . ASP A 1 362 ? 1.546 31.062 -25.645 1.00 40.75 362 ASP A CA 1
ATOM 2798 C C . ASP A 1 362 ? 2.498 30.434 -26.673 1.00 40.75 362 ASP A C 1
ATOM 2800 O O . ASP A 1 362 ? 2.550 29.220 -26.873 1.00 40.75 362 ASP A O 1
ATOM 2804 N N . GLU A 1 363 ? 3.271 31.276 -27.370 1.00 39.88 363 GLU A N 1
ATOM 2805 C CA . GLU A 1 363 ? 4.551 30.839 -27.937 1.00 39.88 363 GLU A CA 1
ATOM 2806 C C . GLU A 1 363 ? 5.540 30.675 -26.775 1.00 39.88 363 GLU A C 1
ATOM 2808 O O . GLU A 1 363 ? 6.494 31.439 -26.612 1.00 39.88 363 GLU A O 1
ATOM 2813 N N . ASP A 1 364 ? 5.285 29.664 -25.943 1.00 40.34 364 ASP A N 1
ATOM 2814 C CA . ASP A 1 364 ? 6.307 29.096 -25.084 1.00 40.34 364 ASP A CA 1
ATOM 2815 C C . ASP A 1 364 ? 7.424 28.646 -26.031 1.00 40.34 364 ASP A C 1
ATOM 2817 O O . ASP A 1 364 ? 7.200 27.862 -26.963 1.00 40.34 364 ASP A O 1
ATOM 2821 N N . TYR A 1 365 ? 8.611 29.236 -25.893 1.00 40.66 365 TYR A N 1
ATOM 2822 C CA . TYR A 1 365 ? 9.780 28.819 -26.653 1.00 40.66 365 TYR A CA 1
ATOM 2823 C C . TYR A 1 365 ? 10.077 27.388 -26.221 1.00 40.66 365 TYR A C 1
ATOM 2825 O O . TYR A 1 365 ? 10.823 27.182 -25.270 1.00 40.66 365 TYR A O 1
ATOM 2833 N N . ASP A 1 366 ? 9.476 26.410 -26.899 1.00 59.00 366 ASP A N 1
ATOM 2834 C CA . ASP A 1 366 ? 9.638 24.995 -26.608 1.00 59.00 366 ASP A CA 1
ATOM 2835 C C . ASP A 1 366 ? 11.096 24.643 -26.921 1.00 59.00 366 ASP A C 1
ATOM 2837 O O . ASP A 1 366 ? 11.467 24.319 -28.056 1.00 59.00 366 ASP A O 1
ATOM 2841 N N . ILE A 1 367 ? 11.963 24.840 -25.921 1.00 59.03 367 ILE A N 1
ATOM 2842 C CA . ILE A 1 367 ? 13.394 24.588 -26.012 1.00 59.03 367 ILE A CA 1
ATOM 2843 C C . ILE A 1 367 ? 13.504 23.152 -26.532 1.00 59.03 367 ILE A C 1
ATOM 2845 O O . ILE A 1 367 ? 12.860 22.257 -25.974 1.00 59.03 367 ILE A O 1
ATOM 2849 N N . PRO A 1 368 ? 14.249 22.901 -27.624 1.00 71.81 368 PRO A N 1
ATOM 2850 C CA . PRO A 1 368 ? 14.286 21.596 -28.266 1.00 71.81 368 PRO A CA 1
ATOM 2851 C C . PRO A 1 368 ? 15.153 20.643 -27.438 1.00 71.81 368 PRO A C 1
ATOM 2853 O O . PRO A 1 368 ? 16.239 20.238 -27.845 1.00 71.81 368 PRO A O 1
ATOM 2856 N N . THR A 1 369 ? 14.674 20.301 -26.247 1.00 84.56 369 THR A N 1
ATOM 2857 C CA . THR A 1 369 ? 15.226 19.281 -25.374 1.00 84.56 369 THR A CA 1
ATOM 2858 C C . THR A 1 369 ? 14.433 17.989 -25.549 1.00 84.56 369 THR A C 1
ATOM 2860 O O . THR A 1 369 ? 13.207 17.993 -25.758 1.00 84.56 369 THR A O 1
ATOM 2863 N N . PRO A 1 370 ? 15.117 16.839 -25.517 1.00 87.19 370 PRO A N 1
ATOM 2864 C CA . PRO A 1 370 ? 14.448 15.558 -25.418 1.00 87.19 370 PRO A CA 1
ATOM 2865 C C . PRO A 1 370 ? 13.582 15.488 -24.159 1.00 87.19 370 PRO A C 1
ATOM 2867 O O . PRO A 1 370 ? 13.968 15.971 -23.102 1.00 87.19 370 PRO A O 1
ATOM 2870 N N . GLY A 1 371 ? 12.408 14.866 -24.263 1.00 89.31 371 GLY A N 1
ATOM 2871 C CA . GLY A 1 371 ? 11.582 14.633 -23.077 1.00 89.31 371 GLY A CA 1
ATOM 2872 C C . GLY A 1 371 ? 12.204 13.563 -22.182 1.00 89.31 371 GLY A C 1
ATOM 2873 O O . GLY A 1 371 ? 12.812 12.625 -22.690 1.00 89.31 371 GLY A O 1
ATOM 2874 N N . VAL A 1 372 ? 12.001 13.663 -20.875 1.00 92.69 372 VAL A N 1
ATOM 2875 C CA . VAL A 1 372 ? 12.477 12.674 -19.898 1.00 92.69 372 VAL A CA 1
ATOM 2876 C C . VAL A 1 372 ? 11.567 11.444 -19.893 1.00 92.69 372 VAL A C 1
ATOM 2878 O O . VAL A 1 372 ? 10.346 11.558 -20.062 1.00 92.69 372 VAL A O 1
ATOM 2881 N N . MET A 1 373 ? 12.158 10.260 -19.739 1.00 93.00 373 MET A N 1
ATOM 2882 C CA . MET A 1 373 ? 11.427 9.005 -19.573 1.00 93.00 373 MET A CA 1
ATOM 2883 C C . MET A 1 373 ? 10.994 8.855 -18.113 1.00 93.00 373 MET A C 1
ATOM 2885 O O . MET A 1 373 ? 11.801 9.047 -17.211 1.00 93.00 373 MET A O 1
ATOM 2889 N N . LYS A 1 374 ? 9.731 8.501 -17.871 1.00 90.62 374 LYS A N 1
ATOM 2890 C CA . LYS A 1 374 ? 9.173 8.175 -16.550 1.00 90.62 374 LYS A CA 1
ATOM 2891 C C . LYS A 1 374 ? 8.830 6.686 -16.505 1.00 90.62 374 LYS A C 1
ATOM 2893 O O . LYS A 1 374 ? 8.146 6.200 -17.402 1.00 90.62 374 LYS A O 1
ATOM 2898 N N . VAL A 1 375 ? 9.258 5.972 -15.469 1.00 86.38 375 VAL A N 1
ATOM 2899 C CA . VAL A 1 375 ? 8.896 4.557 -15.253 1.00 86.38 375 VAL A CA 1
ATOM 2900 C C . VAL A 1 375 ? 7.395 4.380 -14.979 1.00 86.38 375 VAL A C 1
ATOM 2902 O O . VAL A 1 375 ? 6.726 5.288 -14.486 1.00 86.38 375 VAL A O 1
ATOM 2905 N N . SER A 1 376 ? 6.834 3.232 -15.354 1.00 76.94 376 SER A N 1
ATOM 2906 C CA . SER A 1 376 ? 5.384 3.015 -15.365 1.00 76.94 376 SER A CA 1
ATOM 2907 C C . SER A 1 376 ? 4.717 2.945 -13.987 1.00 76.94 376 SER A C 1
ATOM 2909 O O . SER A 1 376 ? 5.228 2.329 -13.056 1.00 76.94 376 SER A O 1
ATOM 2911 N N . GLY A 1 377 ? 3.494 3.488 -13.928 1.00 65.00 377 GLY A N 1
ATOM 2912 C CA . GLY A 1 377 ? 2.607 3.498 -12.760 1.00 65.00 377 GLY A CA 1
ATOM 2913 C C . GLY A 1 377 ? 2.920 4.611 -11.757 1.00 65.00 377 GLY A C 1
ATOM 2914 O O . GLY A 1 377 ? 3.557 5.608 -12.105 1.00 65.00 377 GLY A O 1
ATOM 2915 N N . ASN A 1 378 ? 2.450 4.445 -10.520 1.00 59.22 378 ASN A N 1
ATOM 2916 C CA . ASN A 1 378 ? 2.614 5.420 -9.436 1.00 59.22 378 ASN A CA 1
ATOM 2917 C C . ASN A 1 378 ? 4.008 5.366 -8.781 1.00 59.22 378 ASN A C 1
ATOM 2919 O O . ASN A 1 378 ? 4.188 5.887 -7.692 1.00 59.22 378 ASN A O 1
ATOM 2923 N N . ALA A 1 379 ? 5.021 4.791 -9.440 1.00 57.19 379 ALA A N 1
ATOM 2924 C CA . ALA A 1 379 ? 6.406 4.845 -8.968 1.00 57.19 379 ALA A CA 1
ATOM 2925 C C . ALA A 1 379 ? 6.918 6.296 -8.873 1.00 57.19 379 ALA A C 1
ATOM 2927 O O . ALA A 1 379 ? 7.870 6.564 -8.156 1.00 57.19 379 ALA A O 1
ATOM 2928 N N . VAL A 1 380 ? 6.255 7.217 -9.581 1.00 55.00 380 VAL A N 1
ATOM 2929 C CA . VAL A 1 380 ? 6.244 8.655 -9.301 1.00 55.00 380 VAL A CA 1
ATOM 2930 C C . VAL A 1 380 ? 4.765 9.076 -9.247 1.00 55.00 380 VAL A C 1
ATOM 2932 O O . VAL A 1 380 ? 4.077 9.048 -10.279 1.00 55.00 380 VAL A O 1
ATOM 2935 N N . VAL A 1 381 ? 4.267 9.363 -8.049 1.00 55.22 381 VAL A N 1
ATOM 2936 C CA . VAL A 1 381 ? 2.889 9.698 -7.666 1.00 55.22 381 VAL A CA 1
ATOM 2937 C C . VAL A 1 381 ? 2.606 11.187 -7.890 1.00 55.22 381 VAL A C 1
ATOM 2939 O O . VAL A 1 381 ? 3.491 12.015 -7.749 1.00 55.22 381 VAL A O 1
ATOM 2942 N N . ALA A 1 382 ? 1.367 11.560 -8.205 1.00 39.78 382 ALA A N 1
ATOM 2943 C CA . ALA A 1 382 ? 0.913 12.923 -7.930 1.00 39.78 382 ALA A CA 1
ATOM 2944 C C . ALA A 1 382 ? 0.671 13.079 -6.421 1.00 39.78 382 ALA A C 1
ATOM 2946 O O . ALA A 1 382 ? 0.160 12.140 -5.804 1.00 39.78 382 ALA A O 1
ATOM 2947 N N . SER A 1 383 ? 1.036 14.224 -5.837 1.00 34.38 383 SER A N 1
ATOM 2948 C CA . SER A 1 383 ? 0.735 14.543 -4.435 1.00 34.38 383 SER A CA 1
ATOM 2949 C C . SER A 1 383 ? -0.692 14.105 -4.062 1.00 34.38 383 SER A C 1
ATOM 2951 O O . SER A 1 383 ? -1.638 14.383 -4.800 1.00 34.38 383 SER A O 1
ATOM 2953 N N . GLY A 1 384 ? -0.840 13.347 -2.970 1.00 36.06 384 GLY A N 1
ATOM 2954 C CA . GLY A 1 384 ? -2.146 12.955 -2.419 1.00 36.06 384 GLY A CA 1
ATOM 2955 C C . GLY A 1 384 ? -2.722 11.590 -2.826 1.00 36.06 384 GLY A C 1
ATOM 2956 O O . GLY A 1 384 ? -3.778 11.225 -2.323 1.00 36.06 384 GLY A O 1
ATOM 2957 N N . THR A 1 385 ? -2.066 10.780 -3.670 1.00 31.44 385 THR A N 1
ATOM 2958 C CA . THR A 1 385 ? -2.587 9.425 -3.979 1.00 31.44 385 THR A CA 1
ATOM 2959 C C . THR A 1 385 ? -2.006 8.364 -3.038 1.00 31.44 385 THR A C 1
ATOM 2961 O O . THR A 1 385 ? -1.054 7.661 -3.381 1.00 31.44 385 THR A O 1
ATOM 2964 N N . VAL A 1 386 ? -2.581 8.227 -1.845 1.00 30.23 386 VAL A N 1
ATOM 2965 C CA . VAL A 1 386 ? -2.416 7.022 -1.015 1.00 30.23 386 VAL A CA 1
ATOM 2966 C C . VAL A 1 386 ? -3.524 6.040 -1.417 1.00 30.23 386 VAL A C 1
ATOM 2968 O O . VAL A 1 386 ? -4.683 6.436 -1.490 1.00 30.23 386 VAL A O 1
ATOM 2971 N N . CYS A 1 387 ? -3.169 4.794 -1.755 1.00 30.36 387 CYS A N 1
ATOM 2972 C CA . CYS A 1 387 ? -4.155 3.728 -1.997 1.00 30.36 387 CYS A CA 1
ATOM 2973 C C . CYS A 1 387 ? -4.894 3.329 -0.719 1.00 30.36 387 CYS A C 1
ATOM 2975 O O . CYS A 1 387 ? -4.207 3.216 0.326 1.00 30.36 387 CYS A O 1
#

Secondary structure (DSSP, 8-state):
-PPPPPPP-------------PPPP--------------------PPP-----------SSHHHHHHHHHTT-EEPPHHHHHTT-STTPPPHHHHHHHHHHHHHH-HHHHHIIIIITTSS-HHHHHHHTTEEPPGGGTTS-GGGGHHHHHHHHHHHHHSPPPPTT--SHHHHHHHHHH-SSEEEEE-GGGTGGGT---SS-TTTSHHHHHGGGT-SSGGGGGBHHHHHH-HHHHHHHHHHHS-------HHHHHHHHHHHTT-EEEEEE--SS-HHHHTT--GGGEEETT-EEEEEEETTT--EEEHHHHHHHHHTTPPPB-HHHHHHHHHHHHS---------S-----------------------PPPBEEEESTTSB-TT---

Foldseek 3Di:
DDDDDDDDDDDDDDDDDDDDDDDDDDDDDDDDDDDDDDDDDDDDDDDDDDDDPPPPPPPDPVVVVLVVVVVVWDFADLVNLCVVPDPLEDHSVRLVVLLVVCLVPHDPVSCCVDVVVVPHALCRLCRSLRTHDDPVCPPPDSVVSVVSSVSSSVVSNPDDDDDPVADDVVSVVVCLVPAQEDEAEEEPVQCVVVVQADQDDCCRHPQVVCVVVVDPDSLCLLAPVSCVVPVLSVLVCLLSLEQPDLDGGVVLLVLVVCVVVNRQNAYEYCHQNCNNVSSVDDPNRYHNQQAYLQKKAFPPPRDIDGSVVCNVCSNVSHFDFDPVLVVVLVVVVPDPPPPPPDPDPDDDDDDDDDDDDDDPPPPPVPPSGTTTIGGDGSSRPHPPDDD